Protein AF-0000000083954315 (afdb_homodimer)

pLDDT: mean 96.12, std 5.22, range [59.38, 99.0]

Secondary structure (DSSP, 8-state):
-------TTSS-EEEEEETTEEEEEESTTHHHHHHHGGGG--S--SEEEEEEEEEE--TT--HHHHHHHHHHHHHHHHHHS-SSS---EEEEEEPPTTSGGG-S-SGGGS-GGGT-TTHHHHHHHHHHHHHHHHHHHHHHHHHHHTGGGGS-HHHHHH-TT-EEEEEEEEEEETHHHHHHHHHHHH-GGG-SEEEEES--S-HHHHHHHHHHT--S----GGGS-GGGG---HHHHHHS-HHHHHHHHHHHHHHHHH--TTTSEEEEEEETT-SSS-THHHHHHHHHHHHH-TT-EEEEETT--S---HHHHHHHHHHHHHH-/-------TTSS-EEEEEETTEEEEEESTTHHHHHHHGGGG--S--SEEEEEEEEEE--TT--HHHHHHHHHHHHHHHHHHS-SSS---EEEEEEPPTTSGGG-S-SGGGS-GGGT-TTHHHHHHHHHHHHHHHHHHHHHHHHHHHTGGGGS-HHHHHH-TT-EEEEEEEEEEETHHHHHHHHHHHH-GGG-SEEEEES--S-HHHHHHHHHHT--S----GGGS-GGGG---HHHHHHS-HHHHHHHHHHHHHHHHH--TTTSEEEEEEETT-SSS-THHHHHHHHHHHHH-TT-EEEEETT--S---HHHHHHHHHHHHHH-

InterPro domains:
  IPR029058 Alpha/Beta hydrolase fold [G3DSA:3.40.50.1820] (40-323)
  IPR029058 Alpha/Beta hydrolase fold [SSF53474] (49-323)
  IPR050261 FrsA esterase [PTHR22946] (46-321)

Sequence (646 aa):
MKLFEFDPESYSKVTYNIGGITTNVYNSDKLVSYVEKFNEVVHPVDSIPINVLYLIHQREGNYKFTEAIAYNYLQQYHEKKSEDVDVPLICVTFDNPNHGQRLVSKQNNLGWAEGNDTHAADMMSIIEATMQNIKLIMDFLPSYLNLDMYLTSDFKSINPGFDIKFNNVLCGYSLGGHVVIRYATTYPELVRAIHPVVGCADLTTLYITRLKGIKENDRKYFYFNYDELDLSQEEKVKYPEALHKRISKQDQAIFESFPMSKIKMFACFGKDDTLVPAKLSSLWCDLYLNTNDATDVYVAEGVGHDVTKEMLDKFTTWLAKNLMKLFEFDPESYSKVTYNIGGITTNVYNSDKLVSYVEKFNEVVHPVDSIPINVLYLIHQREGNYKFTEAIAYNYLQQYHEKKSEDVDVPLICVTFDNPNHGQRLVSKQNNLGWAEGNDTHAADMMSIIEATMQNIKLIMDFLPSYLNLDMYLTSDFKSINPGFDIKFNNVLCGYSLGGHVVIRYATTYPELVRAIHPVVGCADLTTLYITRLKGIKENDRKYFYFNYDELDLSQEEKVKYPEALHKRISKQDQAIFESFPMSKIKMFACFGKDDTLVPAKLSSLWCDLYLNTNDATDVYVAEGVGHDVTKEMLDKFTTWLAKNL

Solvent-accessible surface area (backbone atoms only — not comparable to full-atom values): 34351 Å² total; per-residue (Å²): 115,72,73,55,82,65,67,81,80,77,48,51,76,49,77,45,67,58,26,49,36,64,34,38,34,30,41,57,82,54,49,61,68,57,54,41,55,55,56,71,54,91,63,82,52,64,59,49,66,35,37,36,38,40,37,35,38,37,75,92,38,29,35,68,46,34,47,22,47,43,53,45,45,54,52,50,26,62,70,66,36,80,84,64,92,73,67,52,65,28,34,37,33,36,50,48,52,35,19,53,94,46,53,73,45,74,61,60,72,35,47,58,93,73,69,17,57,52,22,59,58,24,50,50,34,23,35,54,43,36,39,50,48,52,53,49,47,65,70,45,46,56,37,75,66,39,62,70,76,59,50,47,69,67,43,43,70,71,26,77,76,44,43,79,40,73,46,28,29,32,33,10,31,36,52,13,6,36,26,39,57,53,37,40,56,77,42,48,90,63,35,48,28,37,31,31,29,41,42,52,66,36,56,42,35,52,50,52,28,62,74,70,68,55,85,85,74,91,69,66,50,39,78,50,55,72,77,74,65,68,68,51,76,70,48,42,68,36,54,22,62,60,43,49,59,53,45,16,53,52,30,44,43,47,74,74,61,44,61,45,74,71,35,39,35,47,38,38,32,15,66,58,12,80,86,56,44,48,73,70,29,42,66,62,50,52,54,37,51,75,61,19,87,76,33,46,77,46,68,39,79,92,28,34,81,60,72,52,72,65,57,54,52,52,47,30,56,50,45,39,72,74,100,113,73,72,56,80,65,65,81,80,78,50,49,77,48,76,45,68,59,26,47,37,65,35,38,35,30,40,59,80,54,50,61,67,58,53,40,56,56,55,72,56,90,63,83,53,65,60,50,65,35,37,35,38,39,38,36,41,37,75,94,40,29,34,67,48,34,49,23,47,43,53,46,45,56,52,48,25,62,72,66,34,79,85,63,93,74,66,52,64,30,33,36,32,37,49,49,53,34,17,52,96,45,54,72,45,75,60,59,70,35,46,60,93,74,71,16,59,50,22,58,58,24,49,51,34,23,36,54,43,36,39,50,50,51,53,50,47,65,69,45,47,56,37,76,66,39,64,70,77,58,48,46,72,68,44,44,66,71,26,78,75,44,41,79,40,72,46,27,30,33,33,10,31,36,51,14,7,34,26,40,56,52,38,39,57,75,42,48,91,65,34,49,29,38,30,32,29,42,40,50,64,36,56,41,35,52,50,51,29,61,75,70,68,53,84,85,75,89,69,64,50,40,78,50,55,72,77,71,65,69,67,51,74,71,47,41,68,35,54,22,64,60,43,48,59,53,44,15,52,52,30,44,42,47,74,74,61,45,60,43,75,70,33,38,36,46,36,38,32,15,67,60,12,80,85,55,44,48,70,67,30,44,66,61,48,52,55,37,52,75,58,18,85,75,34,48,78,47,69,39,78,91,28,35,81,61,70,53,71,64,57,54,53,53,46,29,54,50,44,38,72,74,99

Structure (mmCIF, N/CA/C/O backbone):
data_AF-0000000083954315-model_v1
#
loop_
_entity.id
_entity.type
_entity.pdbx_description
1 polymer 'Uncharacterized protein'
#
loop_
_atom_site.group_PDB
_atom_site.id
_atom_site.type_symbol
_atom_site.label_atom_id
_atom_site.label_alt_id
_atom_site.label_comp_id
_atom_site.label_asym_id
_atom_site.label_entity_id
_atom_site.label_seq_id
_atom_site.pdbx_PDB_ins_code
_atom_site.Cartn_x
_atom_site.Cartn_y
_atom_site.Cartn_z
_atom_site.occupancy
_atom_site.B_iso_or_equiv
_atom_site.auth_seq_id
_atom_site.auth_comp_id
_atom_site.auth_asym_id
_atom_site.auth_atom_id
_atom_site.pdbx_PDB_model_num
ATOM 1 N N . MET A 1 1 ? -20.047 15.734 -5.867 1 87.19 1 MET A N 1
ATOM 2 C CA . MET A 1 1 ? -19.578 16.734 -4.922 1 87.19 1 MET A CA 1
ATOM 3 C C . MET A 1 1 ? -19.234 18.047 -5.637 1 87.19 1 MET A C 1
ATOM 5 O O . MET A 1 1 ? -18.656 18.031 -6.723 1 87.19 1 MET A O 1
ATOM 9 N N . LYS A 1 2 ? -19.594 19.078 -4.93 1 89.5 2 LYS A N 1
ATOM 10 C CA . LYS A 1 2 ? -19.344 20.406 -5.484 1 89.5 2 LYS A CA 1
ATOM 11 C C . LYS A 1 2 ? -17.875 20.797 -5.324 1 89.5 2 LYS A C 1
ATOM 13 O O . LYS A 1 2 ? -17.25 20.484 -4.309 1 89.5 2 LYS A O 1
ATOM 18 N N . LEU A 1 3 ? -17.375 21.422 -6.32 1 95.38 3 LEU A N 1
ATOM 19 C CA . LEU A 1 3 ? -16.062 22.031 -6.246 1 95.38 3 LEU A CA 1
ATOM 20 C C . LEU A 1 3 ? -16.141 23.406 -5.582 1 95.38 3 LEU A C 1
ATOM 22 O O . LEU A 1 3 ? -16.719 24.328 -6.145 1 95.38 3 LEU A O 1
ATOM 26 N N . PHE A 1 4 ? -15.555 23.609 -4.469 1 97.81 4 PHE A N 1
ATOM 27 C CA . PHE A 1 4 ? -15.648 24.859 -3.709 1 97.81 4 PHE A CA 1
ATOM 28 C C . PHE A 1 4 ? -14.688 25.906 -4.262 1 97.81 4 PHE A C 1
ATOM 30 O O . PHE A 1 4 ? -13.633 25.562 -4.805 1 97.81 4 PHE A O 1
ATOM 37 N N . GLU A 1 5 ? -15.062 27.141 -4.086 1 97.38 5 GLU A N 1
ATOM 38 C CA . GLU A 1 5 ? -14.18 28.234 -4.477 1 97.38 5 GLU A CA 1
ATOM 39 C C . GLU A 1 5 ? -13.086 28.453 -3.439 1 97.38 5 GLU A C 1
ATOM 41 O O . GLU A 1 5 ? -13.305 28.25 -2.244 1 97.38 5 GLU A O 1
ATOM 46 N N . PHE A 1 6 ? -11.945 28.797 -3.977 1 97.5 6 PHE A N 1
ATOM 47 C CA . PHE A 1 6 ? -10.836 29.109 -3.09 1 97.5 6 PHE A CA 1
ATOM 48 C C . PHE A 1 6 ? -9.828 30.016 -3.793 1 97.5 6 PHE A C 1
ATOM 50 O O . PHE A 1 6 ? -9.852 30.141 -5.02 1 97.5 6 PHE A O 1
ATOM 57 N N . ASP A 1 7 ? -9.008 30.719 -3.07 1 97.56 7 ASP A N 1
ATOM 58 C CA . ASP A 1 7 ? -7.883 31.5 -3.584 1 97.56 7 ASP A CA 1
ATOM 59 C C . ASP A 1 7 ? -6.59 30.688 -3.547 1 97.56 7 ASP A C 1
ATOM 61 O O . ASP A 1 7 ? -6.031 30.438 -2.475 1 97.56 7 ASP A O 1
ATOM 65 N N . PRO A 1 8 ? -6.078 30.281 -4.715 1 96.69 8 PRO A N 1
ATOM 66 C CA . PRO A 1 8 ? -4.887 29.438 -4.742 1 96.69 8 PRO A CA 1
ATOM 67 C C . PRO A 1 8 ? -3.646 30.141 -4.191 1 96.69 8 PRO A C 1
ATOM 69 O O . PRO A 1 8 ? -2.631 29.484 -3.924 1 96.69 8 PRO A O 1
ATOM 72 N N . GLU A 1 9 ? -3.684 31.422 -3.994 1 97.56 9 GLU A N 1
ATOM 73 C CA . GLU A 1 9 ? -2.533 32.188 -3.521 1 97.56 9 GLU A CA 1
ATOM 74 C C . GLU A 1 9 ? -2.576 32.375 -2.008 1 97.56 9 GLU A C 1
ATOM 76 O O . GLU A 1 9 ? -1.624 32.875 -1.411 1 97.56 9 GLU A O 1
ATOM 81 N N . SER A 1 10 ? -3.654 31.906 -1.427 1 97.81 10 SER A N 1
ATOM 82 C CA . SER A 1 10 ? -3.84 32.156 0.001 1 97.81 10 SER A CA 1
ATOM 83 C C . SER A 1 10 ? -2.865 31.312 0.83 1 97.81 10 SER A C 1
ATOM 85 O O . SER A 1 10 ? -2.471 31.719 1.925 1 97.81 10 SER A O 1
ATOM 87 N N . TYR A 1 11 ? -2.496 30.141 0.394 1 98.19 11 TYR A N 1
ATOM 88 C CA . TYR A 1 11 ? -1.545 29.25 1.05 1 98.19 11 TYR A CA 1
ATOM 89 C C . TYR A 1 11 ? -0.636 28.578 0.029 1 98.19 11 TYR A C 1
ATOM 91 O O . TYR A 1 11 ? -1.033 28.359 -1.119 1 98.19 11 TYR A O 1
ATOM 99 N N . SER A 1 12 ? 0.543 28.25 0.485 1 98.5 12 SER A N 1
ATOM 100 C CA . SER A 1 12 ? 1.512 27.625 -0.409 1 98.5 12 SER A CA 1
ATOM 101 C C . SER A 1 12 ? 1.071 26.219 -0.801 1 98.5 12 SER A C 1
ATOM 103 O O . SER A 1 12 ? 0.338 25.562 -0.059 1 98.5 12 SER A O 1
ATOM 105 N N . LYS A 1 13 ? 1.453 25.766 -1.94 1 98.75 13 LYS A N 1
ATOM 106 C CA . LYS A 1 13 ? 1.291 24.406 -2.439 1 98.75 13 LYS A CA 1
ATOM 107 C C . LYS A 1 13 ? 2.611 23.859 -2.969 1 98.75 13 LYS A C 1
ATOM 109 O O . LYS A 1 13 ? 3.232 24.453 -3.85 1 98.75 13 LYS A O 1
ATOM 114 N N . VAL A 1 14 ? 3.092 22.797 -2.383 1 98.56 14 VAL A N 1
ATOM 115 C CA . VAL A 1 14 ? 4.281 22.109 -2.846 1 98.56 14 VAL A CA 1
ATOM 116 C C . VAL A 1 14 ? 3.92 20.672 -3.234 1 98.56 14 VAL A C 1
ATOM 118 O O . VAL A 1 14 ? 3.166 20 -2.525 1 98.56 14 VAL A O 1
ATOM 121 N N . THR A 1 15 ? 4.422 20.188 -4.348 1 98.56 15 THR A N 1
ATOM 122 C CA . THR A 1 15 ? 4.105 18.859 -4.836 1 98.56 15 THR A CA 1
ATOM 123 C C . THR A 1 15 ? 5.328 17.938 -4.758 1 98.56 15 THR A C 1
ATOM 125 O O . THR A 1 15 ? 6.422 18.328 -5.18 1 98.56 15 THR A O 1
ATOM 128 N N . TYR A 1 16 ? 5.164 16.812 -4.148 1 98.25 16 TYR A N 1
ATOM 129 C CA . TYR A 1 16 ? 6.168 15.758 -4.09 1 98.25 16 TYR A CA 1
ATOM 130 C C . TYR A 1 16 ? 5.707 14.523 -4.859 1 98.25 16 TYR A C 1
ATOM 132 O O . TYR A 1 16 ? 4.504 14.297 -5.02 1 98.25 16 TYR A O 1
ATOM 140 N N . ASN A 1 17 ? 6.629 13.758 -5.418 1 98.25 17 ASN A N 1
ATOM 141 C CA . ASN A 1 17 ? 6.355 12.414 -5.91 1 98.25 17 ASN A CA 1
ATOM 142 C C . ASN A 1 17 ? 6.785 11.352 -4.902 1 98.25 17 ASN A C 1
ATOM 144 O O . ASN A 1 17 ? 7.961 10.992 -4.828 1 98.25 17 ASN A O 1
ATOM 148 N N . ILE A 1 18 ? 5.859 10.836 -4.168 1 98.69 18 ILE A N 1
ATOM 149 C CA . ILE A 1 18 ? 6.148 9.859 -3.129 1 98.69 18 ILE A CA 1
ATOM 150 C C . ILE A 1 18 ? 5.707 8.469 -3.59 1 98.69 18 ILE A C 1
ATOM 152 O O . ILE A 1 18 ? 4.512 8.164 -3.59 1 98.69 18 ILE A O 1
ATOM 156 N N . GLY A 1 19 ? 6.66 7.609 -3.943 1 98 19 GLY A N 1
ATOM 157 C CA . GLY A 1 19 ? 6.344 6.258 -4.387 1 98 19 GLY A CA 1
ATOM 158 C C . GLY A 1 19 ? 5.445 6.223 -5.605 1 98 19 GLY A C 1
ATOM 159 O O . GLY A 1 19 ? 4.527 5.402 -5.684 1 98 19 GLY A O 1
ATOM 160 N N . GLY A 1 20 ? 5.547 7.164 -6.453 1 97.75 20 GLY A N 1
ATOM 161 C CA . GLY A 1 20 ? 4.727 7.211 -7.656 1 97.75 20 GLY A CA 1
ATOM 162 C C . GLY A 1 20 ? 3.396 7.906 -7.445 1 97.75 20 GLY A C 1
ATOM 163 O O . GLY A 1 20 ? 2.52 7.855 -8.312 1 97.75 20 GLY A O 1
ATOM 164 N N . ILE A 1 21 ? 3.189 8.523 -6.332 1 98.75 21 ILE A N 1
ATOM 165 C CA . ILE A 1 21 ? 1.963 9.25 -6.031 1 98.75 21 ILE A CA 1
ATOM 166 C C . ILE A 1 21 ? 2.242 10.75 -6.031 1 98.75 21 ILE A C 1
ATOM 168 O O . ILE A 1 21 ? 3.018 11.242 -5.211 1 98.75 21 ILE A O 1
ATOM 172 N N . THR A 1 22 ? 1.617 11.453 -6.984 1 98.81 22 THR A N 1
ATOM 173 C CA . THR A 1 22 ? 1.665 12.906 -6.926 1 98.81 22 THR A CA 1
ATOM 174 C C . THR A 1 22 ? 0.976 13.414 -5.66 1 98.81 22 THR A C 1
ATOM 176 O O . THR A 1 22 ? -0.25 13.344 -5.547 1 98.81 22 THR A O 1
ATOM 179 N N . THR A 1 23 ? 1.799 13.93 -4.742 1 98.88 23 THR A N 1
ATOM 180 C CA . THR A 1 23 ? 1.317 14.328 -3.422 1 98.88 23 THR A CA 1
ATOM 181 C C . THR A 1 23 ? 1.432 15.844 -3.236 1 98.88 23 THR A C 1
ATOM 183 O O . THR A 1 23 ? 2.529 16.391 -3.301 1 98.88 23 THR A O 1
ATOM 186 N N . ASN A 1 24 ? 0.313 16.484 -3 1 98.94 24 ASN A N 1
ATOM 187 C CA . ASN A 1 24 ? 0.294 17.922 -2.795 1 98.94 24 ASN A CA 1
ATOM 188 C C . ASN A 1 24 ? 0.219 18.281 -1.312 1 98.94 24 ASN A C 1
ATOM 190 O O . ASN A 1 24 ? -0.648 17.781 -0.594 1 98.94 24 ASN A O 1
ATOM 194 N N . VAL A 1 25 ? 1.144 19.094 -0.9 1 98.94 25 VAL A N 1
ATOM 195 C CA . VAL A 1 25 ? 1.197 19.562 0.485 1 98.94 25 VAL A CA 1
ATOM 196 C C . VAL A 1 25 ? 0.944 21.062 0.545 1 98.94 25 VAL A C 1
ATOM 198 O O . VAL A 1 25 ? 1.598 21.828 -0.158 1 98.94 25 VAL A O 1
ATOM 201 N N . TYR A 1 26 ? -0.012 21.469 1.364 1 98.88 26 TYR A N 1
ATOM 202 C CA . TYR A 1 26 ? -0.426 22.875 1.46 1 98.88 26 TYR A CA 1
ATOM 203 C C . TYR A 1 26 ? 0.034 23.484 2.775 1 98.88 26 TYR A C 1
ATOM 205 O O . TYR A 1 26 ? -0.04 22.844 3.828 1 98.88 26 TYR A O 1
ATOM 213 N N . ASN A 1 27 ? 0.552 24.75 2.729 1 98.44 27 ASN A N 1
ATOM 214 C CA . ASN A 1 27 ? 0.958 25.562 3.877 1 98.44 27 ASN A CA 1
ATOM 215 C C . ASN A 1 27 ? 2.238 25.016 4.512 1 98.44 27 ASN A C 1
ATOM 217 O O . ASN A 1 27 ? 2.48 25.234 5.699 1 98.44 27 ASN A O 1
ATOM 221 N N . SER A 1 28 ? 3.072 24.266 3.703 1 98.12 28 SER A N 1
ATOM 222 C CA . SER A 1 28 ? 4.285 23.688 4.258 1 98.12 28 SER A CA 1
ATOM 223 C C . SER A 1 28 ? 5.391 24.719 4.406 1 98.12 28 SER A C 1
ATOM 225 O O . SER A 1 28 ? 6.402 24.469 5.066 1 98.12 28 SER A O 1
ATOM 227 N N . ASP A 1 29 ? 5.246 25.906 3.799 1 97 29 ASP A N 1
ATOM 228 C CA . ASP A 1 29 ? 6.242 26.969 3.869 1 97 29 ASP A CA 1
ATOM 229 C C . ASP A 1 29 ? 6.398 27.484 5.301 1 97 29 ASP A C 1
ATOM 231 O O . ASP A 1 29 ? 7.395 28.125 5.629 1 97 29 ASP A O 1
ATOM 235 N N . LYS A 1 30 ? 5.523 27.172 6.164 1 95.56 30 LYS A N 1
ATOM 236 C CA . LYS A 1 30 ? 5.547 27.625 7.547 1 95.56 30 LYS A CA 1
ATOM 237 C C . LYS A 1 30 ? 6.383 26.703 8.422 1 95.56 30 LYS A C 1
ATOM 239 O O . LYS A 1 30 ? 6.75 27.062 9.547 1 95.56 30 LYS A O 1
ATOM 244 N N . LEU A 1 31 ? 6.75 25.562 7.945 1 98 31 LEU A N 1
ATOM 245 C CA . LEU A 1 31 ? 7.297 24.516 8.789 1 98 31 LEU A CA 1
ATOM 246 C C . LEU A 1 31 ? 8.742 24.812 9.18 1 98 31 LEU A C 1
ATOM 248 O O . LEU A 1 31 ? 9.133 24.609 10.328 1 98 31 LEU A O 1
ATOM 252 N N . VAL A 1 32 ? 9.508 25.344 8.273 1 97.25 32 VAL A N 1
ATOM 253 C CA . VAL A 1 32 ? 10.922 25.562 8.531 1 97.25 32 VAL A CA 1
ATOM 254 C C . VAL A 1 32 ? 11.102 26.594 9.633 1 97.25 32 VAL A C 1
ATOM 256 O O . VAL A 1 32 ? 11.797 26.359 10.617 1 97.25 32 VAL A O 1
ATOM 259 N N . SER A 1 33 ? 10.43 27.797 9.43 1 96 33 SER A N 1
ATOM 260 C CA . SER A 1 33 ? 10.539 28.844 10.438 1 96 33 SER A CA 1
ATOM 261 C C . SER A 1 33 ? 10.016 28.375 11.789 1 96 33 SER A C 1
ATOM 263 O O . SER A 1 33 ? 10.562 28.734 12.836 1 96 33 SER A O 1
ATOM 265 N N . TYR A 1 34 ? 9.008 27.562 11.836 1 96.31 34 TYR A N 1
ATOM 266 C CA . TYR A 1 34 ? 8.445 27 13.062 1 96.31 34 TYR A CA 1
ATOM 267 C C . TYR A 1 34 ? 9.461 26.109 13.773 1 96.31 34 TYR A C 1
ATOM 269 O O . TYR A 1 34 ? 9.711 26.281 14.969 1 96.31 34 TYR A O 1
ATOM 277 N N . VAL A 1 35 ? 10.117 25.188 13.039 1 96.44 35 VAL A N 1
ATOM 278 C CA . VAL A 1 35 ? 11.055 24.219 13.609 1 96.44 35 VAL A CA 1
ATOM 279 C C . VAL A 1 35 ? 12.305 24.938 14.094 1 96.44 35 VAL A C 1
ATOM 281 O O . VAL A 1 35 ? 12.844 24.609 15.156 1 96.44 35 VAL A O 1
ATOM 284 N N . GLU A 1 36 ? 12.758 25.969 13.391 1 95.75 36 GLU A N 1
ATOM 285 C CA . GLU A 1 36 ? 13.977 26.703 13.734 1 95.75 36 GLU A CA 1
ATOM 286 C C . GLU A 1 36 ? 13.836 27.406 15.07 1 95.75 36 GLU A C 1
ATOM 288 O O . GLU A 1 36 ? 14.828 27.641 15.766 1 95.75 36 GLU A O 1
ATOM 293 N N . LYS A 1 37 ? 12.641 27.734 15.445 1 94.12 37 LYS A N 1
ATOM 294 C CA . LYS A 1 37 ? 12.398 28.422 16.719 1 94.12 37 LYS A CA 1
ATOM 295 C C . LYS A 1 37 ? 12.82 27.562 17.891 1 94.12 37 LYS A C 1
ATOM 297 O O . LYS A 1 37 ? 13.18 28.078 18.953 1 94.12 37 LYS A O 1
ATOM 302 N N . PHE A 1 38 ? 12.82 26.328 17.719 1 94.5 38 PHE A N 1
ATOM 303 C CA . PHE A 1 38 ? 13.125 25.406 18.812 1 94.5 38 PHE A CA 1
ATOM 304 C C . PHE A 1 38 ? 14.617 25.406 19.109 1 94.5 38 PHE A C 1
ATOM 306 O O . PHE A 1 38 ? 15.047 24.938 20.156 1 94.5 38 PHE A O 1
ATOM 313 N N . ASN A 1 39 ? 15.43 25.891 18.172 1 94.06 39 ASN A N 1
ATOM 314 C CA . ASN A 1 39 ? 16.859 25.984 18.422 1 94.06 39 ASN A CA 1
ATOM 315 C C . ASN A 1 39 ? 17.188 26.953 19.547 1 94.06 39 ASN A C 1
ATOM 317 O O . ASN A 1 39 ? 18.281 26.922 20.109 1 94.06 39 ASN A O 1
ATOM 321 N N . GLU A 1 40 ? 16.234 27.766 19.875 1 91.25 40 GLU A N 1
ATOM 322 C CA . GLU A 1 40 ? 16.453 28.781 20.891 1 91.25 40 GLU A CA 1
ATOM 323 C C . GLU A 1 40 ? 15.891 28.359 22.25 1 91.25 40 GLU A C 1
ATOM 325 O O . GLU A 1 40 ? 16.047 29.062 23.25 1 91.25 40 GLU A O 1
ATOM 330 N N . VAL A 1 41 ? 15.297 27.266 22.234 1 83.19 41 VAL A N 1
ATOM 331 C CA . VAL A 1 41 ? 14.656 26.844 23.469 1 83.19 41 VAL A CA 1
ATOM 332 C C . VAL A 1 41 ? 15.719 26.406 24.484 1 83.19 41 VAL A C 1
ATOM 334 O O . VAL A 1 41 ? 16.734 25.797 24.109 1 83.19 41 VAL A O 1
ATOM 337 N N . VAL A 1 42 ? 15.484 26.688 25.766 1 77.81 42 VAL A N 1
ATOM 338 C CA . VAL A 1 42 ? 16.469 26.453 26.812 1 77.81 42 VAL A CA 1
ATOM 339 C C . VAL A 1 42 ? 16 25.297 27.703 1 77.81 42 VAL A C 1
ATOM 341 O O . VAL A 1 42 ? 16.672 24.938 28.672 1 77.81 42 VAL A O 1
ATOM 344 N N . HIS A 1 43 ? 14.812 24.781 27.422 1 79.44 43 HIS A N 1
ATOM 345 C CA . HIS A 1 43 ? 14.297 23.641 28.172 1 79.44 43 HIS A CA 1
ATOM 346 C C . HIS A 1 43 ? 14.086 22.438 27.266 1 79.44 43 HIS A C 1
ATOM 348 O O . HIS A 1 43 ? 13.93 22.578 26.047 1 79.44 43 HIS A O 1
ATOM 354 N N . PRO A 1 44 ? 14.047 21.328 27.891 1 82.06 44 PRO A N 1
ATOM 355 C CA . PRO A 1 44 ? 13.883 20.109 27.094 1 82.06 44 PRO A CA 1
ATOM 356 C C . PRO A 1 44 ? 12.547 20.047 26.375 1 82.06 44 PRO A C 1
ATOM 358 O O . PRO A 1 44 ? 11.523 20.484 26.906 1 82.06 44 PRO A O 1
ATOM 361 N N . VAL A 1 45 ? 12.594 19.688 25.156 1 88.81 45 VAL A N 1
ATOM 362 C CA . VAL A 1 45 ? 11.438 19.516 24.281 1 88.81 45 VAL A CA 1
ATOM 363 C C . VAL A 1 45 ? 11.273 18.047 23.922 1 88.81 45 VAL A C 1
ATOM 365 O O . VAL A 1 45 ? 12.203 17.406 23.422 1 88.81 45 VAL A O 1
ATOM 368 N N . ASP A 1 46 ? 10.195 17.469 24.219 1 88.56 46 ASP A N 1
ATOM 369 C CA . ASP A 1 46 ? 9.961 16.047 23.938 1 88.56 46 ASP A CA 1
ATOM 370 C C . ASP A 1 46 ? 9.641 15.836 22.453 1 88.56 46 ASP A C 1
ATOM 372 O O . ASP A 1 46 ? 10.117 14.875 21.844 1 88.56 46 ASP A O 1
ATOM 376 N N . SER A 1 47 ? 8.742 16.719 22.016 1 93.69 47 SER A N 1
ATOM 377 C CA . SER A 1 47 ? 8.367 16.594 20.609 1 93.69 47 SER A CA 1
ATOM 378 C C . SER A 1 47 ? 8.039 17.953 20 1 93.69 47 SER A C 1
ATOM 380 O O . SER A 1 47 ? 7.742 18.906 20.719 1 93.69 47 SER A O 1
ATOM 382 N N . ILE A 1 48 ? 8.219 18.031 18.781 1 95.5 48 ILE A N 1
ATOM 383 C CA . ILE A 1 48 ? 7.805 19.172 17.969 1 95.5 48 ILE A CA 1
ATOM 384 C C . ILE A 1 48 ? 6.574 18.797 17.141 1 95.5 48 ILE A C 1
ATOM 386 O O . ILE A 1 48 ? 6.684 18.094 16.141 1 95.5 48 ILE A O 1
ATOM 390 N N . PRO A 1 49 ? 5.418 19.266 17.547 1 96.12 49 PRO A N 1
ATOM 391 C CA . PRO A 1 49 ? 4.184 18.812 16.891 1 96.12 49 PRO A CA 1
ATOM 392 C C . PRO A 1 49 ? 3.889 19.578 15.602 1 96.12 49 PRO A C 1
ATOM 394 O O . PRO A 1 49 ? 4.168 20.781 15.508 1 96.12 49 PRO A O 1
ATOM 397 N N . ILE A 1 50 ? 3.381 18.953 14.656 1 97.3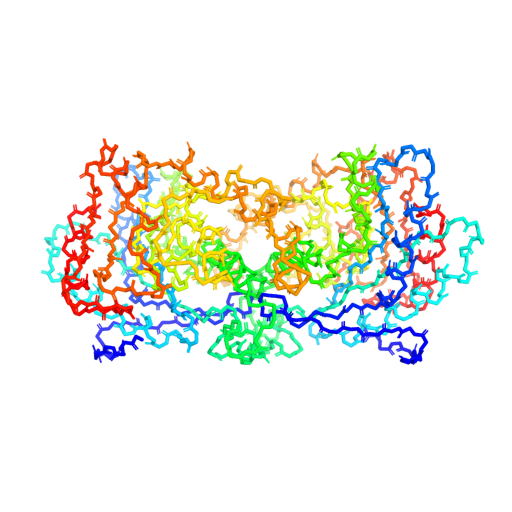8 50 ILE A N 1
ATOM 398 C CA . ILE A 1 50 ? 2.838 19.484 13.406 1 97.38 50 ILE A CA 1
ATOM 399 C C . ILE A 1 50 ? 1.471 18.859 13.133 1 97.38 50 ILE A C 1
ATOM 401 O O . ILE A 1 50 ? 1.308 17.641 13.219 1 97.38 50 ILE A O 1
ATOM 405 N N . ASN A 1 51 ? 0.436 19.656 12.898 1 97.38 51 ASN A N 1
ATOM 406 C CA . ASN A 1 51 ? -0.879 19.141 12.539 1 97.38 51 ASN A CA 1
ATOM 407 C C . ASN A 1 51 ? -1.001 18.906 11.039 1 97.38 51 ASN A C 1
ATOM 409 O O . ASN A 1 51 ? -0.589 19.75 10.234 1 97.38 51 ASN A O 1
ATOM 413 N N . VAL A 1 52 ? -1.506 17.781 10.695 1 98.81 52 VAL A N 1
ATOM 414 C CA . VAL A 1 52 ? -1.626 17.438 9.281 1 98.81 52 VAL A CA 1
ATOM 415 C C . VAL A 1 52 ? -3.035 16.922 8.992 1 98.81 52 VAL A C 1
ATOM 417 O O . VAL A 1 52 ? -3.521 16.016 9.664 1 98.81 52 VAL A O 1
ATOM 420 N N . LEU A 1 53 ? -3.717 17.5 8 1 98.88 53 LEU A N 1
ATOM 421 C CA . LEU A 1 53 ? -4.969 16.969 7.469 1 98.88 53 LEU A CA 1
ATOM 422 C C . LEU A 1 53 ? -4.727 16.203 6.172 1 98.88 53 LEU A C 1
ATOM 424 O O . LEU A 1 53 ? -4.223 16.766 5.195 1 98.88 53 LEU A O 1
ATOM 428 N N . TYR A 1 54 ? -4.973 14.977 6.168 1 98.94 54 TYR A N 1
ATOM 429 C CA . TYR A 1 54 ? -5.039 14.219 4.926 1 98.94 54 TYR A CA 1
ATOM 430 C C . TYR A 1 54 ? -6.457 14.203 4.367 1 98.94 54 TYR A C 1
ATOM 432 O O . TYR A 1 54 ? -7.398 13.82 5.066 1 98.94 54 TYR A O 1
ATOM 440 N N . LEU A 1 55 ? -6.633 14.641 3.125 1 98.94 55 LEU A N 1
ATOM 441 C CA . LEU A 1 55 ? -7.969 14.742 2.545 1 98.94 55 LEU A CA 1
ATOM 442 C C . LEU A 1 55 ? -8.133 13.773 1.381 1 98.94 55 LEU A C 1
ATOM 444 O O . LEU A 1 55 ? -7.406 13.859 0.389 1 98.94 55 LEU A O 1
ATOM 448 N N . ILE A 1 56 ? -9.094 12.859 1.489 1 98.94 56 ILE A N 1
ATOM 449 C CA . ILE A 1 56 ? -9.312 11.797 0.511 1 98.94 56 ILE A CA 1
ATOM 450 C C . ILE A 1 56 ? -10.617 12.062 -0.241 1 98.94 56 ILE A C 1
ATOM 452 O O . ILE A 1 56 ? -11.68 12.18 0.371 1 98.94 56 ILE A O 1
ATOM 456 N N . HIS A 1 57 ? -10.57 12.102 -1.551 1 98.88 57 HIS A N 1
ATOM 457 C CA . HIS A 1 57 ? -11.703 12.562 -2.346 1 98.88 57 HIS A CA 1
ATOM 458 C C . HIS A 1 57 ? -12.664 11.414 -2.641 1 98.88 57 HIS A C 1
ATOM 460 O O . HIS A 1 57 ? -12.398 10.266 -2.281 1 98.88 57 HIS A O 1
ATOM 466 N N . GLN A 1 58 ? -13.758 11.734 -3.273 1 98.62 58 GLN A N 1
ATOM 467 C CA . GLN A 1 58 ? -14.875 10.836 -3.533 1 98.62 58 GLN A CA 1
ATOM 468 C C . GLN A 1 58 ? -14.633 10 -4.785 1 98.62 58 GLN A C 1
ATOM 470 O O . GLN A 1 58 ? -13.719 10.289 -5.562 1 98.62 58 GLN A O 1
ATOM 475 N N . ARG A 1 59 ? -15.43 8.93 -4.914 1 97.88 59 ARG A N 1
ATOM 476 C CA . ARG A 1 59 ? -15.43 8.133 -6.141 1 97.88 59 ARG A CA 1
ATOM 477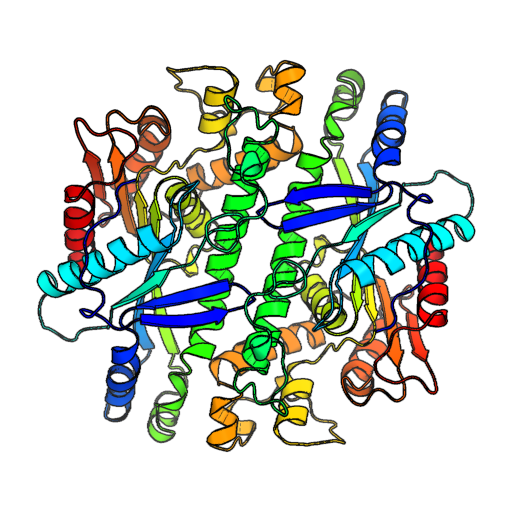 C C . ARG A 1 59 ? -15.719 9.008 -7.359 1 97.88 59 ARG A C 1
ATOM 479 O O . ARG A 1 59 ? -16.578 9.891 -7.301 1 97.88 59 ARG A O 1
ATOM 486 N N . GLU A 1 60 ? -15 8.797 -8.461 1 96.44 60 GLU A N 1
ATOM 487 C CA . GLU A 1 60 ? -15.102 9.469 -9.758 1 96.44 60 GLU A CA 1
ATOM 488 C C . GLU A 1 60 ? -14.656 10.93 -9.656 1 96.44 60 GLU A C 1
ATOM 490 O O . GLU A 1 60 ? -14.852 11.703 -10.594 1 96.44 60 GLU A O 1
ATOM 495 N N . GLY A 1 61 ? -14.125 11.352 -8.555 1 97.69 61 GLY A N 1
ATOM 496 C CA . GLY A 1 61 ? -13.531 12.672 -8.406 1 97.69 61 GLY A CA 1
ATOM 497 C C . GLY A 1 61 ? -12.031 12.68 -8.656 1 97.69 61 GLY A C 1
ATOM 498 O O . GLY A 1 61 ? -11.508 11.812 -9.352 1 97.69 61 GLY A O 1
ATOM 499 N N . ASN A 1 62 ? -11.406 13.641 -8.164 1 98.5 62 ASN A N 1
ATOM 500 C CA . ASN A 1 62 ? -9.961 13.812 -8.188 1 98.5 62 ASN A CA 1
ATOM 501 C C . ASN A 1 62 ? -9.492 14.781 -7.109 1 98.5 62 ASN A C 1
ATOM 503 O O . ASN A 1 62 ? -10.305 15.305 -6.348 1 98.5 62 ASN A O 1
ATOM 507 N N . TYR A 1 63 ? -8.188 15.039 -7.051 1 98.5 63 TYR A N 1
ATOM 508 C CA . TYR A 1 63 ? -7.621 15.766 -5.922 1 98.5 63 TYR A CA 1
ATOM 509 C C . TYR A 1 63 ? -8.047 17.234 -5.949 1 98.5 63 TYR A C 1
ATOM 511 O O . TYR A 1 63 ? -7.91 17.938 -4.949 1 98.5 63 TYR A O 1
ATOM 519 N N . LYS A 1 64 ? -8.531 17.781 -7.062 1 98.56 64 LYS A N 1
ATOM 520 C CA . LYS A 1 64 ? -8.945 19.172 -7.148 1 98.56 64 LYS A CA 1
ATOM 521 C C . LYS A 1 64 ? -10.102 19.469 -6.195 1 98.56 64 LYS A C 1
ATOM 523 O O . LYS A 1 64 ? -10.203 20.578 -5.66 1 98.56 64 LYS A O 1
ATOM 528 N N . PHE A 1 65 ? -10.953 18.484 -6.008 1 98.62 65 PHE A N 1
ATOM 529 C CA . PHE A 1 65 ? -12.047 18.641 -5.051 1 98.62 65 PHE A CA 1
ATOM 530 C C . PHE A 1 65 ? -11.5 18.844 -3.639 1 98.62 65 PHE A C 1
ATOM 532 O O . PHE A 1 65 ? -11.945 19.734 -2.912 1 98.62 65 PHE A O 1
ATOM 539 N N . THR A 1 66 ? -10.523 18.031 -3.275 1 98.75 66 THR A N 1
ATOM 540 C CA . THR A 1 66 ? -9.977 18.109 -1.924 1 98.75 66 THR A CA 1
ATOM 541 C C . THR A 1 66 ? -8.977 19.25 -1.803 1 98.75 66 THR A C 1
ATOM 543 O O . THR A 1 66 ? -8.773 19.797 -0.714 1 98.75 66 THR A O 1
ATOM 546 N N . GLU A 1 67 ? -8.359 19.641 -2.9 1 98.75 67 GLU A N 1
ATOM 547 C CA . GLU A 1 67 ? -7.574 20.875 -2.889 1 98.75 67 GLU A CA 1
ATOM 548 C C . GLU A 1 67 ? -8.422 22.062 -2.461 1 98.75 67 GLU A C 1
ATOM 550 O O . GLU A 1 67 ? -8.016 22.844 -1.595 1 98.75 67 GLU A O 1
ATOM 555 N N . ALA A 1 68 ? -9.578 22.219 -3.088 1 98.81 68 ALA A N 1
ATOM 556 C CA . ALA A 1 68 ? -10.484 23.312 -2.738 1 98.81 68 ALA A CA 1
ATOM 557 C C . ALA A 1 68 ? -10.859 23.266 -1.259 1 98.81 68 ALA A C 1
ATOM 559 O O . ALA A 1 68 ? -10.867 24.297 -0.582 1 98.81 68 ALA A O 1
ATOM 560 N N . ILE A 1 69 ? -11.109 22.109 -0.766 1 98.81 69 ILE A N 1
ATOM 561 C CA . ILE A 1 69 ? -11.484 21.938 0.634 1 98.81 69 ILE A CA 1
ATOM 562 C C . ILE A 1 69 ? -10.297 22.281 1.53 1 98.81 69 ILE A C 1
ATOM 564 O O . ILE A 1 69 ? -10.461 22.922 2.572 1 98.81 69 ILE A O 1
ATOM 568 N N . ALA A 1 70 ? -9.094 21.875 1.14 1 98.88 70 ALA A N 1
ATOM 569 C CA . ALA A 1 70 ? -7.891 22.156 1.912 1 98.88 70 ALA A CA 1
ATOM 570 C C . ALA A 1 70 ? -7.727 23.656 2.135 1 98.88 70 ALA A C 1
ATOM 572 O O . ALA A 1 70 ? -7.488 24.109 3.262 1 98.88 70 ALA A O 1
ATOM 573 N N . TYR A 1 71 ? -7.871 24.438 1.076 1 98.75 71 TYR A N 1
ATOM 574 C CA . TYR A 1 71 ? -7.742 25.891 1.188 1 98.75 71 TYR A CA 1
ATOM 575 C C . TYR A 1 71 ? -8.812 26.469 2.104 1 98.75 71 TYR A C 1
ATOM 577 O O . TYR A 1 71 ? -8.539 27.359 2.912 1 98.75 71 TYR A O 1
ATOM 585 N N . ASN A 1 72 ? -10.039 25.938 1.945 1 98.69 72 ASN A N 1
ATOM 586 C CA . ASN A 1 72 ? -11.125 26.406 2.807 1 98.69 72 ASN A CA 1
ATOM 587 C C . ASN A 1 72 ? -10.875 26.031 4.266 1 98.69 72 ASN A C 1
ATOM 589 O O . ASN A 1 72 ? -11.102 26.844 5.164 1 98.69 72 ASN A O 1
ATOM 593 N N . TYR A 1 73 ? -10.422 24.797 4.531 1 98.69 73 TYR A N 1
ATOM 594 C CA . TYR A 1 73 ? -10.133 24.359 5.891 1 98.69 73 TYR A CA 1
ATOM 595 C C . TYR A 1 73 ? -9.031 25.219 6.52 1 98.69 73 TYR A C 1
ATOM 597 O O . TYR A 1 73 ? -9.148 25.641 7.672 1 98.69 73 TYR A O 1
ATOM 605 N N . LEU A 1 74 ? -7.957 25.453 5.77 1 98 74 LEU A N 1
ATOM 606 C CA . LEU A 1 74 ? -6.859 26.266 6.289 1 98 74 LEU A CA 1
ATOM 607 C C . LEU A 1 74 ? -7.344 27.656 6.648 1 98 74 LEU A C 1
ATOM 609 O O . LEU A 1 74 ? -7.035 28.172 7.727 1 98 74 LEU A O 1
ATOM 613 N N . GLN A 1 75 ? -8.133 28.25 5.781 1 97.06 75 GLN A N 1
ATOM 614 C CA . GLN A 1 75 ? -8.641 29.594 6.016 1 97.06 75 GLN A CA 1
ATOM 615 C C . GLN A 1 75 ? -9.547 29.641 7.246 1 97.06 75 GLN A C 1
ATOM 617 O O . GLN A 1 75 ? -9.328 30.438 8.156 1 97.06 75 GLN A O 1
ATOM 622 N N . GLN A 1 76 ? -10.523 28.781 7.285 1 97.38 76 GLN A N 1
ATOM 623 C CA . GLN A 1 76 ? -11.508 28.781 8.367 1 97.38 76 GLN A CA 1
ATOM 624 C C . GLN A 1 76 ? -10.852 28.422 9.703 1 97.38 76 GLN A C 1
ATOM 626 O O . GLN A 1 76 ? -11.148 29.047 10.727 1 97.38 76 GLN A O 1
ATOM 631 N N . TYR A 1 77 ? -9.945 27.484 9.68 1 96.38 77 TYR A N 1
ATOM 632 C CA . TYR A 1 77 ? -9.242 27.062 10.891 1 96.38 77 TYR A CA 1
ATOM 633 C C . TYR A 1 77 ? -8.477 28.234 11.508 1 96.38 77 TYR A C 1
ATOM 635 O O . TYR A 1 77 ? -8.547 28.453 12.719 1 96.38 77 TYR A O 1
ATOM 643 N N . HIS A 1 78 ? -7.77 28.969 10.711 1 93.5 78 HIS A N 1
ATOM 644 C CA . HIS A 1 78 ? -6.941 30.062 11.211 1 93.5 78 HIS A CA 1
ATOM 645 C C . HIS A 1 78 ? -7.801 31.25 11.641 1 93.5 78 HIS A C 1
ATOM 647 O O . HIS A 1 78 ? -7.418 32 12.531 1 93.5 78 HIS A O 1
ATOM 653 N N . GLU A 1 79 ? -8.945 31.344 11.031 1 94.31 79 GLU A N 1
ATOM 654 C CA . GLU A 1 79 ? -9.883 32.375 11.445 1 94.31 79 GLU A CA 1
ATOM 655 C C . GLU A 1 79 ? -10.508 32.062 12.797 1 94.31 79 GLU A C 1
ATOM 657 O O . GLU A 1 79 ? -10.789 32.969 13.594 1 94.31 79 GLU A O 1
ATOM 662 N N . LYS A 1 80 ? -10.68 30.828 13.047 1 94.56 80 LYS A N 1
ATOM 663 C CA . LYS A 1 80 ? -11.43 30.391 14.227 1 94.56 80 LYS A CA 1
ATOM 664 C C . LYS A 1 80 ? -10.484 30.078 15.383 1 94.56 80 LYS A C 1
ATOM 666 O O . LYS A 1 80 ? -10.906 30.078 16.547 1 94.56 80 LYS A O 1
ATOM 671 N N . LYS A 1 81 ? -9.312 29.703 15.031 1 87.62 81 LYS A N 1
ATOM 672 C CA . LYS A 1 81 ? -8.352 29.328 16.062 1 87.62 81 LYS A CA 1
ATOM 673 C C . LYS A 1 81 ? -7.852 30.562 16.828 1 87.62 81 LYS A C 1
ATOM 675 O O . LYS A 1 81 ? -7.613 31.609 16.219 1 87.62 81 LYS A O 1
ATOM 680 N N . SER A 1 82 ? -7.84 30.469 18.188 1 74.81 82 SER A N 1
ATOM 681 C CA . SER A 1 82 ? -7.336 31.547 19.016 1 74.81 82 SER A CA 1
ATOM 682 C C . SER A 1 82 ? -5.816 31.641 18.953 1 74.81 82 SER A C 1
ATOM 684 O O . SER A 1 82 ? -5.145 30.641 18.656 1 74.81 82 SER A O 1
ATOM 686 N N . GLU A 1 83 ? -5.02 32.812 18.969 1 64.12 83 GLU A N 1
ATOM 687 C CA . GLU A 1 83 ? -3.682 33.312 18.641 1 64.12 83 GLU A CA 1
ATOM 688 C C . GLU A 1 83 ? -2.625 32.656 19.531 1 64.12 83 GLU A C 1
ATOM 690 O O . GLU A 1 83 ? -1.426 32.875 19.328 1 64.12 83 GLU A O 1
ATOM 695 N N . ASP A 1 84 ? -2.834 31.797 20.5 1 59.84 84 ASP A N 1
ATOM 696 C CA . ASP A 1 84 ? -1.616 31.469 21.234 1 59.84 84 ASP A CA 1
ATOM 697 C C . ASP A 1 84 ? -0.612 30.75 20.344 1 59.84 84 ASP A C 1
ATOM 699 O O . ASP A 1 84 ? -0.779 30.703 19.125 1 59.84 84 ASP A O 1
ATOM 703 N N . VAL A 1 85 ? 0.432 29.844 20.953 1 61.59 85 VAL A N 1
ATOM 704 C CA . VAL A 1 85 ? 1.464 29.141 20.203 1 61.59 85 VAL A CA 1
ATOM 705 C C . VAL A 1 85 ? 0.816 28.266 19.125 1 61.59 85 VAL A C 1
ATOM 707 O O . VAL A 1 85 ? 0.015 27.375 19.453 1 61.59 85 VAL A O 1
ATOM 710 N N . ASP A 1 86 ? 1.195 28.688 17.844 1 80.75 86 ASP A N 1
ATOM 711 C CA . ASP A 1 86 ? 0.294 28.047 16.906 1 80.75 86 ASP A CA 1
ATOM 712 C C . ASP A 1 86 ? 1.023 26.969 16.094 1 80.75 86 ASP A C 1
ATOM 714 O O . ASP A 1 86 ? 1.963 27.266 15.359 1 80.75 86 ASP A O 1
ATOM 718 N N . VAL A 1 87 ? 0.928 25.703 16.625 1 93.19 87 VAL A N 1
ATOM 719 C CA . VAL A 1 87 ? 1.306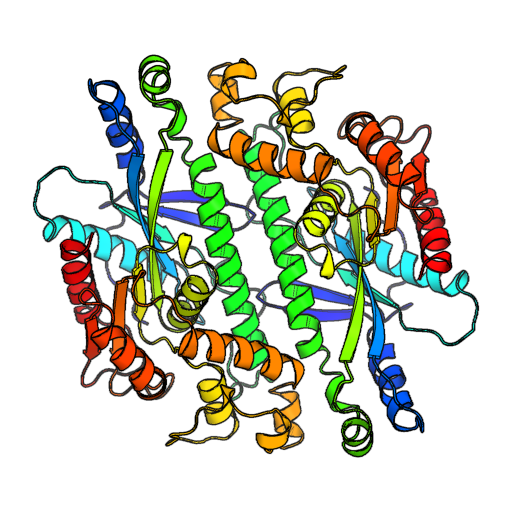 24.531 15.852 1 93.19 87 VAL A CA 1
ATOM 720 C C . VAL A 1 87 ? 0.75 24.656 14.438 1 93.19 87 VAL A C 1
ATOM 722 O O . VAL A 1 87 ? -0.446 24.875 14.25 1 93.19 87 VAL A O 1
ATOM 725 N N . PRO A 1 88 ? 1.668 24.578 13.516 1 95.56 88 PRO A N 1
ATOM 726 C CA . PRO A 1 88 ? 1.187 24.719 12.133 1 95.56 88 PRO A CA 1
ATOM 727 C C . PRO A 1 88 ? 0.237 23.594 11.727 1 95.56 88 PRO A C 1
ATOM 729 O O . PRO A 1 88 ? 0.297 22.5 12.281 1 95.56 88 PRO A O 1
ATOM 732 N N . LEU A 1 89 ? -0.643 23.953 10.797 1 97.12 89 LEU A N 1
ATOM 733 C CA . LEU A 1 89 ? -1.534 23 10.141 1 97.12 89 LEU A CA 1
ATOM 734 C C . LEU A 1 89 ? -1.238 22.922 8.641 1 97.12 89 LEU A C 1
ATOM 736 O O . LEU A 1 89 ? -1.245 23.953 7.949 1 97.12 89 LEU A O 1
ATOM 740 N N . ILE A 1 90 ? -0.897 21.75 8.211 1 98.69 90 ILE A N 1
ATOM 741 C CA . ILE A 1 90 ? -0.738 21.547 6.777 1 98.69 90 ILE A CA 1
ATOM 742 C C . ILE A 1 90 ? -1.788 20.562 6.277 1 98.69 90 ILE A C 1
ATOM 744 O O . ILE A 1 90 ? -2.4 19.844 7.07 1 98.69 90 ILE A O 1
ATOM 748 N N . CYS A 1 91 ? -2.082 20.578 4.988 1 98.94 91 CYS A N 1
ATOM 749 C CA . CYS A 1 91 ? -2.996 19.641 4.344 1 98.94 91 CYS A CA 1
ATOM 750 C C . CYS A 1 91 ? -2.275 18.828 3.279 1 98.94 91 CYS A C 1
ATOM 752 O O . CYS A 1 91 ? -1.295 19.281 2.693 1 98.94 91 CYS A O 1
ATOM 754 N N . VAL A 1 92 ? -2.678 17.641 3.084 1 99 92 VAL A N 1
ATOM 755 C CA . VAL A 1 92 ? -2.119 16.734 2.08 1 99 92 VAL A CA 1
ATOM 756 C C . VAL A 1 92 ? -3.24 16.172 1.211 1 99 92 VAL A C 1
ATOM 758 O O . VAL A 1 92 ? -4.254 15.695 1.728 1 99 92 VAL A O 1
ATOM 761 N N . THR A 1 93 ? -3.127 16.281 -0.113 1 98.94 93 THR A N 1
ATOM 762 C CA . THR A 1 93 ? -4.078 15.695 -1.05 1 98.94 93 THR A CA 1
ATOM 763 C C . THR A 1 93 ? -3.352 14.891 -2.121 1 98.94 93 THR A C 1
ATOM 765 O O . THR A 1 93 ? -2.162 15.102 -2.365 1 98.94 93 THR A O 1
ATOM 768 N N . PHE A 1 94 ? -4.004 13.977 -2.711 1 98.94 94 PHE A N 1
ATOM 769 C CA . PHE A 1 94 ? -3.553 13.164 -3.832 1 98.94 94 PHE A CA 1
ATOM 770 C C . PHE A 1 94 ? -4.734 12.492 -4.527 1 98.94 94 PHE A C 1
ATOM 772 O O . PHE A 1 94 ? -5.852 12.508 -4.012 1 98.94 94 PHE A O 1
ATOM 779 N N . ASP A 1 95 ? -4.516 12 -5.727 1 98.88 95 ASP A N 1
ATOM 780 C CA . ASP A 1 95 ? -5.559 11.242 -6.418 1 98.88 95 ASP A CA 1
ATOM 781 C C . ASP A 1 95 ? -5.625 9.805 -5.906 1 98.88 95 ASP A C 1
ATOM 783 O O . ASP A 1 95 ? -4.602 9.125 -5.82 1 98.88 95 ASP A O 1
ATOM 787 N N . ASN A 1 96 ? -6.863 9.406 -5.57 1 98.81 96 ASN A N 1
ATOM 788 C CA . ASN A 1 96 ? -7.055 7.996 -5.238 1 98.81 96 ASN A CA 1
ATOM 789 C C . ASN A 1 96 ? -6.676 7.09 -6.406 1 98.81 96 ASN A C 1
ATOM 791 O O . ASN A 1 96 ? -6.684 7.523 -7.562 1 98.81 96 ASN A O 1
ATOM 795 N N . PRO A 1 97 ? -6.355 5.812 -6.043 1 98.62 97 PRO A N 1
ATOM 796 C CA . PRO A 1 97 ? -6.117 4.852 -7.125 1 98.62 97 PRO A CA 1
ATOM 797 C C . PRO A 1 97 ? -7.281 4.777 -8.109 1 98.62 97 PRO A C 1
ATOM 799 O O . PRO A 1 97 ? -8.445 4.809 -7.707 1 98.62 97 PRO A O 1
ATOM 802 N N . ASN A 1 98 ? -6.895 4.727 -9.477 1 98.62 98 ASN A N 1
ATOM 803 C CA . ASN A 1 98 ? -7.844 4.633 -10.578 1 98.62 98 ASN A CA 1
ATOM 804 C C . ASN A 1 98 ? -8.711 5.883 -10.688 1 98.62 98 ASN A C 1
ATOM 806 O O . ASN A 1 98 ? -9.844 5.82 -11.164 1 98.62 98 ASN A O 1
ATOM 810 N N . HIS A 1 99 ? -8.266 7.043 -10.211 1 98.75 99 HIS A N 1
ATOM 811 C CA . HIS A 1 99 ? -8.953 8.32 -10.312 1 98.75 99 HIS A CA 1
ATOM 812 C C . HIS A 1 99 ? -8.008 9.43 -10.766 1 98.75 99 HIS A C 1
ATOM 814 O O . HIS A 1 99 ? -6.789 9.305 -10.609 1 98.75 99 HIS A O 1
ATOM 820 N N . GLY A 1 100 ? -8.594 10.531 -11.281 1 98 100 GLY A N 1
ATOM 821 C CA . GLY A 1 100 ? -7.801 11.688 -11.656 1 98 100 GLY A CA 1
ATOM 822 C C . GLY A 1 100 ? -6.676 11.352 -12.617 1 98 100 GLY A C 1
ATOM 823 O O . GLY A 1 100 ? -6.898 10.703 -13.641 1 98 100 GLY A O 1
ATOM 824 N N . GLN A 1 101 ? -5.473 11.734 -12.266 1 97.06 101 GLN A N 1
ATOM 825 C CA . GLN A 1 101 ? -4.297 11.516 -13.109 1 97.06 101 GLN A CA 1
ATOM 826 C C . GLN A 1 101 ? -3.859 10.055 -13.062 1 97.06 101 GLN A C 1
ATOM 828 O O . GLN A 1 101 ? -3.035 9.625 -13.875 1 97.06 101 GLN A O 1
ATOM 833 N N . ARG A 1 102 ? -4.492 9.289 -12.234 1 98 102 ARG A N 1
ATOM 834 C CA . ARG A 1 102 ? -4.129 7.887 -12.047 1 98 102 ARG A CA 1
ATOM 835 C C . ARG A 1 102 ? -5.18 6.965 -12.656 1 98 102 ARG A C 1
ATOM 837 O O . ARG A 1 102 ? -5.184 5.762 -12.391 1 98 102 ARG A O 1
ATOM 844 N N . LEU A 1 103 ? -6.078 7.48 -13.414 1 98.12 103 LEU A N 1
ATOM 845 C CA . LEU A 1 103 ? -7.18 6.703 -13.969 1 98.12 103 LEU A CA 1
ATOM 846 C C . LEU A 1 103 ? -6.66 5.633 -14.922 1 98.12 103 LEU A C 1
ATOM 848 O O . LEU A 1 103 ? -5.879 5.926 -15.828 1 98.12 103 LEU A O 1
ATOM 852 N N . VAL A 1 104 ? -7.047 4.387 -14.695 1 97.94 104 VAL A N 1
ATOM 853 C CA . VAL A 1 104 ? -6.703 3.244 -15.531 1 97.94 104 VAL A CA 1
ATOM 854 C C . VAL A 1 104 ? -7.93 2.797 -16.328 1 97.94 104 VAL A C 1
ATOM 856 O O . VAL A 1 104 ? -7.836 2.523 -17.531 1 97.94 104 VAL A O 1
ATOM 859 N N . SER A 1 105 ? -9.039 2.713 -15.672 1 97.88 105 SER A N 1
ATOM 860 C CA . SER A 1 105 ? -10.289 2.256 -16.266 1 97.88 105 SER A CA 1
ATOM 861 C C . SER A 1 105 ? -11.492 2.965 -15.656 1 97.88 105 SER A C 1
ATOM 863 O O . SER A 1 105 ? -11.781 2.787 -14.469 1 97.88 105 SER A O 1
ATOM 865 N N . LYS A 1 106 ? -12.188 3.699 -16.422 1 97.69 106 LYS A N 1
ATOM 866 C CA . LYS A 1 106 ? -13.406 4.355 -15.945 1 97.69 106 LYS A CA 1
ATOM 867 C C . LYS A 1 106 ? -14.461 3.332 -15.539 1 97.69 106 LYS A C 1
ATOM 869 O O . LYS A 1 106 ? -15.18 3.531 -14.555 1 97.69 106 LYS A O 1
ATOM 874 N N . GLN A 1 107 ? -14.531 2.254 -16.281 1 97.69 107 GLN A N 1
ATOM 875 C CA . GLN A 1 107 ? -15.508 1.195 -16.047 1 97.69 107 GLN A CA 1
ATOM 876 C C . GLN A 1 107 ? -15.383 0.633 -14.633 1 97.69 107 GLN A C 1
ATOM 878 O O . GLN A 1 107 ? -16.391 0.33 -13.984 1 97.69 107 GLN A O 1
ATOM 883 N N . ASN A 1 108 ? -14.172 0.519 -14.109 1 98.25 108 ASN A N 1
ATOM 884 C CA . ASN A 1 108 ? -13.93 -0.096 -12.805 1 98.25 108 ASN A CA 1
ATOM 885 C C . ASN A 1 108 ? -14.281 0.853 -11.664 1 98.25 108 ASN A C 1
ATOM 887 O O . ASN A 1 108 ? -14.203 0.476 -10.492 1 98.25 108 ASN A O 1
ATOM 891 N N . ASN A 1 109 ? -14.656 2.074 -12.008 1 98.06 109 ASN A N 1
ATOM 892 C CA . ASN A 1 109 ? -15.148 3.006 -11 1 98.06 109 ASN A CA 1
ATOM 893 C C . ASN A 1 109 ? -16.672 3.01 -10.922 1 98.06 109 ASN A C 1
ATOM 895 O O . ASN A 1 109 ? -17.25 3.582 -10 1 98.06 109 ASN A O 1
ATOM 899 N N . LEU A 1 110 ? -17.297 2.332 -11.875 1 97.88 110 LEU A N 1
ATOM 900 C CA . LEU A 1 110 ? -18.75 2.4 -11.984 1 97.88 110 LEU A CA 1
ATOM 901 C C . LEU A 1 110 ? -19.406 1.374 -11.07 1 97.88 110 LEU A C 1
ATOM 903 O O . LEU A 1 110 ? -18.734 0.53 -10.484 1 97.88 110 LEU A O 1
ATOM 907 N N . GLY A 1 111 ? -20.75 1.568 -10.898 1 96.94 111 GLY A N 1
ATOM 908 C CA . GLY A 1 111 ? -21.531 0.653 -10.078 1 96.94 111 GLY A CA 1
ATOM 909 C C . GLY A 1 111 ? -22.062 -0.532 -10.852 1 96.94 111 GLY A C 1
ATOM 910 O O . GLY A 1 111 ? -21.875 -0.627 -12.07 1 96.94 111 GLY A O 1
ATOM 911 N N . TRP A 1 112 ? -22.703 -1.464 -10.117 1 97.44 112 TRP A N 1
ATOM 912 C CA . TRP A 1 112 ? -23.312 -2.621 -10.758 1 97.44 112 TRP A CA 1
ATOM 913 C C . TRP A 1 112 ? -24.344 -2.188 -11.797 1 97.44 112 TRP A C 1
ATOM 915 O O . TRP A 1 112 ? -24.391 -2.74 -12.898 1 97.44 112 TRP A O 1
ATOM 925 N N . ALA A 1 113 ? -25.141 -1.164 -11.492 1 94.69 113 ALA A N 1
ATOM 926 C CA . ALA A 1 113 ? -26.219 -0.691 -12.359 1 94.69 113 ALA A CA 1
ATOM 927 C C . ALA A 1 113 ? -25.656 -0.121 -13.664 1 94.69 113 ALA A C 1
ATOM 929 O O . ALA A 1 113 ? -26.359 -0.077 -14.68 1 94.69 113 ALA A O 1
ATOM 930 N N . GLU A 1 114 ? -24.453 0.251 -13.633 1 96.19 114 GLU A N 1
ATOM 931 C CA . GLU A 1 114 ? -23.828 0.842 -14.812 1 96.19 114 GLU A CA 1
ATOM 932 C C . GLU A 1 114 ? -23 -0.192 -15.57 1 96.19 114 GLU A C 1
ATOM 934 O O . GLU A 1 114 ? -22.219 0.16 -16.453 1 96.19 114 GLU A O 1
ATOM 939 N N . GLY A 1 115 ? -23.078 -1.424 -15.18 1 95.62 115 GLY A N 1
ATOM 940 C CA . GLY A 1 115 ? -22.5 -2.5 -15.969 1 95.62 115 GLY A CA 1
ATOM 941 C C . GLY A 1 115 ? -21.188 -2.998 -15.43 1 95.62 115 GLY A C 1
ATOM 942 O O . GLY A 1 115 ? -20.453 -3.721 -16.125 1 95.62 115 GLY A O 1
ATOM 943 N N . ASN A 1 116 ? -20.781 -2.594 -14.242 1 97.69 116 ASN A N 1
ATOM 944 C CA . ASN A 1 116 ? -19.562 -3.09 -13.617 1 97.69 116 ASN A CA 1
ATOM 945 C C . ASN A 1 116 ? -19.828 -4.301 -12.727 1 97.69 116 ASN A C 1
ATOM 947 O O . ASN A 1 116 ? -20.062 -4.152 -11.523 1 97.69 116 ASN A O 1
ATOM 951 N N . ASP A 1 117 ? -19.578 -5.438 -13.25 1 97.19 117 ASP A N 1
ATOM 952 C CA . ASP A 1 117 ? -19.859 -6.66 -12.508 1 97.19 117 ASP A CA 1
ATOM 953 C C . ASP A 1 117 ? -18.953 -6.785 -11.289 1 97.19 117 ASP A C 1
ATOM 955 O O . ASP A 1 117 ? -19.344 -7.371 -10.273 1 97.19 117 ASP A O 1
ATOM 959 N N . THR A 1 118 ? -17.766 -6.211 -11.367 1 98.12 118 THR A N 1
ATOM 960 C CA . THR A 1 118 ? -16.812 -6.348 -10.273 1 98.12 118 THR A CA 1
ATOM 961 C C . THR A 1 118 ? -16.844 -5.113 -9.375 1 98.12 118 THR A C 1
ATOM 963 O O . THR A 1 118 ? -15.852 -4.805 -8.711 1 98.12 118 THR A O 1
ATOM 966 N N . HIS A 1 119 ? -17.938 -4.383 -9.297 1 98.44 119 HIS A N 1
ATOM 967 C CA . HIS A 1 119 ? -18.078 -3.127 -8.57 1 98.44 119 HIS A CA 1
ATOM 968 C C . HIS A 1 119 ? -17.578 -3.266 -7.133 1 98.44 119 HIS A C 1
ATOM 970 O O . HIS A 1 119 ? -16.766 -2.463 -6.676 1 98.44 119 HIS A O 1
ATOM 976 N N . ALA A 1 120 ? -18.031 -4.293 -6.441 1 98.69 120 ALA A N 1
ATOM 977 C CA . ALA A 1 120 ? -17.688 -4.438 -5.027 1 98.69 120 ALA A CA 1
ATOM 978 C C . ALA A 1 120 ? -16.188 -4.699 -4.852 1 98.69 120 ALA A C 1
ATOM 980 O O . ALA A 1 120 ? -15.539 -4.066 -4.016 1 98.69 120 ALA A O 1
ATOM 981 N N . ALA A 1 121 ? -15.672 -5.633 -5.672 1 98.75 121 ALA A N 1
ATOM 982 C CA . ALA A 1 121 ? -14.242 -5.934 -5.609 1 98.75 121 ALA A CA 1
ATOM 983 C C . ALA A 1 121 ? -13.414 -4.715 -6.004 1 98.75 121 ALA A C 1
ATOM 985 O O . ALA A 1 121 ? -12.406 -4.41 -5.363 1 98.75 121 ALA A O 1
ATOM 986 N N . ASP A 1 122 ? -13.836 -4.016 -7.016 1 98.75 122 ASP A N 1
ATOM 987 C CA . ASP A 1 122 ? -13.133 -2.824 -7.48 1 98.75 122 ASP A CA 1
ATOM 988 C C . ASP A 1 122 ? -13.117 -1.74 -6.406 1 98.75 122 ASP A C 1
ATOM 990 O O . ASP A 1 122 ? -12.055 -1.205 -6.07 1 98.75 122 ASP A O 1
ATOM 994 N N . MET A 1 123 ? -14.242 -1.441 -5.871 1 98.69 123 MET A N 1
ATOM 995 C CA . MET A 1 123 ? -14.328 -0.372 -4.883 1 98.69 123 MET A CA 1
ATOM 996 C C . MET A 1 123 ? -13.547 -0.731 -3.625 1 98.69 123 MET A C 1
ATOM 998 O O . MET A 1 123 ? -12.828 0.105 -3.078 1 98.69 123 MET A O 1
ATOM 1002 N N . MET A 1 124 ? -13.688 -1.958 -3.203 1 98.81 124 MET A N 1
ATOM 1003 C CA . MET A 1 124 ? -12.969 -2.363 -1.995 1 98.81 124 MET A CA 1
ATOM 1004 C C . MET A 1 124 ? -11.461 -2.342 -2.223 1 98.81 124 MET A C 1
ATOM 1006 O O . MET A 1 124 ? -10.703 -1.951 -1.337 1 98.81 124 MET A O 1
ATOM 1010 N N . SER A 1 125 ? -11.008 -2.844 -3.367 1 98.88 125 SER A N 1
ATOM 1011 C CA . SER A 1 125 ? -9.578 -2.811 -3.65 1 98.88 125 SER A CA 1
ATOM 1012 C C . SER A 1 125 ? -9.062 -1.378 -3.742 1 98.88 125 SER A C 1
ATOM 1014 O O . SER A 1 125 ? -7.934 -1.09 -3.344 1 98.88 125 SER A O 1
ATOM 1016 N N . ILE A 1 126 ? -9.852 -0.447 -4.242 1 98.88 126 ILE A N 1
ATOM 1017 C CA . ILE A 1 126 ? -9.477 0.961 -4.301 1 98.88 126 ILE A CA 1
ATOM 1018 C C . ILE A 1 126 ? -9.406 1.538 -2.891 1 98.88 126 ILE A C 1
ATOM 1020 O O . ILE A 1 126 ? -8.484 2.297 -2.568 1 98.88 126 ILE A O 1
ATOM 1024 N N . ILE A 1 127 ? -10.344 1.181 -2.055 1 98.88 127 ILE A N 1
ATOM 1025 C CA . ILE A 1 127 ? -10.352 1.628 -0.666 1 98.88 127 ILE A CA 1
ATOM 1026 C C . ILE A 1 127 ? -9.062 1.18 0.026 1 98.88 127 ILE A C 1
ATOM 1028 O O . ILE A 1 127 ? -8.352 1.995 0.619 1 98.88 127 ILE A O 1
ATOM 1032 N N . GLU A 1 128 ? -8.75 -0.059 -0.082 1 98.81 128 GLU A N 1
ATOM 1033 C CA . GLU A 1 128 ? -7.574 -0.58 0.606 1 98.81 128 GLU A CA 1
ATOM 1034 C C . GLU A 1 128 ? -6.289 -0.039 -0.013 1 98.81 128 GLU A C 1
ATOM 1036 O O . GLU A 1 128 ? -5.316 0.23 0.697 1 98.81 128 GLU A O 1
ATOM 1041 N N . ALA A 1 129 ? -6.277 0.102 -1.321 1 98.88 129 ALA A N 1
ATOM 1042 C CA . ALA A 1 129 ? -5.133 0.735 -1.967 1 98.88 129 ALA A CA 1
ATOM 1043 C C . ALA A 1 129 ? -4.941 2.164 -1.465 1 98.88 129 ALA A C 1
ATOM 1045 O O . ALA A 1 129 ? -3.809 2.615 -1.276 1 98.88 129 ALA A O 1
ATOM 1046 N N . THR A 1 130 ? -6 2.877 -1.312 1 98.94 130 THR A N 1
ATOM 1047 C CA . THR A 1 130 ? -5.926 4.246 -0.812 1 98.94 130 THR A CA 1
ATOM 1048 C C . THR A 1 130 ? -5.375 4.27 0.611 1 98.94 130 THR A C 1
ATOM 1050 O O . THR A 1 130 ? -4.582 5.148 0.958 1 98.94 130 THR A O 1
ATOM 1053 N N . MET A 1 131 ? -5.82 3.33 1.44 1 98.88 131 MET A N 1
ATOM 1054 C CA . MET A 1 131 ? -5.254 3.207 2.779 1 98.88 131 MET A CA 1
ATOM 1055 C C . MET A 1 131 ? -3.738 3.041 2.713 1 98.88 131 MET A C 1
ATOM 1057 O O . MET A 1 131 ? -3.006 3.684 3.467 1 98.88 131 MET A O 1
ATOM 1061 N N . GLN A 1 132 ? -3.316 2.215 1.837 1 98.81 132 GLN A N 1
ATOM 1062 C CA . GLN A 1 132 ? -1.889 1.97 1.668 1 98.81 132 GLN A CA 1
ATOM 1063 C C . GLN A 1 132 ? -1.163 3.232 1.212 1 98.81 132 GLN A C 1
ATOM 1065 O O . GLN A 1 132 ? -0.034 3.492 1.633 1 98.81 132 GLN A O 1
ATOM 1070 N N . ASN A 1 133 ? -1.811 3.979 0.325 1 98.88 133 ASN A N 1
ATOM 1071 C CA . ASN A 1 133 ? -1.229 5.238 -0.121 1 98.88 133 ASN A CA 1
ATOM 1072 C C . ASN A 1 133 ? -1.06 6.219 1.037 1 98.88 133 ASN A C 1
ATOM 1074 O O . ASN A 1 133 ? -0.017 6.863 1.162 1 98.88 133 ASN A O 1
ATOM 1078 N N . ILE A 1 134 ? -2.064 6.336 1.855 1 98.94 134 ILE A N 1
ATOM 1079 C CA . ILE A 1 134 ? -1.992 7.223 3.012 1 98.94 134 ILE A CA 1
ATOM 1080 C C . ILE A 1 134 ? -0.825 6.812 3.906 1 98.94 134 ILE A C 1
ATOM 1082 O O . ILE A 1 134 ? -0.016 7.652 4.309 1 98.94 134 ILE A O 1
ATOM 1086 N N . LYS A 1 135 ? -0.729 5.527 4.184 1 98.88 135 LYS A N 1
ATOM 1087 C CA . LYS A 1 135 ? 0.344 5.008 5.027 1 98.88 135 LYS A CA 1
ATOM 1088 C C . LYS A 1 135 ? 1.713 5.328 4.434 1 98.88 135 LYS A C 1
ATOM 1090 O O . LYS A 1 135 ? 2.631 5.719 5.156 1 98.88 135 LYS A O 1
ATOM 1095 N N . LEU A 1 136 ? 1.844 5.137 3.16 1 98.88 136 LEU A N 1
ATOM 1096 C CA . LEU A 1 136 ? 3.096 5.426 2.471 1 98.88 136 LEU A CA 1
ATOM 1097 C C . LEU A 1 136 ? 3.465 6.898 2.604 1 98.88 136 LEU A C 1
ATOM 1099 O O . LEU A 1 136 ? 4.609 7.23 2.928 1 98.88 136 LEU A O 1
ATOM 1103 N N . ILE A 1 137 ? 2.52 7.738 2.32 1 98.94 137 ILE A N 1
ATOM 1104 C CA . ILE A 1 137 ? 2.76 9.18 2.361 1 98.94 137 ILE A CA 1
ATOM 1105 C C . ILE A 1 137 ? 3.129 9.602 3.783 1 98.94 137 ILE A C 1
ATOM 1107 O O . ILE A 1 137 ? 4.074 10.367 3.984 1 98.94 137 ILE A O 1
ATOM 1111 N N . MET A 1 138 ? 2.424 9.094 4.777 1 98.88 138 MET A N 1
ATOM 1112 C CA . MET A 1 138 ? 2.734 9.391 6.176 1 98.88 138 MET A CA 1
ATOM 1113 C C . MET A 1 138 ? 4.164 8.977 6.512 1 98.88 138 MET A C 1
ATOM 1115 O O . MET A 1 138 ? 4.871 9.703 7.215 1 98.88 138 MET A O 1
ATOM 1119 N N . ASP A 1 139 ? 4.555 7.859 5.984 1 98.56 139 ASP A N 1
ATOM 1120 C CA . ASP A 1 139 ? 5.852 7.285 6.324 1 98.56 139 ASP A CA 1
ATOM 1121 C C . ASP A 1 139 ? 6.988 8.078 5.684 1 98.56 139 ASP A C 1
ATOM 1123 O O . ASP A 1 139 ? 8.078 8.18 6.25 1 98.56 139 ASP A O 1
ATOM 1127 N N . PHE A 1 140 ? 6.75 8.648 4.523 1 98.81 140 PHE A N 1
ATOM 1128 C CA . PHE A 1 140 ? 7.879 9.18 3.768 1 98.81 140 PHE A CA 1
ATOM 1129 C C . PHE A 1 140 ? 7.852 10.703 3.75 1 98.81 140 PHE A C 1
ATOM 1131 O O . PHE A 1 140 ? 8.852 11.344 3.432 1 98.81 140 PHE A O 1
ATOM 1138 N N . LEU A 1 141 ? 6.711 11.312 4.074 1 98.75 141 LEU A N 1
ATOM 1139 C CA . LEU A 1 141 ? 6.598 12.766 4.051 1 98.75 141 LEU A CA 1
ATOM 1140 C C . LEU A 1 141 ? 7.695 13.414 4.887 1 98.75 141 LEU A C 1
ATOM 1142 O O . LEU A 1 141 ? 8.297 14.406 4.465 1 98.75 141 LEU A O 1
ATOM 1146 N N . PRO A 1 142 ? 8.07 12.875 6.086 1 98.5 142 PRO A N 1
ATOM 1147 C CA . PRO A 1 142 ? 9.148 13.477 6.875 1 98.5 142 PRO A CA 1
ATOM 1148 C C . PRO A 1 142 ? 10.469 13.547 6.117 1 98.5 142 PRO A C 1
ATOM 1150 O O . PRO A 1 142 ? 11.227 14.508 6.277 1 98.5 142 PRO A O 1
ATOM 1153 N N . SER A 1 143 ? 10.727 12.523 5.277 1 98.31 143 SER A N 1
ATOM 1154 C CA . SER A 1 143 ? 11.977 12.508 4.52 1 98.31 143 SER A CA 1
ATOM 1155 C C . SER A 1 143 ? 11.992 13.602 3.461 1 98.31 143 SER A C 1
ATOM 1157 O O . SER A 1 143 ? 13.047 14.18 3.184 1 98.31 143 SER A O 1
ATOM 1159 N N . TYR A 1 144 ? 10.883 13.891 2.871 1 98.44 144 TYR A N 1
ATOM 1160 C CA . TYR A 1 144 ? 10.797 14.906 1.83 1 98.44 144 TYR A CA 1
ATOM 1161 C C . TYR A 1 144 ? 10.812 16.312 2.434 1 98.44 144 TYR A C 1
ATOM 1163 O O . TYR A 1 144 ? 11.391 17.234 1.854 1 98.44 144 TYR A O 1
ATOM 1171 N N . LEU A 1 145 ? 10.148 16.438 3.611 1 98.5 145 LEU A N 1
ATOM 1172 C CA . LEU A 1 145 ? 10.172 17.719 4.297 1 98.5 145 LEU A CA 1
ATOM 1173 C C . LEU A 1 145 ? 11.555 18 4.875 1 98.5 145 LEU A C 1
ATOM 1175 O O . LEU A 1 145 ? 11.992 19.156 4.906 1 98.5 145 LEU A O 1
ATOM 1179 N N . ASN A 1 146 ? 12.289 16.891 5.367 1 98.06 146 ASN A N 1
ATOM 1180 C CA . ASN A 1 146 ? 13.648 16.938 5.895 1 98.06 146 ASN A CA 1
ATOM 1181 C C . ASN A 1 146 ? 13.805 18.031 6.949 1 98.06 146 ASN A C 1
ATOM 1183 O O . ASN A 1 146 ? 14.766 18.812 6.91 1 98.06 146 ASN A O 1
ATOM 1187 N N . LEU A 1 147 ? 12.859 18.141 7.898 1 97.94 147 LEU A N 1
ATOM 1188 C CA . LEU A 1 147 ? 12.812 19.219 8.867 1 97.94 147 LEU A CA 1
ATOM 1189 C C . LEU A 1 147 ? 13.922 19.078 9.906 1 97.94 147 LEU A C 1
ATOM 1191 O O . LEU A 1 147 ? 14.328 20.062 10.523 1 97.94 147 LEU A O 1
ATOM 1195 N N . ASP A 1 148 ? 14.438 17.859 10.102 1 95.81 148 ASP A N 1
ATOM 1196 C CA . ASP A 1 148 ? 15.508 17.609 11.062 1 95.81 148 ASP A CA 1
ATOM 1197 C C . ASP A 1 148 ? 16.75 18.438 10.734 1 95.81 148 ASP A C 1
ATOM 1199 O O . ASP A 1 148 ? 17.5 18.812 11.625 1 95.81 148 ASP A O 1
ATOM 1203 N N . MET A 1 149 ? 16.906 18.75 9.5 1 95.44 149 MET A N 1
ATOM 1204 C CA . MET A 1 149 ? 18.109 19.438 9.031 1 95.44 149 MET A CA 1
ATOM 1205 C C . MET A 1 149 ? 18.156 20.859 9.57 1 95.44 149 MET A C 1
ATOM 1207 O O . MET A 1 149 ? 19.234 21.484 9.578 1 95.44 149 MET A O 1
ATOM 1211 N N . TYR A 1 150 ? 17.062 21.375 10.031 1 96.19 150 TYR A N 1
ATOM 1212 C CA . TYR A 1 150 ? 16.984 22.766 10.461 1 96.19 150 TYR A CA 1
ATOM 1213 C C . TYR A 1 150 ? 17.141 22.891 11.969 1 96.19 150 TYR A C 1
ATOM 1215 O O . TYR A 1 150 ? 17.078 23.984 12.523 1 96.19 150 TYR A O 1
ATOM 1223 N N . LEU A 1 151 ? 17.312 21.828 12.656 1 95.31 151 LEU A N 1
ATOM 1224 C CA . LEU A 1 151 ? 17.641 21.797 14.078 1 95.31 151 LEU A CA 1
ATOM 1225 C C . LEU A 1 151 ? 19.141 21.672 14.289 1 95.31 151 LEU A C 1
ATOM 1227 O O . LEU A 1 151 ? 19.797 20.828 13.664 1 95.31 151 LEU A O 1
ATOM 1231 N N . THR A 1 152 ? 19.719 22.453 15.164 1 93.19 152 THR A N 1
ATOM 1232 C CA . THR A 1 152 ? 21.156 22.516 15.367 1 93.19 152 THR A CA 1
ATOM 1233 C C . THR A 1 152 ? 21.656 21.312 16.172 1 93.19 152 THR A C 1
ATOM 1235 O O . THR A 1 152 ? 20.859 20.625 16.828 1 93.19 152 THR A O 1
ATOM 1238 N N . SER A 1 153 ? 22.938 21.078 16.062 1 89.5 153 SER A N 1
ATOM 1239 C CA . SER A 1 153 ? 23.562 20.016 16.844 1 89.5 153 SER A CA 1
ATOM 1240 C C . SER A 1 153 ? 23.391 20.281 18.344 1 89.5 153 SER A C 1
ATOM 1242 O O . SER A 1 153 ? 23.281 19.344 19.125 1 89.5 153 SER A O 1
ATOM 1244 N N . ASP A 1 154 ? 23.438 21.516 18.734 1 90.88 154 ASP A N 1
ATOM 1245 C CA . ASP A 1 154 ? 23.25 21.891 20.125 1 90.88 154 ASP A CA 1
ATOM 1246 C C . ASP A 1 154 ? 21.875 21.469 20.641 1 90.88 154 ASP A C 1
ATOM 1248 O O . ASP A 1 154 ? 21.75 20.875 21.703 1 90.88 154 ASP A O 1
ATOM 1252 N N . PHE A 1 155 ? 20.906 21.781 19.844 1 93.69 155 PHE A N 1
ATOM 1253 C CA . PHE A 1 155 ? 19.547 21.375 20.203 1 93.69 155 PHE A CA 1
ATOM 1254 C C . PHE A 1 155 ? 19.469 19.875 20.375 1 93.69 155 PHE A C 1
ATOM 1256 O O . PHE A 1 155 ? 18.922 19.391 21.375 1 93.69 155 PHE A O 1
ATOM 1263 N N . LYS A 1 156 ? 20.016 19.141 19.438 1 90.44 156 LYS A N 1
ATOM 1264 C CA . LYS A 1 156 ? 19.891 17.688 19.422 1 90.44 156 LYS A CA 1
ATOM 1265 C C . LYS A 1 156 ? 20.656 17.078 20.609 1 90.44 156 LYS A C 1
ATOM 1267 O O . LYS A 1 156 ? 20.234 16.047 21.156 1 90.44 156 LYS A O 1
ATOM 1272 N N . SER A 1 157 ? 21.688 17.719 20.969 1 87.56 157 SER A N 1
ATOM 1273 C CA . SER A 1 157 ? 22.484 17.219 22.094 1 87.56 157 SER A CA 1
ATOM 1274 C C . SER A 1 157 ? 21.719 17.359 23.406 1 87.56 157 SER A C 1
ATOM 1276 O O . SER A 1 157 ? 21.859 16.516 24.297 1 87.56 157 SER A O 1
ATOM 1278 N N . ILE A 1 158 ? 20.938 18.391 23.516 1 88.62 158 ILE A N 1
ATOM 1279 C CA . ILE A 1 158 ? 20.203 18.656 24.734 1 88.62 158 ILE A CA 1
ATOM 1280 C C . ILE A 1 158 ? 18.906 17.844 24.75 1 88.62 158 ILE A C 1
ATOM 1282 O O . ILE A 1 158 ? 18.375 17.531 25.812 1 88.62 158 ILE A O 1
ATOM 1286 N N . ASN A 1 159 ? 18.547 17.438 23.516 1 90.62 159 ASN A N 1
ATOM 1287 C CA . ASN A 1 159 ? 17.281 16.719 23.375 1 90.62 159 ASN A CA 1
ATOM 1288 C C . ASN A 1 159 ? 17.453 15.422 22.594 1 90.62 159 ASN A C 1
ATOM 1290 O O . ASN A 1 159 ? 16.812 15.227 21.562 1 90.62 159 ASN A O 1
ATOM 1294 N N . PRO A 1 160 ? 18.156 14.5 22.984 1 82.69 160 PRO A N 1
ATOM 1295 C CA . PRO A 1 160 ? 18.484 13.297 22.203 1 82.69 160 PRO A CA 1
ATOM 1296 C C . PRO A 1 160 ? 17.234 12.461 21.891 1 82.69 160 PRO A C 1
ATOM 1298 O O . PRO A 1 160 ? 17.234 11.727 20.891 1 82.69 160 PRO A O 1
ATOM 1301 N N . GLY A 1 161 ? 16.203 12.609 22.484 1 85.75 161 GLY A N 1
ATOM 1302 C CA . GLY A 1 161 ? 15.039 11.766 22.25 1 85.75 161 GLY A CA 1
ATOM 1303 C C . GLY A 1 161 ? 13.852 12.516 21.672 1 85.75 161 GLY A C 1
ATOM 1304 O O . GLY A 1 161 ? 12.742 11.984 21.625 1 85.75 161 GLY A O 1
ATOM 1305 N N . PHE A 1 162 ? 14.148 13.617 21.156 1 90.88 162 PHE A N 1
ATOM 1306 C CA . PHE A 1 162 ? 13.031 14.391 20.609 1 90.88 162 PHE A CA 1
ATOM 1307 C C . PHE A 1 162 ? 12.555 13.805 19.297 1 90.88 162 PHE A C 1
ATOM 1309 O O . PHE A 1 162 ? 13.281 13.047 18.641 1 90.88 162 PHE A O 1
ATOM 1316 N N . ASP A 1 163 ? 11.336 14.078 18.922 1 93.56 163 ASP A N 1
ATOM 1317 C CA . ASP A 1 163 ? 10.836 13.703 17.609 1 93.56 163 ASP A CA 1
ATOM 1318 C C . ASP A 1 163 ? 9.922 14.781 17.031 1 93.56 163 ASP A C 1
ATOM 1320 O O . ASP A 1 163 ? 9.312 15.547 17.781 1 93.56 163 ASP A O 1
ATOM 1324 N N . ILE A 1 164 ? 9.977 14.922 15.781 1 96.25 164 ILE A N 1
ATOM 1325 C CA . ILE A 1 164 ? 8.953 15.703 15.094 1 96.25 164 ILE A CA 1
ATOM 1326 C C . ILE A 1 164 ? 7.691 14.859 14.93 1 96.25 164 ILE A C 1
ATOM 1328 O O . ILE A 1 164 ? 7.68 13.891 14.172 1 96.25 164 ILE A O 1
ATOM 1332 N N . LYS A 1 165 ? 6.684 15.258 15.609 1 96.69 165 LYS A N 1
ATOM 1333 C CA . LYS A 1 165 ? 5.477 14.438 15.711 1 96.69 165 LYS A CA 1
ATOM 1334 C C . LYS A 1 165 ? 4.359 15 14.828 1 96.69 165 LYS A C 1
ATOM 1336 O O . LYS A 1 165 ? 3.91 16.125 15.039 1 96.69 165 LYS A O 1
ATOM 1341 N N . PHE A 1 166 ? 3.91 14.195 13.914 1 97.81 166 PHE A N 1
ATOM 1342 C CA . PHE A 1 166 ? 2.799 14.578 13.055 1 97.81 166 PHE A CA 1
ATOM 1343 C C . PHE A 1 166 ? 1.471 14.117 13.648 1 97.81 166 PHE A C 1
ATOM 1345 O O . PHE A 1 166 ? 1.233 12.922 13.805 1 97.81 166 PHE A O 1
ATOM 1352 N N . ASN A 1 167 ? 0.652 15.078 14.047 1 97.5 167 ASN A N 1
ATOM 1353 C CA . ASN A 1 167 ? -0.721 14.797 14.453 1 97.5 167 ASN A CA 1
ATOM 1354 C C . ASN A 1 167 ? -1.65 14.68 13.25 1 97.5 167 ASN A C 1
ATOM 1356 O O . ASN A 1 167 ? -2.125 15.695 12.727 1 97.5 167 ASN A O 1
ATOM 1360 N N . ASN A 1 168 ? -1.966 13.438 12.93 1 98.81 168 ASN A N 1
ATOM 1361 C CA . ASN A 1 168 ? -2.646 13.18 11.664 1 98.81 168 ASN A CA 1
ATOM 1362 C C . ASN A 1 168 ? -4.16 13.148 11.844 1 98.81 168 ASN A C 1
ATOM 1364 O O . ASN A 1 168 ? -4.684 12.367 12.641 1 98.81 168 ASN A O 1
ATOM 1368 N N . VAL A 1 169 ? -4.844 13.977 11.117 1 98.88 169 VAL A N 1
ATOM 1369 C CA . VAL A 1 169 ? -6.293 13.961 10.984 1 98.88 169 VAL A CA 1
ATOM 1370 C C . VAL A 1 169 ? -6.676 13.508 9.57 1 98.88 169 VAL A C 1
ATOM 1372 O O . VAL A 1 169 ? -6.203 14.078 8.586 1 98.88 169 VAL A O 1
ATOM 1375 N N . LEU A 1 170 ? -7.504 12.508 9.531 1 98.94 170 LEU A N 1
ATOM 1376 C CA . LEU A 1 170 ? -7.914 11.969 8.234 1 98.94 170 LEU A CA 1
ATOM 1377 C C . LEU A 1 170 ? -9.32 12.445 7.875 1 98.94 170 LEU A C 1
ATOM 1379 O O . LEU A 1 170 ? -10.273 12.188 8.609 1 98.94 170 LEU A O 1
ATOM 1383 N N . CYS A 1 171 ? -9.383 13.148 6.77 1 98.94 171 CYS A N 1
ATOM 1384 C CA . CYS A 1 171 ? -10.648 13.641 6.23 1 98.94 171 CYS A CA 1
ATOM 1385 C C . CYS A 1 171 ? -11 12.922 4.93 1 98.94 171 CYS A C 1
ATOM 1387 O O . CYS A 1 171 ? -10.172 12.836 4.02 1 98.94 171 CYS A O 1
ATOM 1389 N N . GLY A 1 172 ? -12.172 12.375 4.879 1 98.88 172 GLY A N 1
ATOM 1390 C CA . GLY A 1 172 ? -12.57 11.633 3.693 1 98.88 172 GLY A CA 1
ATOM 1391 C C . GLY A 1 172 ? -14 11.906 3.273 1 98.88 172 GLY A C 1
ATOM 1392 O O . GLY A 1 172 ? -14.883 12.07 4.121 1 98.88 172 GLY A O 1
ATOM 1393 N N . TYR A 1 173 ? -14.289 11.875 1.938 1 98.75 173 TYR A N 1
ATOM 1394 C CA . TYR A 1 173 ? -15.586 12.203 1.356 1 98.75 173 TYR A CA 1
ATOM 1395 C C . TYR A 1 173 ? -16.094 11.055 0.495 1 98.75 173 TYR A C 1
ATOM 1397 O O . TYR A 1 173 ? -15.469 10.68 -0.497 1 98.75 173 TYR A O 1
ATOM 1405 N N . SER A 1 174 ? -17.297 10.516 0.83 1 98.38 174 SER A N 1
ATOM 1406 C CA . SER A 1 174 ? -17.859 9.367 0.114 1 98.38 174 SER A CA 1
ATOM 1407 C C . SER A 1 174 ? -16.891 8.188 0.126 1 98.38 174 SER A C 1
ATOM 1409 O O . SER A 1 174 ? -16.547 7.668 1.19 1 98.38 174 SER A O 1
ATOM 1411 N N . LEU A 1 175 ? -16.328 7.887 -1.016 1 98.69 175 LEU A N 1
ATOM 1412 C CA . LEU A 1 175 ? -15.297 6.859 -1.058 1 98.69 175 LEU A CA 1
ATOM 1413 C C . LEU A 1 175 ? -14.203 7.137 -0.027 1 98.69 175 LEU A C 1
ATOM 1415 O O . LEU A 1 175 ? -13.781 6.23 0.691 1 98.69 175 LEU A O 1
ATOM 1419 N N . GLY A 1 176 ? -13.805 8.367 0.081 1 98.81 176 GLY A N 1
ATOM 1420 C CA . GLY A 1 176 ? -12.82 8.773 1.07 1 98.81 176 GLY A CA 1
ATOM 1421 C C . GLY A 1 176 ? -13.289 8.57 2.498 1 98.81 176 GLY A C 1
ATOM 1422 O O . GLY A 1 176 ? -12.477 8.312 3.393 1 98.81 176 GLY A O 1
ATOM 1423 N N . GLY A 1 177 ? -14.586 8.758 2.715 1 98.81 177 GLY A N 1
ATOM 1424 C CA . GLY A 1 177 ? -15.141 8.508 4.035 1 98.81 177 GLY A CA 1
ATOM 1425 C C . GLY A 1 177 ? -15.023 7.062 4.469 1 98.81 177 GLY A C 1
ATOM 1426 O O . GLY A 1 177 ? -14.719 6.781 5.629 1 98.81 177 GLY A O 1
ATOM 1427 N N . HIS A 1 178 ? -15.273 6.094 3.477 1 98.88 178 HIS A N 1
ATOM 1428 C CA . HIS A 1 178 ? -15.047 4.68 3.758 1 98.88 178 HIS A CA 1
ATOM 1429 C C . HIS A 1 178 ? -13.594 4.422 4.152 1 98.88 178 HIS A C 1
ATOM 1431 O O . HIS A 1 178 ? -13.328 3.682 5.102 1 98.88 178 HIS A O 1
ATOM 1437 N N . VAL A 1 179 ? -12.703 5.113 3.504 1 98.94 179 VAL A N 1
ATOM 1438 C CA . VAL A 1 179 ? -11.266 4.895 3.619 1 98.94 179 VAL A CA 1
ATOM 1439 C C . VAL A 1 179 ? -10.789 5.297 5.012 1 98.94 179 VAL A C 1
ATOM 1441 O O . VAL A 1 179 ? -10.086 4.531 5.684 1 98.94 179 VAL A O 1
ATOM 1444 N N . VAL A 1 180 ? -11.164 6.453 5.496 1 98.88 180 VAL A N 1
ATOM 1445 C CA . VAL A 1 180 ? -10.562 6.992 6.715 1 98.88 180 VAL A CA 1
ATOM 1446 C C . VAL A 1 180 ? -11.055 6.207 7.926 1 98.88 180 VAL A C 1
ATOM 1448 O O . VAL A 1 180 ? -10.32 6.027 8.898 1 98.88 180 VAL A O 1
ATOM 1451 N N . ILE A 1 181 ? -12.281 5.66 7.836 1 98.81 181 ILE A N 1
ATOM 1452 C CA . ILE A 1 181 ? -12.789 4.797 8.898 1 98.81 181 ILE A CA 1
ATOM 1453 C C . ILE A 1 181 ? -11.945 3.521 8.969 1 98.81 181 ILE A C 1
ATOM 1455 O O . ILE A 1 181 ? -11.477 3.137 10.039 1 98.81 181 ILE A O 1
ATOM 1459 N N . ARG A 1 182 ? -11.742 2.967 7.867 1 98.75 182 ARG A N 1
ATOM 1460 C CA . ARG A 1 182 ? -11.016 1.704 7.809 1 98.75 182 ARG A CA 1
ATOM 1461 C C . ARG A 1 182 ? -9.531 1.911 8.117 1 98.75 182 ARG A C 1
ATOM 1463 O O . ARG A 1 182 ? -8.898 1.059 8.75 1 98.75 182 ARG A O 1
ATOM 1470 N N . TYR A 1 183 ? -8.992 3.029 7.691 1 98.81 183 TYR A N 1
ATOM 1471 C CA . TYR A 1 183 ? -7.598 3.324 8 1 98.81 183 TYR A CA 1
ATOM 1472 C C . TYR A 1 183 ? -7.383 3.422 9.508 1 98.81 183 TYR A C 1
ATOM 1474 O O . TYR A 1 183 ? -6.426 2.859 10.039 1 98.81 183 TYR A O 1
ATOM 1482 N N . ALA A 1 184 ? -8.258 4.09 10.156 1 98.62 184 ALA A N 1
ATOM 1483 C CA . ALA A 1 184 ? -8.125 4.32 11.594 1 98.62 184 ALA A CA 1
ATOM 1484 C C . ALA A 1 184 ? -8.25 3.012 12.375 1 98.62 184 ALA A C 1
ATOM 1486 O O . ALA A 1 184 ? -7.617 2.846 13.422 1 98.62 184 ALA A O 1
ATOM 1487 N N . THR A 1 185 ? -9.039 2.137 11.852 1 97.88 185 THR A N 1
ATOM 1488 C CA . THR A 1 185 ? -9.156 0.823 12.477 1 97.88 185 THR A CA 1
ATOM 1489 C C . THR A 1 185 ? -7.859 0.031 12.312 1 97.88 185 THR A C 1
ATOM 1491 O O . THR A 1 185 ? -7.441 -0.682 13.227 1 97.88 185 THR A O 1
ATOM 1494 N N . THR A 1 186 ? -7.199 0.153 11.242 1 97.69 186 THR A N 1
ATOM 1495 C CA . THR A 1 186 ? -6.023 -0.635 10.891 1 97.69 186 THR A CA 1
ATOM 1496 C C . THR A 1 186 ? -4.77 -0.059 11.539 1 97.69 186 THR A C 1
ATOM 1498 O O . THR A 1 186 ? -3.893 -0.806 11.984 1 97.69 186 THR A O 1
ATOM 1501 N N . TYR A 1 187 ? -4.684 1.283 11.555 1 97.88 187 TYR A N 1
ATOM 1502 C CA . TYR A 1 187 ? -3.523 1.973 12.102 1 97.88 187 TYR A CA 1
ATOM 1503 C C . TYR A 1 187 ? -3.943 3.006 13.141 1 97.88 187 TYR A C 1
ATOM 1505 O O . TYR A 1 187 ? -3.666 4.199 12.984 1 97.88 187 TYR A O 1
ATOM 1513 N N . PRO A 1 188 ? -4.48 2.557 14.203 1 98.12 188 PRO A N 1
ATOM 1514 C CA . PRO A 1 188 ? -5.027 3.506 15.18 1 98.12 188 PRO A CA 1
ATOM 1515 C C . PRO A 1 188 ? -3.951 4.391 15.805 1 98.12 188 PRO A C 1
ATOM 1517 O O . PRO A 1 188 ? -4.219 5.547 16.141 1 98.12 188 PRO A O 1
ATOM 1520 N N . GLU A 1 189 ? -2.738 3.916 15.883 1 97.75 189 GLU A N 1
ATOM 1521 C CA . GLU A 1 189 ? -1.663 4.648 16.547 1 97.75 189 GLU A CA 1
ATOM 1522 C C . GLU A 1 189 ? -1.202 5.836 15.703 1 97.75 189 GLU A C 1
ATOM 1524 O O . GLU A 1 189 ? -0.541 6.742 16.219 1 97.75 189 GLU A O 1
ATOM 1529 N N . LEU A 1 190 ? -1.615 5.883 14.477 1 98.38 190 LEU A N 1
ATOM 1530 C CA . LEU A 1 190 ? -1.152 6.93 13.57 1 98.38 190 LEU A CA 1
ATOM 1531 C C . LEU A 1 190 ? -2.223 8 13.383 1 98.38 190 LEU A C 1
ATOM 1533 O O . LEU A 1 190 ? -2.029 8.953 12.633 1 98.38 190 LEU A O 1
ATOM 1537 N N . VAL A 1 191 ? -3.348 7.891 14.016 1 98.62 191 VAL A N 1
ATOM 1538 C CA . VAL A 1 191 ? -4.492 8.75 13.719 1 98.62 191 VAL A CA 1
ATOM 1539 C C . VAL A 1 191 ? -4.934 9.477 14.992 1 98.62 191 VAL A C 1
ATOM 1541 O O . VAL A 1 191 ? -5.25 8.844 16 1 98.62 191 VAL A O 1
ATOM 1544 N N . ARG A 1 192 ? -4.906 10.773 14.906 1 98.06 192 ARG A N 1
ATOM 1545 C CA . ARG A 1 192 ? -5.379 11.602 16.016 1 98.06 192 ARG A CA 1
ATOM 1546 C C . ARG A 1 192 ? -6.895 11.766 15.977 1 98.06 192 ARG A C 1
ATOM 1548 O O . ARG A 1 192 ? -7.555 11.758 17.016 1 98.06 192 ARG A O 1
ATOM 1555 N N . ALA A 1 193 ? -7.441 11.922 14.758 1 98.75 193 ALA A N 1
ATOM 1556 C CA . ALA A 1 193 ? -8.875 12.141 14.562 1 98.75 193 ALA A CA 1
ATOM 1557 C C . ALA A 1 193 ? -9.289 11.781 13.141 1 98.75 193 ALA A C 1
ATOM 1559 O O . ALA A 1 193 ? -8.461 11.727 12.234 1 98.75 193 ALA A O 1
ATOM 1560 N N . ILE A 1 194 ? -10.578 11.508 12.977 1 98.88 194 ILE A N 1
ATOM 1561 C CA . ILE A 1 194 ? -11.117 11.25 11.641 1 98.88 194 ILE A CA 1
ATOM 1562 C C . ILE A 1 194 ? -12.328 12.148 11.391 1 98.88 194 ILE A C 1
ATOM 1564 O O . ILE A 1 194 ? -13.039 12.516 12.336 1 98.88 194 ILE A O 1
ATOM 1568 N N . HIS A 1 195 ? -12.508 12.5 10.141 1 98.88 195 HIS A N 1
ATOM 1569 C CA . HIS A 1 195 ? -13.617 13.297 9.633 1 98.88 195 HIS A CA 1
ATOM 1570 C C . HIS A 1 195 ? -14.258 12.648 8.414 1 98.88 195 HIS A C 1
ATOM 1572 O O . HIS A 1 195 ? -14.117 13.141 7.297 1 98.88 195 HIS A O 1
ATOM 1578 N N . PRO A 1 196 ? -15 11.531 8.633 1 98.88 196 PRO A N 1
ATOM 1579 C CA . PRO A 1 196 ? -15.727 10.922 7.512 1 98.88 196 PRO A CA 1
ATOM 1580 C C . PRO A 1 196 ? -16.969 11.711 7.109 1 98.88 196 PRO A C 1
ATOM 1582 O O . PRO A 1 196 ? -17.812 12.008 7.953 1 98.88 196 PRO A O 1
ATOM 1585 N N . VAL A 1 197 ? -17.031 12.078 5.879 1 98.75 197 VAL A N 1
ATOM 1586 C CA . VAL A 1 197 ? -18.172 12.781 5.309 1 98.75 197 VAL A CA 1
ATOM 1587 C C . VAL A 1 197 ? -18.891 11.875 4.309 1 98.75 197 VAL A C 1
ATOM 1589 O O . VAL A 1 197 ? -18.297 11.445 3.318 1 98.75 197 VAL A O 1
ATOM 1592 N N . VAL A 1 198 ? -20.141 11.516 4.594 1 98.31 198 VAL A N 1
ATOM 1593 C CA . VAL A 1 198 ? -21.016 10.664 3.795 1 98.31 198 VAL A CA 1
ATOM 1594 C C . VAL A 1 198 ? -20.328 9.336 3.508 1 98.31 198 VAL A C 1
ATOM 1596 O O . VAL A 1 198 ? -20.391 8.82 2.389 1 98.31 198 VAL A O 1
ATOM 1599 N N . GLY A 1 199 ? -19.547 8.797 4.457 1 97.62 199 GLY A N 1
ATOM 1600 C CA . GLY A 1 199 ? -18.938 7.469 4.457 1 97.62 199 GLY A CA 1
ATOM 1601 C C . GLY A 1 199 ? -19.719 6.461 5.273 1 97.62 199 GLY A C 1
ATOM 1602 O O . GLY A 1 199 ? -20.672 6.816 5.969 1 97.62 199 GLY A O 1
ATOM 1603 N N . CYS A 1 200 ? -19.281 5.223 5.199 1 97.38 200 CYS A N 1
ATOM 1604 C CA . CYS A 1 200 ? -20.031 4.145 5.82 1 97.38 200 CYS A CA 1
ATOM 1605 C C . CYS A 1 200 ? -19.125 3.242 6.645 1 97.38 200 CYS A C 1
ATOM 1607 O O . CYS A 1 200 ? -18.078 2.814 6.172 1 97.38 200 CYS A O 1
ATOM 1609 N N . ALA A 1 201 ? -19.578 2.918 7.887 1 97.12 201 ALA A N 1
ATOM 1610 C CA . ALA A 1 201 ? -18.828 2.033 8.766 1 97.12 201 ALA A CA 1
ATOM 1611 C C . ALA A 1 201 ? -19.156 0.57 8.492 1 97.12 201 ALA A C 1
ATOM 1613 O O . ALA A 1 201 ? -18.5 -0.332 9.023 1 97.12 201 ALA A O 1
ATOM 1614 N N . ASP A 1 202 ? -20.094 0.295 7.668 1 97.56 202 ASP A N 1
ATOM 1615 C CA . ASP A 1 202 ? -20.578 -1.044 7.359 1 97.56 202 ASP A CA 1
ATOM 1616 C C . ASP A 1 202 ? -20.719 -1.247 5.852 1 97.56 202 ASP A C 1
ATOM 1618 O O . ASP A 1 202 ? -21.812 -1.197 5.309 1 97.56 202 ASP A O 1
ATOM 1622 N N . LEU A 1 203 ? -19.625 -1.633 5.254 1 98.19 203 LEU A N 1
ATOM 1623 C CA . LEU A 1 203 ? -19.625 -1.744 3.799 1 98.19 203 LEU A CA 1
ATOM 1624 C C . LEU A 1 203 ? -20.25 -3.062 3.352 1 98.19 203 LEU A C 1
ATOM 1626 O O . LEU A 1 203 ? -20.812 -3.146 2.26 1 98.19 203 LEU A O 1
ATOM 1630 N N . THR A 1 204 ? -20.125 -4.137 4.172 1 98.38 204 THR A N 1
ATOM 1631 C CA . THR A 1 204 ? -20.781 -5.395 3.838 1 98.38 204 THR A CA 1
ATOM 1632 C C . THR A 1 204 ? -22.281 -5.18 3.613 1 98.38 204 THR A C 1
ATOM 1634 O O . THR A 1 204 ? -22.812 -5.559 2.57 1 98.38 204 THR A O 1
ATOM 1637 N N . THR A 1 205 ? -22.906 -4.547 4.598 1 97.69 205 THR A N 1
ATOM 1638 C CA . THR A 1 205 ? -24.344 -4.312 4.508 1 97.69 205 THR A CA 1
ATOM 1639 C C . THR A 1 205 ? -24.672 -3.375 3.348 1 97.69 205 THR A C 1
ATOM 1641 O O . THR A 1 205 ? -25.656 -3.57 2.643 1 97.69 205 THR A O 1
ATOM 1644 N N . LEU A 1 206 ? -23.844 -2.35 3.143 1 97.38 206 LEU A N 1
ATOM 1645 C CA . LEU A 1 206 ? -24.031 -1.445 2.016 1 97.38 206 LEU A CA 1
ATOM 1646 C C . LEU A 1 206 ? -24.031 -2.211 0.696 1 97.38 206 LEU A C 1
ATOM 1648 O O . LEU A 1 206 ? -24.938 -2.023 -0.131 1 97.38 206 LEU A O 1
ATOM 1652 N N . TYR A 1 207 ? -23.047 -3.117 0.468 1 97.69 207 TYR A N 1
ATOM 1653 C CA . TYR A 1 207 ? -22.938 -3.869 -0.777 1 97.69 207 TYR A CA 1
ATOM 1654 C C . TYR A 1 207 ? -24.125 -4.82 -0.942 1 97.69 207 TYR A C 1
ATOM 1656 O O . TYR A 1 207 ? -24.719 -4.898 -2.018 1 97.69 207 TYR A O 1
ATOM 1664 N N . ILE A 1 208 ? -24.438 -5.543 0.113 1 97.75 208 ILE A N 1
ATOM 1665 C CA . ILE A 1 208 ? -25.469 -6.574 0.018 1 97.75 208 ILE A CA 1
ATOM 1666 C C . ILE A 1 208 ? -26.828 -5.926 -0.254 1 97.75 208 ILE A C 1
ATOM 1668 O O . ILE A 1 208 ? -27.594 -6.398 -1.101 1 97.75 208 ILE A O 1
ATOM 1672 N N . THR A 1 209 ? -27.141 -4.82 0.449 1 96.19 209 THR A N 1
ATOM 1673 C CA . THR A 1 209 ? -28.422 -4.156 0.239 1 96.19 209 THR A CA 1
ATOM 1674 C C . THR A 1 209 ? -28.5 -3.557 -1.162 1 96.19 209 THR A C 1
ATOM 1676 O O . THR A 1 209 ? -29.547 -3.58 -1.799 1 96.19 209 THR A O 1
ATOM 1679 N N . ARG A 1 210 ? -27.422 -3.025 -1.629 1 95.19 210 ARG A N 1
ATOM 1680 C CA . ARG A 1 210 ? -27.344 -2.512 -2.994 1 95.19 210 ARG A CA 1
ATOM 1681 C C . ARG A 1 210 ? -27.516 -3.633 -4.012 1 95.19 210 ARG A C 1
ATOM 1683 O O . ARG A 1 210 ? -28.266 -3.479 -4.988 1 95.19 210 ARG A O 1
ATOM 1690 N N . LEU A 1 211 ? -26.844 -4.715 -3.828 1 96.62 211 LEU A N 1
ATOM 1691 C CA . LEU A 1 211 ? -26.844 -5.863 -4.727 1 96.62 211 LEU A CA 1
ATOM 1692 C C . LEU A 1 211 ? -28.25 -6.449 -4.84 1 96.62 211 LEU A C 1
ATOM 1694 O O . LEU A 1 211 ? -28.703 -6.777 -5.938 1 96.62 211 LEU A O 1
ATOM 1698 N N . LYS A 1 212 ? -28.969 -6.52 -3.717 1 95.19 212 LYS A N 1
ATOM 1699 C CA . LYS A 1 212 ? -30.266 -7.199 -3.654 1 95.19 212 LYS A CA 1
ATOM 1700 C C . LYS A 1 212 ? -31.406 -6.207 -3.801 1 95.19 212 LYS A C 1
ATOM 1702 O O . LYS A 1 212 ? -32.562 -6.605 -3.848 1 95.19 212 LYS A O 1
ATOM 1707 N N . GLY A 1 213 ? -31.141 -4.922 -3.787 1 92.94 213 GLY A N 1
ATOM 1708 C CA . GLY A 1 213 ? -32.188 -3.912 -3.902 1 92.94 213 GLY A CA 1
ATOM 1709 C C . GLY A 1 213 ? -33.031 -3.789 -2.654 1 92.94 213 GLY A C 1
ATOM 1710 O O . GLY A 1 213 ? -34.25 -3.598 -2.74 1 92.94 213 GLY A O 1
ATOM 1711 N N . ILE A 1 214 ? -32.312 -3.938 -1.548 1 90.56 214 ILE A N 1
ATOM 1712 C CA . ILE A 1 214 ? -33.031 -3.842 -0.27 1 90.56 214 ILE A CA 1
ATOM 1713 C C . ILE A 1 214 ? -32.969 -2.4 0.233 1 90.56 214 ILE A C 1
ATOM 1715 O O . ILE A 1 214 ? -31.906 -1.796 0.323 1 90.56 214 ILE A O 1
ATOM 1719 N N . LYS A 1 215 ? -34.031 -1.707 0.607 1 80.75 215 LYS A N 1
ATOM 1720 C CA . LYS A 1 215 ? -34.062 -0.309 1.024 1 80.75 215 LYS A CA 1
ATOM 1721 C C . LYS A 1 215 ? -34.031 -0.187 2.545 1 80.75 215 LYS A C 1
ATOM 1723 O O . LYS A 1 215 ? -33.375 0.699 3.088 1 80.75 215 LYS A O 1
ATOM 1728 N N . GLU A 1 216 ? -34.875 -0.948 3.217 1 74.12 216 GLU A N 1
ATOM 1729 C CA . GLU A 1 216 ? -34.938 -0.86 4.672 1 74.12 216 GLU A CA 1
ATOM 1730 C C . GLU A 1 216 ? -34.438 -2.146 5.328 1 74.12 216 GLU A C 1
ATOM 1732 O O . GLU A 1 216 ? -34.906 -3.238 4.996 1 74.12 216 GLU A O 1
ATOM 1737 N N . ASN A 1 217 ? -33.156 -1.96 5.887 1 75.62 217 ASN A N 1
ATOM 1738 C CA . ASN A 1 217 ? -32.562 -3.143 6.496 1 75.62 217 ASN A CA 1
ATOM 1739 C C . ASN A 1 217 ? -32 -2.836 7.887 1 75.62 217 ASN A C 1
ATOM 1741 O O . ASN A 1 217 ? -31.484 -1.745 8.125 1 75.62 217 ASN A O 1
ATOM 1745 N N . ASP A 1 218 ? -32.406 -3.658 8.781 1 78.5 218 ASP A N 1
ATOM 1746 C CA . ASP A 1 218 ? -31.812 -3.521 10.109 1 78.5 218 ASP A CA 1
ATOM 1747 C C . ASP A 1 218 ? -30.797 -4.629 10.383 1 78.5 218 ASP A C 1
ATOM 1749 O O . ASP A 1 218 ? -30.297 -4.762 11.5 1 78.5 218 ASP A O 1
ATOM 1753 N N . ARG A 1 219 ? -30.438 -5.371 9.344 1 89.81 219 ARG A N 1
ATOM 1754 C CA . ARG A 1 219 ? -29.516 -6.492 9.523 1 89.81 219 ARG A CA 1
ATOM 1755 C C . ARG A 1 219 ? -28.078 -6.062 9.289 1 89.81 219 ARG A C 1
ATOM 1757 O O . ARG A 1 219 ? -27.797 -5.266 8.391 1 89.81 219 ARG A O 1
ATOM 1764 N N . LYS A 1 220 ? -27.234 -6.629 10.117 1 95.06 220 LYS A N 1
ATOM 1765 C CA . LYS A 1 220 ? -25.797 -6.48 9.914 1 95.06 220 LYS A CA 1
ATOM 1766 C C . LYS A 1 220 ? -25.203 -7.672 9.156 1 95.06 220 LYS A C 1
ATOM 1768 O O . LYS A 1 220 ? -24.781 -8.648 9.766 1 95.06 220 LYS A O 1
ATOM 1773 N N . TYR A 1 221 ? -25.078 -7.484 7.906 1 96.75 221 TYR A N 1
ATOM 1774 C CA . TYR A 1 221 ? -24.75 -8.594 7.02 1 96.75 221 TYR A CA 1
ATOM 1775 C C . TYR A 1 221 ? -23.297 -9.055 7.223 1 96.75 221 TYR A C 1
ATOM 1777 O O . TYR A 1 221 ? -22.922 -10.133 6.766 1 96.75 221 TYR A O 1
ATOM 1785 N N . PHE A 1 222 ? -22.484 -8.25 7.938 1 97.06 222 PHE A N 1
ATOM 1786 C CA . PHE A 1 222 ? -21.109 -8.672 8.18 1 97.06 222 PHE A CA 1
ATOM 1787 C C . PHE A 1 222 ? -21.062 -9.797 9.211 1 97.06 222 PHE A C 1
ATOM 1789 O O . PHE A 1 222 ? -20.031 -10.422 9.406 1 97.06 222 PHE A O 1
ATOM 1796 N N . TYR A 1 223 ? -22.172 -10.172 9.852 1 97.19 223 TYR A N 1
ATOM 1797 C CA . TYR A 1 223 ? -22.219 -11.305 10.773 1 97.19 223 TYR A CA 1
ATOM 1798 C C . TYR A 1 223 ? -22.688 -12.57 10.062 1 97.19 223 TYR A C 1
ATOM 1800 O O . TYR A 1 223 ? -22.703 -13.648 10.656 1 97.19 223 TYR A O 1
ATOM 1808 N N . PHE A 1 224 ? -23.016 -12.453 8.812 1 97.06 224 PHE A N 1
ATOM 1809 C CA . PHE A 1 224 ? -23.531 -13.594 8.055 1 97.06 224 PHE A CA 1
ATOM 1810 C C . PHE A 1 224 ? -22.391 -14.312 7.336 1 97.06 224 PHE A C 1
ATOM 1812 O O . PHE A 1 224 ? -21.484 -13.672 6.801 1 97.06 224 PHE A O 1
ATOM 1819 N N . ASN A 1 225 ? -22.5 -15.641 7.383 1 94.94 225 ASN A N 1
ATOM 1820 C CA . ASN A 1 225 ? -21.641 -16.375 6.457 1 94.94 225 ASN A CA 1
ATOM 1821 C C . ASN A 1 225 ? -22.141 -16.25 5.02 1 94.94 225 ASN A C 1
ATOM 1823 O O . ASN A 1 225 ? -23.281 -15.867 4.781 1 94.94 225 ASN A O 1
ATOM 1827 N N . TYR A 1 226 ? -21.297 -16.625 4.094 1 95.56 226 TYR A N 1
ATOM 1828 C CA . TYR A 1 226 ? -21.594 -16.406 2.68 1 95.56 226 TYR A CA 1
ATOM 1829 C C . TYR A 1 226 ? -22.875 -17.125 2.264 1 95.56 226 TYR A C 1
ATOM 1831 O O . TYR A 1 226 ? -23.703 -16.547 1.547 1 95.56 226 TYR A O 1
ATOM 1839 N N . ASP A 1 227 ? -23.094 -18.359 2.713 1 93.75 227 ASP A N 1
ATOM 1840 C CA . ASP A 1 227 ? -24.266 -19.141 2.342 1 93.75 227 ASP A CA 1
ATOM 1841 C C . ASP A 1 227 ? -25.547 -18.516 2.893 1 93.75 227 ASP A C 1
ATOM 1843 O O . ASP A 1 227 ? -26.609 -18.625 2.283 1 93.75 227 ASP A O 1
ATOM 1847 N N . GLU A 1 228 ? -25.391 -17.844 3.99 1 95.81 228 GLU A N 1
ATOM 1848 C CA . GLU A 1 228 ? -26.547 -17.234 4.652 1 95.81 228 GLU A CA 1
ATOM 1849 C C . GLU A 1 228 ? -27.047 -16.016 3.877 1 95.81 228 GLU A C 1
ATOM 1851 O O . GLU A 1 228 ? -28.156 -15.555 4.102 1 95.81 228 GLU A O 1
ATOM 1856 N N . LEU A 1 229 ? -26.266 -15.492 2.994 1 96.56 229 LEU A N 1
ATOM 1857 C CA . LEU A 1 229 ? -26.656 -14.32 2.209 1 96.56 229 LEU A CA 1
ATOM 1858 C C . LEU A 1 229 ? -27.688 -14.695 1.16 1 96.56 229 LEU A C 1
ATOM 1860 O O . LEU A 1 229 ? -28.375 -13.82 0.624 1 96.56 229 LEU A O 1
ATOM 1864 N N . ASP A 1 230 ? -27.812 -15.984 0.804 1 95.5 230 ASP A N 1
ATOM 1865 C CA . ASP A 1 230 ? -28.797 -16.5 -0.141 1 95.5 230 ASP A CA 1
ATOM 1866 C C . ASP A 1 230 ? -28.703 -15.773 -1.481 1 95.5 230 ASP A C 1
ATOM 1868 O O . ASP A 1 230 ? -29.703 -15.242 -1.973 1 95.5 230 ASP A O 1
ATOM 1872 N N . LEU A 1 231 ? -27.5 -15.742 -2.074 1 96.75 231 LEU A N 1
ATOM 1873 C CA . LEU A 1 231 ? -27.266 -15.039 -3.332 1 96.75 231 LEU A CA 1
ATOM 1874 C C . LEU A 1 231 ? -27.594 -15.938 -4.523 1 96.75 231 LEU A C 1
ATOM 1876 O O . LEU A 1 231 ? -27.328 -17.141 -4.492 1 96.75 231 LEU A O 1
ATOM 1880 N N . SER A 1 232 ? -28.156 -15.383 -5.574 1 96.44 232 SER A N 1
ATOM 1881 C CA . SER A 1 232 ? -28.312 -16.078 -6.848 1 96.44 232 SER A CA 1
ATOM 1882 C C . SER A 1 232 ? -26.969 -16.297 -7.531 1 96.44 232 SER A C 1
ATOM 1884 O O . SER A 1 232 ? -25.953 -15.75 -7.113 1 96.44 232 SER A O 1
ATOM 1886 N N . GLN A 1 233 ? -26.969 -17.125 -8.531 1 94.81 233 GLN A N 1
ATOM 1887 C CA . GLN A 1 233 ? -25.75 -17.391 -9.273 1 94.81 233 GLN A CA 1
ATOM 1888 C C . GLN A 1 233 ? -25.188 -16.109 -9.883 1 94.81 233 GLN A C 1
ATOM 1890 O O . GLN A 1 233 ? -23.969 -15.883 -9.859 1 94.81 233 GLN A O 1
ATOM 1895 N N . GLU A 1 234 ? -26.062 -15.289 -10.383 1 95.94 234 GLU A N 1
ATOM 1896 C CA . GLU A 1 234 ? -25.641 -14.008 -10.953 1 95.94 234 GLU A CA 1
ATOM 1897 C C . GLU A 1 234 ? -25.047 -13.102 -9.891 1 95.94 234 GLU A C 1
ATOM 1899 O O . GLU A 1 234 ? -24.047 -12.422 -10.141 1 95.94 234 GLU A O 1
ATOM 1904 N N . GLU A 1 235 ? -25.641 -13.086 -8.742 1 97.38 235 GLU A N 1
ATOM 1905 C CA . GLU A 1 235 ? -25.156 -12.258 -7.637 1 97.38 235 GLU A CA 1
ATOM 1906 C C . GLU A 1 235 ? -23.812 -12.766 -7.121 1 97.38 235 GLU A C 1
ATOM 1908 O O . GLU A 1 235 ? -22.969 -11.977 -6.695 1 97.38 235 GLU A O 1
ATOM 1913 N N . LYS A 1 236 ? -23.609 -14.07 -7.152 1 97.19 236 LYS A N 1
ATOM 1914 C CA . LYS A 1 236 ? -22.359 -14.664 -6.703 1 97.19 236 LYS A CA 1
ATOM 1915 C C . LYS A 1 236 ? -21.203 -14.242 -7.602 1 97.19 236 LYS A C 1
ATOM 1917 O O . LYS A 1 236 ? -20.062 -14.125 -7.141 1 97.19 236 LYS A O 1
ATOM 1922 N N . VAL A 1 237 ? -21.469 -13.984 -8.828 1 97 237 VAL A N 1
ATOM 1923 C CA . VAL A 1 237 ? -20.453 -13.484 -9.75 1 97 237 VAL A CA 1
ATOM 1924 C C . VAL A 1 237 ? -20.047 -12.062 -9.352 1 97 237 VAL A C 1
ATOM 1926 O O . VAL A 1 237 ? -18.875 -11.711 -9.398 1 97 237 VAL A O 1
ATOM 1929 N N . LYS A 1 238 ? -21 -11.289 -8.898 1 98.31 238 LYS A N 1
ATOM 1930 C CA . LYS A 1 238 ? -20.812 -9.875 -8.594 1 98.31 238 LYS A CA 1
ATOM 1931 C C . LYS A 1 238 ? -20.234 -9.695 -7.191 1 98.31 238 LYS A C 1
ATOM 1933 O O . LYS A 1 238 ? -19.594 -8.672 -6.906 1 98.31 238 LYS A O 1
ATOM 1938 N N . TYR A 1 239 ? -20.469 -10.68 -6.336 1 98.56 239 TYR A N 1
ATOM 1939 C CA . TYR A 1 239 ? -20.047 -10.609 -4.941 1 98.56 239 TYR A CA 1
ATOM 1940 C C . TYR A 1 239 ? -19.453 -11.938 -4.488 1 98.56 239 TYR A C 1
ATOM 1942 O O . TYR A 1 239 ? -20.078 -12.695 -3.758 1 98.56 239 TYR A O 1
ATOM 1950 N N . PRO A 1 240 ? -18.156 -12.141 -4.82 1 98.44 240 PRO A N 1
ATOM 1951 C CA . PRO A 1 240 ? -17.469 -13.406 -4.566 1 98.44 240 PRO A CA 1
ATOM 1952 C C . PRO A 1 240 ? -17.344 -13.719 -3.076 1 98.44 240 PRO A C 1
ATOM 1954 O O . PRO A 1 240 ? -17.25 -12.797 -2.256 1 98.44 240 PRO A O 1
ATOM 1957 N N . GLU A 1 241 ? -17.312 -15.008 -2.789 1 97.69 241 GLU A N 1
ATOM 1958 C CA . GLU A 1 241 ? -17.188 -15.469 -1.408 1 97.69 241 GLU A CA 1
ATOM 1959 C C . GLU A 1 241 ? -15.914 -14.945 -0.755 1 97.69 241 GLU A C 1
ATOM 1961 O O . GLU A 1 241 ? -15.938 -14.508 0.396 1 97.69 241 GLU A O 1
ATOM 1966 N N . ALA A 1 242 ? -14.805 -15 -1.495 1 97.81 242 ALA A N 1
ATOM 1967 C CA . ALA A 1 242 ? -13.539 -14.5 -0.967 1 97.81 242 ALA A CA 1
ATOM 1968 C C . ALA A 1 242 ? -13.648 -13.039 -0.561 1 97.81 242 ALA A C 1
ATOM 1970 O O . ALA A 1 242 ? -13.07 -12.617 0.448 1 97.81 242 ALA A O 1
ATOM 1971 N N . LEU A 1 243 ? -14.352 -12.258 -1.311 1 98.56 243 LEU A N 1
ATOM 1972 C CA . LEU A 1 243 ? -14.555 -10.844 -1.015 1 98.56 243 LEU A CA 1
ATOM 1973 C C . LEU A 1 243 ? -15.359 -10.664 0.27 1 98.56 243 LEU A C 1
ATOM 1975 O O . LEU A 1 243 ? -14.992 -9.859 1.127 1 98.56 243 LEU A O 1
ATOM 1979 N N . HIS A 1 244 ? -16.422 -11.422 0.384 1 98.62 244 HIS A N 1
ATOM 1980 C CA . HIS A 1 244 ? -17.281 -11.336 1.57 1 98.62 244 HIS A CA 1
ATOM 1981 C C . HIS A 1 244 ? -16.469 -11.633 2.836 1 98.62 244 HIS A C 1
ATOM 1983 O O . HIS A 1 244 ? -16.594 -10.914 3.832 1 98.62 244 HIS A O 1
ATOM 1989 N N . LYS A 1 245 ? -15.734 -12.695 2.746 1 97.56 245 LYS A N 1
ATOM 1990 C CA . LYS A 1 245 ? -14.938 -13.094 3.904 1 97.56 245 LYS A CA 1
ATOM 1991 C C . LYS A 1 245 ? -14 -11.969 4.34 1 97.56 245 LYS A C 1
ATOM 1993 O O . LYS A 1 245 ? -13.852 -11.703 5.531 1 97.56 245 LYS A O 1
ATOM 1998 N N . ARG A 1 246 ? -13.445 -11.273 3.389 1 97.75 246 ARG A N 1
ATOM 1999 C CA . ARG A 1 246 ? -12.5 -10.203 3.678 1 97.75 246 ARG A CA 1
ATOM 2000 C C . ARG A 1 246 ? -13.219 -8.977 4.238 1 97.75 246 ARG A C 1
ATOM 2002 O O . ARG A 1 246 ? -12.852 -8.469 5.297 1 97.75 246 ARG A O 1
ATOM 2009 N N . ILE A 1 247 ? -14.266 -8.523 3.639 1 98.31 247 ILE A N 1
ATOM 2010 C CA . ILE A 1 247 ? -14.938 -7.277 4 1 98.31 247 ILE A CA 1
ATOM 2011 C C . ILE A 1 247 ? -15.664 -7.449 5.332 1 98.31 247 ILE A C 1
ATOM 2013 O O . ILE A 1 247 ? -15.664 -6.543 6.168 1 98.31 247 ILE A O 1
ATOM 2017 N N . SER A 1 248 ? -16.297 -8.617 5.5 1 98.44 248 SER A N 1
ATOM 2018 C CA . SER A 1 248 ? -17.062 -8.852 6.715 1 98.44 248 SER A CA 1
ATOM 2019 C C . SER A 1 248 ? -16.172 -8.852 7.949 1 98.44 248 SER A C 1
ATOM 2021 O O . SER A 1 248 ? -16.547 -8.305 8.992 1 98.44 248 SER A O 1
ATOM 2023 N N . LYS A 1 249 ? -15.016 -9.414 7.777 1 97.81 249 LYS A N 1
ATOM 2024 C CA . LYS A 1 249 ? -14.07 -9.414 8.891 1 97.81 249 LYS A CA 1
ATOM 2025 C C . LYS A 1 249 ? -13.664 -7.988 9.266 1 97.81 249 LYS A C 1
ATOM 2027 O O . LYS A 1 249 ? -13.57 -7.652 10.445 1 97.81 249 LYS A O 1
ATOM 2032 N N . GLN A 1 250 ? -13.422 -7.211 8.305 1 98 250 GLN A N 1
ATOM 2033 C CA . GLN A 1 250 ? -13.039 -5.82 8.539 1 98 250 GLN A CA 1
ATOM 2034 C C . GLN A 1 250 ? -14.172 -5.035 9.188 1 98 250 GLN A C 1
ATOM 2036 O O . GLN A 1 250 ? -13.945 -4.258 10.117 1 98 250 GLN A O 1
ATOM 2041 N N . ASP A 1 251 ? -15.367 -5.25 8.664 1 98.31 251 ASP A N 1
ATOM 2042 C CA . ASP A 1 251 ? -16.516 -4.539 9.203 1 98.31 251 ASP A CA 1
ATOM 2043 C C . ASP A 1 251 ? -16.812 -4.973 10.641 1 98.31 251 ASP A C 1
ATOM 2045 O O . ASP A 1 251 ? -17.172 -4.148 11.484 1 98.31 251 ASP A O 1
ATOM 2049 N N . GLN A 1 252 ? -16.641 -6.23 10.914 1 97.69 252 GLN A N 1
ATOM 2050 C CA . GLN A 1 252 ? -16.797 -6.715 12.281 1 97.69 252 GLN A CA 1
ATOM 2051 C C . GLN A 1 252 ? -15.797 -6.051 13.219 1 97.69 252 GLN A C 1
ATOM 2053 O O . GLN A 1 252 ? -16.141 -5.66 14.336 1 97.69 252 GLN A O 1
ATOM 2058 N N . ALA A 1 253 ? -14.586 -5.934 12.758 1 97.69 253 ALA A N 1
ATOM 2059 C CA . ALA A 1 253 ? -13.555 -5.285 13.562 1 97.69 253 ALA A CA 1
ATOM 2060 C C . ALA A 1 253 ? -13.906 -3.824 13.828 1 97.69 253 ALA A C 1
ATOM 2062 O O . ALA A 1 253 ? -13.672 -3.314 14.93 1 97.69 253 ALA A O 1
ATOM 2063 N N . ILE A 1 254 ? -14.406 -3.121 12.875 1 97.69 254 ILE A N 1
ATOM 2064 C CA . ILE A 1 254 ? -14.805 -1.726 13.031 1 97.69 254 ILE A CA 1
ATOM 2065 C C . ILE A 1 254 ? -15.898 -1.615 14.094 1 97.69 254 ILE A C 1
ATOM 2067 O O . ILE A 1 254 ? -15.836 -0.746 14.961 1 97.69 254 ILE A O 1
ATOM 2071 N N . PHE A 1 255 ? -16.797 -2.506 14.023 1 96.19 255 PHE A N 1
ATOM 2072 C CA . PHE A 1 255 ? -17.953 -2.449 14.914 1 96.19 255 PHE A CA 1
ATOM 2073 C C . PHE A 1 255 ? -17.562 -2.859 16.328 1 96.19 255 PHE A C 1
ATOM 2075 O O . PHE A 1 255 ? -18.047 -2.277 17.312 1 96.19 255 PHE A O 1
ATOM 2082 N N . GLU A 1 256 ? -16.656 -3.797 16.484 1 95.94 256 GLU A N 1
ATOM 2083 C CA . GLU A 1 256 ? -16.438 -4.43 17.781 1 95.94 256 GLU A CA 1
ATOM 2084 C C . GLU A 1 256 ? -15.18 -3.883 18.453 1 95.94 256 GLU A C 1
ATOM 2086 O O . GLU A 1 256 ? -15.07 -3.902 19.672 1 95.94 256 GLU A O 1
ATOM 2091 N N . SER A 1 257 ? -14.266 -3.402 17.641 1 95.75 257 SER A N 1
ATOM 2092 C CA . SER A 1 257 ? -12.953 -3.182 18.234 1 95.75 257 SER A CA 1
ATOM 2093 C C . SER A 1 257 ? -12.391 -1.819 17.844 1 95.75 257 SER A C 1
ATOM 2095 O O . SER A 1 257 ? -11.195 -1.569 18 1 95.75 257 SER A O 1
ATOM 2097 N N . PHE A 1 258 ? -13.148 -0.969 17.234 1 96.56 258 PHE A N 1
ATOM 2098 C CA . PHE A 1 258 ? -12.648 0.35 16.859 1 96.56 258 PHE A CA 1
ATOM 2099 C C . PHE A 1 258 ? -12.156 1.109 18.094 1 96.56 258 PHE A C 1
ATOM 2101 O O . PHE A 1 258 ? -12.805 1.095 19.141 1 96.56 258 PHE A O 1
ATOM 2108 N N . PRO A 1 259 ? -11.031 1.771 18.047 1 96.5 259 PRO A N 1
ATOM 2109 C CA . PRO A 1 259 ? -10.5 2.492 19.219 1 96.5 259 PRO A CA 1
ATOM 2110 C C . PRO A 1 259 ? -11.172 3.85 19.422 1 96.5 259 PRO A C 1
ATOM 2112 O O . PRO A 1 259 ? -10.5 4.883 19.391 1 96.5 259 PRO A O 1
ATOM 2115 N N . MET A 1 260 ? -12.336 3.863 19.812 1 96.88 260 MET A N 1
ATOM 2116 C CA . MET A 1 260 ? -13.18 5.051 19.891 1 96.88 260 MET A CA 1
ATOM 2117 C C . MET A 1 260 ? -12.68 6.004 20.969 1 96.88 260 MET A C 1
ATOM 2119 O O . MET A 1 260 ? -12.797 7.223 20.828 1 96.88 260 MET A O 1
ATOM 2123 N N . SER A 1 261 ? -12.086 5.48 22 1 96.56 261 SER A N 1
ATOM 2124 C CA . SER A 1 261 ? -11.656 6.32 23.109 1 96.56 261 SER A CA 1
ATOM 2125 C C . SER A 1 261 ? -10.391 7.086 22.766 1 96.56 261 SER A C 1
ATOM 2127 O O . SER A 1 261 ? -10.117 8.141 23.359 1 96.56 261 SER A O 1
ATOM 2129 N N . LYS A 1 262 ? -9.688 6.609 21.812 1 96.62 262 LYS A N 1
ATOM 2130 C CA . LYS A 1 262 ? -8.375 7.176 21.531 1 96.62 262 LYS A CA 1
ATOM 2131 C C . LYS A 1 262 ? -8.414 8.109 20.328 1 96.62 262 LYS A C 1
ATOM 2133 O O . LYS A 1 262 ? -7.574 9 20.188 1 96.62 262 LYS A O 1
ATOM 2138 N N . ILE A 1 263 ? -9.344 7.887 19.438 1 98.31 263 ILE A N 1
ATOM 2139 C CA . ILE A 1 263 ? -9.414 8.641 18.188 1 98.31 263 ILE A CA 1
ATOM 2140 C C . ILE A 1 263 ? -10.664 9.523 18.188 1 98.31 263 ILE A C 1
ATOM 2142 O O . ILE A 1 263 ? -11.781 9.031 18.312 1 98.31 263 ILE A O 1
ATOM 2146 N N . LYS A 1 264 ? -10.461 10.812 18.016 1 98.31 264 LYS A N 1
ATOM 2147 C CA . LYS A 1 264 ? -11.586 11.742 17.938 1 98.31 264 LYS A CA 1
ATOM 2148 C C . LYS A 1 264 ? -12.281 11.664 16.578 1 98.31 264 LYS A C 1
ATOM 2150 O O . LYS A 1 264 ? -11.672 11.258 15.594 1 98.31 264 LYS A O 1
ATOM 2155 N N . MET A 1 265 ? -13.578 12.047 16.609 1 98.69 265 MET A N 1
ATOM 2156 C CA . MET A 1 265 ? -14.297 11.953 15.344 1 98.69 265 MET A CA 1
ATOM 2157 C C . MET A 1 265 ? -15.25 13.125 15.164 1 98.69 265 MET A C 1
ATOM 2159 O O . MET A 1 265 ? -15.914 13.547 16.125 1 98.69 265 MET A O 1
ATOM 2163 N N . PHE A 1 266 ? -15.273 13.703 14.016 1 98.81 266 PHE A N 1
ATOM 2164 C CA . PHE A 1 266 ? -16.375 14.531 13.516 1 98.81 266 PHE A CA 1
ATOM 2165 C C . PHE A 1 266 ? -16.953 13.945 12.242 1 98.81 266 PHE A C 1
ATOM 2167 O O . PHE A 1 266 ? -16.359 14.062 11.164 1 98.81 266 PHE A O 1
ATOM 2174 N N . ALA A 1 267 ? -18.125 13.391 12.289 1 98.81 267 ALA A N 1
ATOM 2175 C CA . ALA A 1 267 ? -18.75 12.75 11.125 1 98.81 267 ALA A CA 1
ATOM 2176 C C . ALA A 1 267 ? -19.875 13.602 10.57 1 98.81 267 ALA A C 1
ATOM 2178 O O . ALA A 1 267 ? -20.594 14.266 11.32 1 98.81 267 ALA A O 1
ATOM 2179 N N . CYS A 1 268 ? -20 13.602 9.266 1 98.75 268 CYS A N 1
ATOM 2180 C CA . CYS A 1 268 ? -21.094 14.289 8.586 1 98.75 268 CYS A CA 1
ATOM 2181 C C . CYS A 1 268 ? -21.891 13.336 7.699 1 98.75 268 CYS A C 1
ATOM 2183 O O . CYS A 1 268 ? -21.297 12.453 7.059 1 98.75 268 CYS A O 1
ATOM 2185 N N . PHE A 1 269 ? -23.203 13.523 7.668 1 98.5 269 PHE A N 1
ATOM 2186 C CA . PHE A 1 269 ? -24.094 12.75 6.809 1 98.5 269 PHE A CA 1
ATOM 2187 C C . PHE A 1 269 ? -25.156 13.648 6.188 1 98.5 269 PHE A C 1
ATOM 2189 O O . PHE A 1 269 ? -25.484 14.711 6.727 1 98.5 269 PHE A O 1
ATOM 2196 N N . GLY A 1 270 ? -25.594 13.305 4.988 1 98 270 GLY A N 1
ATOM 2197 C CA . GLY A 1 270 ? -26.844 13.836 4.477 1 98 270 GLY A CA 1
ATOM 2198 C C . GLY A 1 270 ? -28.047 13.016 4.895 1 98 270 GLY A C 1
ATOM 2199 O O . GLY A 1 270 ? -28.094 11.805 4.684 1 98 270 GLY A O 1
ATOM 2200 N N . LYS A 1 271 ? -29.031 13.656 5.41 1 97.31 271 LYS A N 1
ATOM 2201 C CA . LYS A 1 271 ? -30.203 12.945 5.906 1 97.31 271 LYS A CA 1
ATOM 2202 C C . LYS A 1 271 ? -30.906 12.203 4.777 1 97.31 271 LYS A C 1
ATOM 2204 O O . LYS A 1 271 ? -31.469 11.125 4.984 1 97.31 271 LYS A O 1
ATOM 2209 N N . ASP A 1 272 ? -30.875 12.742 3.605 1 97.44 272 ASP A N 1
ATOM 2210 C CA . ASP A 1 272 ? -31.625 12.195 2.479 1 97.44 272 ASP A CA 1
ATOM 2211 C C . ASP A 1 272 ? -30.703 11.422 1.532 1 97.44 272 ASP A C 1
ATOM 2213 O O . ASP A 1 272 ? -31.031 11.242 0.356 1 97.44 272 ASP A O 1
ATOM 2217 N N . ASP A 1 273 ? -29.547 11.016 2.016 1 96.75 273 ASP A N 1
ATOM 2218 C CA . ASP A 1 273 ? -28.594 10.258 1.213 1 96.75 273 ASP A CA 1
ATOM 2219 C C . ASP A 1 273 ? -29.094 8.828 0.971 1 96.75 273 ASP A C 1
ATOM 2221 O O . ASP A 1 273 ? -29.109 8.008 1.89 1 96.75 273 ASP A O 1
ATOM 2225 N N . THR A 1 274 ? -29.375 8.484 -0.293 1 94.06 274 THR A N 1
ATOM 2226 C CA . THR A 1 274 ? -29.859 7.148 -0.624 1 94.06 274 THR A CA 1
ATOM 2227 C C . THR A 1 274 ? -28.719 6.273 -1.138 1 94.06 274 THR A C 1
ATOM 2229 O O . THR A 1 274 ? -28.859 5.051 -1.205 1 94.06 274 THR A O 1
ATOM 2232 N N . LEU A 1 275 ? -27.641 6.914 -1.471 1 94.94 275 LEU A N 1
ATOM 2233 C CA . LEU A 1 275 ? -26.5 6.172 -1.979 1 94.94 275 LEU A CA 1
ATOM 2234 C C . LEU A 1 275 ? -25.703 5.539 -0.837 1 94.94 275 LEU A C 1
ATOM 2236 O O . LEU A 1 275 ? -25.25 4.395 -0.945 1 94.94 275 LEU A O 1
ATOM 2240 N N . VAL A 1 276 ? -25.453 6.277 0.165 1 96.19 276 VAL A N 1
ATOM 2241 C CA . VAL A 1 276 ? -24.844 5.832 1.415 1 96.19 276 VAL A CA 1
ATOM 2242 C C . VAL A 1 276 ? -25.719 6.27 2.594 1 96.19 276 VAL A C 1
ATOM 2244 O O . VAL A 1 276 ? -25.438 7.289 3.23 1 96.19 276 VAL A O 1
ATOM 2247 N N . PRO A 1 277 ? -26.656 5.516 2.887 1 95.19 277 PRO A N 1
ATOM 2248 C CA . PRO A 1 277 ? -27.609 5.922 3.922 1 95.19 277 PRO A CA 1
ATOM 2249 C C . PRO A 1 277 ? -26.969 6.09 5.293 1 95.19 277 PRO A C 1
ATOM 2251 O O . PRO A 1 277 ? -26.25 5.191 5.754 1 95.19 277 PRO A O 1
ATOM 2254 N N . ALA A 1 278 ? -27.297 7.219 5.953 1 95.31 278 ALA A N 1
ATOM 2255 C CA . ALA A 1 278 ? -26.75 7.516 7.277 1 95.31 278 ALA A CA 1
ATOM 2256 C C . ALA A 1 278 ? -27.094 6.418 8.273 1 95.31 278 ALA A C 1
ATOM 2258 O O . ALA A 1 278 ? -26.328 6.141 9.195 1 95.31 278 ALA A O 1
ATOM 2259 N N . LYS A 1 279 ? -28.172 5.758 8.07 1 93.94 279 LYS A N 1
ATOM 2260 C CA . LYS A 1 279 ? -28.672 4.734 8.977 1 93.94 279 LYS A CA 1
ATOM 2261 C C . LYS A 1 279 ? -27.672 3.59 9.133 1 93.94 279 LYS A C 1
ATOM 2263 O O . LYS A 1 279 ? -27.578 2.988 10.203 1 93.94 279 LYS A O 1
ATOM 2268 N N . LEU A 1 280 ? -26.922 3.287 8.109 1 94.88 280 LEU A N 1
ATOM 2269 C CA . LEU A 1 280 ? -25.969 2.178 8.125 1 94.88 280 LEU A CA 1
ATOM 2270 C C . LEU A 1 280 ? -24.844 2.432 9.133 1 94.88 280 LEU A C 1
ATOM 2272 O O . LEU A 1 280 ? -24.188 1.492 9.586 1 94.88 280 LEU A O 1
ATOM 2276 N N . SER A 1 281 ? -24.641 3.74 9.484 1 95.44 281 SER A N 1
ATOM 2277 C CA . SER A 1 281 ? -23.562 4.082 10.422 1 95.44 281 SER A CA 1
ATOM 2278 C C . SER A 1 281 ? -24.141 4.59 11.742 1 95.44 281 SER A C 1
ATOM 2280 O O . SER A 1 281 ? -23.375 4.961 12.641 1 95.44 281 SER A O 1
ATOM 2282 N N . SER A 1 282 ? -25.484 4.609 11.938 1 95.19 282 SER A N 1
ATOM 2283 C CA . SER A 1 282 ? -26.109 5.273 13.07 1 95.19 282 SER A CA 1
ATOM 2284 C C . SER A 1 282 ? -25.703 4.629 14.391 1 95.19 282 SER A C 1
ATOM 2286 O O . SER A 1 282 ? -25.375 5.324 15.352 1 95.19 282 SER A O 1
ATOM 2288 N N . LEU A 1 283 ? -25.766 3.32 14.469 1 95.31 283 LEU A N 1
ATOM 2289 C CA . LEU A 1 283 ? -25.406 2.637 15.703 1 95.31 283 LEU A CA 1
ATOM 2290 C C . LEU A 1 283 ? -23.938 2.883 16.047 1 95.31 283 LEU A C 1
ATOM 2292 O O . LEU A 1 283 ? -23.609 3.113 17.219 1 95.31 283 LEU A O 1
ATOM 2296 N N . TRP A 1 284 ? -23.094 2.766 15.047 1 96.5 284 TRP A N 1
ATOM 2297 C CA . TRP A 1 284 ? -21.672 3.014 15.25 1 96.5 284 TRP A CA 1
ATOM 2298 C C . TRP A 1 284 ? -21.438 4.434 15.75 1 96.5 284 TRP A C 1
ATOM 2300 O O . TRP A 1 284 ? -20.641 4.648 16.672 1 96.5 284 TRP A O 1
ATOM 2310 N N . CYS A 1 285 ? -22.094 5.438 15.242 1 97.38 285 CYS A N 1
ATOM 2311 C CA . CYS A 1 285 ? -21.984 6.832 15.664 1 97.38 285 CYS A CA 1
ATOM 2312 C C . CYS A 1 285 ? -22.453 7.008 17.094 1 97.38 285 CYS A C 1
ATOM 2314 O O . CYS A 1 285 ? -21.844 7.738 17.875 1 97.38 285 CYS A O 1
ATOM 2316 N N . ASP A 1 286 ? -23.547 6.328 17.406 1 97.12 286 ASP A N 1
ATOM 2317 C CA . ASP A 1 286 ? -24.078 6.422 18.766 1 97.12 286 ASP A CA 1
ATOM 2318 C C . ASP A 1 286 ? -23.078 5.883 19.781 1 97.12 286 ASP A C 1
ATOM 2320 O O . ASP A 1 286 ? -22.859 6.492 20.828 1 97.12 286 ASP A O 1
ATOM 2324 N N . LEU A 1 287 ? -22.531 4.75 19.438 1 97 287 LEU A N 1
ATOM 2325 C CA . LEU A 1 287 ? -21.516 4.18 20.312 1 97 287 LEU A CA 1
ATOM 2326 C C . LEU A 1 287 ? -20.328 5.137 20.484 1 97 287 LEU A C 1
ATOM 2328 O O . LEU A 1 287 ? -19.812 5.301 21.578 1 97 287 LEU A O 1
ATOM 2332 N N . TYR A 1 288 ? -19.938 5.785 19.391 1 97.38 288 TYR A N 1
ATOM 2333 C CA . TYR A 1 288 ? -18.812 6.727 19.391 1 97.38 288 TYR A CA 1
ATOM 2334 C C . TYR A 1 288 ? -19.109 7.918 20.297 1 97.38 288 TYR A C 1
ATOM 2336 O O . TYR A 1 288 ? -18.266 8.32 21.109 1 97.38 288 TYR A O 1
ATOM 2344 N N . LEU A 1 289 ? -20.312 8.469 20.203 1 97.44 289 LEU A N 1
ATOM 2345 C CA . LEU A 1 289 ? -20.75 9.633 20.953 1 97.44 289 LEU A CA 1
ATOM 2346 C C . LEU A 1 289 ? -20.781 9.336 22.453 1 97.44 289 LEU A C 1
ATOM 2348 O O . LEU A 1 289 ? -20.5 10.219 23.266 1 97.44 289 LEU A O 1
ATOM 2352 N N . ASN A 1 290 ? -20.984 8.125 22.797 1 97.19 290 ASN A N 1
ATOM 2353 C CA . ASN A 1 290 ? -21.078 7.723 24.203 1 97.19 290 ASN A CA 1
ATOM 2354 C C . ASN A 1 290 ? -19.703 7.387 24.781 1 97.19 290 ASN A C 1
ATOM 2356 O O . ASN A 1 290 ? -19.562 7.223 25.984 1 97.19 290 ASN A O 1
ATOM 2360 N N . THR A 1 291 ? -18.734 7.25 23.953 1 97.12 291 THR A N 1
ATOM 2361 C CA . THR A 1 291 ? -17.438 6.781 24.406 1 97.12 291 THR A CA 1
ATOM 2362 C C . THR A 1 291 ? -16.422 7.926 24.406 1 97.12 291 THR A C 1
ATOM 2364 O O . THR A 1 291 ? -15.477 7.926 25.203 1 97.12 291 THR A O 1
ATOM 2367 N N . ASN A 1 292 ? -16.547 8.867 23.5 1 97.62 292 ASN A N 1
ATOM 2368 C CA . ASN A 1 292 ? -15.578 9.93 23.281 1 97.62 292 ASN A CA 1
ATOM 2369 C C . ASN A 1 292 ? -16.25 11.305 23.297 1 97.62 292 ASN A C 1
ATOM 2371 O O . ASN A 1 292 ? -16.938 11.664 22.344 1 97.62 292 ASN A O 1
ATOM 2375 N N . ASP A 1 293 ? -15.906 12.125 24.219 1 96.62 293 ASP A N 1
ATOM 2376 C CA . ASP A 1 293 ? -16.562 13.398 24.453 1 96.62 293 ASP A CA 1
ATOM 2377 C C . ASP A 1 293 ? -16.219 14.414 23.359 1 96.62 293 ASP A C 1
ATOM 2379 O O . ASP A 1 293 ? -16.938 15.398 23.172 1 96.62 293 ASP A O 1
ATOM 2383 N N . ALA A 1 294 ? -15.133 14.141 22.703 1 97.06 294 ALA A N 1
ATOM 2384 C CA . ALA A 1 294 ? -14.719 15.062 21.656 1 97.06 294 ALA A CA 1
ATOM 2385 C C . ALA A 1 294 ? -15.438 14.758 20.344 1 97.06 294 ALA A C 1
ATOM 2387 O O . ALA A 1 294 ? -15.367 15.547 19.391 1 97.06 294 ALA A O 1
ATOM 2388 N N . THR A 1 295 ? -16.156 13.688 20.297 1 96.31 295 THR A N 1
ATOM 2389 C CA . THR A 1 295 ? -16.828 13.25 19.078 1 96.31 295 THR A CA 1
ATOM 2390 C C . THR A 1 295 ? -18.078 14.086 18.828 1 96.31 295 THR A C 1
ATOM 2392 O O . THR A 1 295 ? -18.812 14.422 19.766 1 96.31 295 THR A O 1
ATOM 2395 N N . ASP A 1 296 ? -18.297 14.398 17.594 1 98.12 296 ASP A N 1
ATOM 2396 C CA . ASP A 1 296 ? -19.547 15.023 17.141 1 98.12 296 ASP A CA 1
ATOM 2397 C C . ASP A 1 296 ? -20.016 14.438 15.812 1 98.12 296 ASP A C 1
ATOM 2399 O O . ASP A 1 296 ? -19.203 13.945 15.031 1 98.12 296 ASP A O 1
ATOM 2403 N N . VAL A 1 297 ? -21.297 14.391 15.656 1 98.5 297 VAL A N 1
ATOM 2404 C CA . VAL A 1 297 ? -21.922 13.906 14.43 1 98.5 297 VAL A CA 1
ATOM 2405 C C . VAL A 1 297 ? -22.938 14.938 13.922 1 98.5 297 VAL A C 1
ATOM 2407 O O . VAL A 1 297 ? -23.797 15.383 14.672 1 98.5 297 VAL A O 1
ATOM 2410 N N . TYR A 1 298 ? -22.766 15.312 12.672 1 98.62 298 TYR A N 1
ATOM 2411 C CA . TYR A 1 298 ? -23.688 16.266 12.055 1 98.62 298 TYR A CA 1
ATOM 2412 C C . TYR A 1 298 ? -24.453 15.625 10.914 1 98.62 298 TYR A C 1
ATOM 2414 O O . TYR A 1 298 ? -23.859 15.148 9.945 1 98.62 298 TYR A O 1
ATOM 2422 N N . VAL A 1 299 ? -25.75 15.602 11.016 1 98.31 299 VAL A N 1
ATOM 2423 C CA . VAL A 1 299 ? -26.625 15.125 9.945 1 98.31 299 VAL A CA 1
ATOM 2424 C C . VAL A 1 299 ? -27.344 16.312 9.305 1 98.31 299 VAL A C 1
ATOM 2426 O O . VAL A 1 299 ? -28.203 16.938 9.938 1 98.31 299 VAL A O 1
ATOM 2429 N N . ALA A 1 300 ? -27.062 16.609 8.07 1 98.19 300 ALA A N 1
ATOM 2430 C CA . ALA A 1 300 ? -27.609 17.766 7.371 1 98.19 300 ALA A CA 1
ATOM 2431 C C . ALA A 1 300 ? -29.016 17.469 6.824 1 98.19 300 ALA A C 1
ATOM 2433 O O . ALA A 1 300 ? -29.172 16.625 5.949 1 98.19 300 ALA A O 1
ATOM 2434 N N . GLU A 1 301 ? -30 18.203 7.262 1 97.5 301 GLU A N 1
ATOM 2435 C CA . GLU A 1 301 ? -31.375 18.062 6.785 1 97.5 301 GLU A CA 1
ATOM 2436 C C . GLU A 1 301 ? -31.5 18.531 5.332 1 97.5 301 GLU A C 1
ATOM 2438 O O . GLU A 1 301 ? -30.906 19.531 4.941 1 97.5 301 GLU A O 1
ATOM 2443 N N . GLY A 1 302 ? -32.219 17.781 4.523 1 97.5 302 GLY A N 1
ATOM 2444 C CA . GLY A 1 302 ? -32.5 18.156 3.146 1 97.5 302 GLY A CA 1
ATOM 2445 C C . GLY A 1 302 ? -31.328 17.891 2.217 1 97.5 302 GLY A C 1
ATOM 2446 O O . GLY A 1 302 ? -31.344 18.297 1.054 1 97.5 302 GLY A O 1
ATOM 2447 N N . VAL A 1 303 ? -30.328 17.297 2.711 1 97.81 303 VAL A N 1
ATOM 2448 C CA . VAL A 1 303 ? -29.125 17.062 1.919 1 97.81 303 VAL A CA 1
ATOM 2449 C C . VAL A 1 303 ? -29.016 15.578 1.577 1 97.81 303 VAL A C 1
ATOM 2451 O O . VAL A 1 303 ? -29.297 14.719 2.416 1 97.81 303 VAL A O 1
ATOM 2454 N N . GLY A 1 304 ? -28.703 15.273 0.34 1 97.5 304 GLY A N 1
ATOM 2455 C CA . GLY A 1 304 ? -28.438 13.914 -0.11 1 97.5 304 GLY A CA 1
ATOM 2456 C C . GLY A 1 304 ? -26.969 13.539 -0.017 1 97.5 304 GLY A C 1
ATOM 2457 O O . GLY A 1 304 ? -26.328 13.797 0.998 1 97.5 304 GLY A O 1
ATOM 2458 N N . HIS A 1 305 ? -26.469 12.797 -1.021 1 97.25 305 HIS A N 1
ATOM 2459 C CA . HIS A 1 305 ? -25.078 12.383 -1.064 1 97.25 305 HIS A CA 1
ATOM 2460 C C . HIS A 1 305 ? -24.188 13.516 -1.546 1 97.25 305 HIS A C 1
ATOM 2462 O O . HIS A 1 305 ? -23.75 13.523 -2.701 1 97.25 305 HIS A O 1
ATOM 2468 N N . ASP A 1 306 ? -23.891 14.445 -0.551 1 96.88 306 ASP A N 1
ATOM 2469 C CA . ASP A 1 306 ? -23.141 15.641 -0.947 1 96.88 306 ASP A CA 1
ATOM 2470 C C . ASP A 1 306 ? -22.375 16.234 0.235 1 96.88 306 ASP A C 1
ATOM 2472 O O . ASP A 1 306 ? -22.531 15.781 1.372 1 96.88 306 ASP A O 1
ATOM 2476 N N . VAL A 1 307 ? -21.469 17.156 -0.089 1 97.75 307 VAL A N 1
ATOM 2477 C CA . VAL A 1 307 ? -20.703 17.938 0.887 1 97.75 307 VAL A CA 1
ATOM 2478 C C . VAL A 1 307 ? -21.141 19.406 0.815 1 97.75 307 VAL A C 1
ATOM 2480 O O . VAL A 1 307 ? -21.109 20.016 -0.259 1 97.75 307 VAL A O 1
ATOM 2483 N N . THR A 1 308 ? -21.516 20.016 1.938 1 98 308 THR A N 1
ATOM 2484 C CA . THR A 1 308 ? -22.047 21.375 1.933 1 98 308 THR A CA 1
ATOM 2485 C C . THR A 1 308 ? -21.078 22.328 2.615 1 98 308 THR A C 1
ATOM 2487 O O . THR A 1 308 ? -20.188 21.906 3.346 1 98 308 THR A O 1
ATOM 2490 N N . LYS A 1 309 ? -21.281 23.656 2.389 1 97.75 309 LYS A N 1
ATOM 2491 C CA . LYS A 1 309 ? -20.5 24.688 3.068 1 97.75 309 LYS A CA 1
ATOM 2492 C C . LYS A 1 309 ? -20.672 24.594 4.582 1 97.75 309 LYS A C 1
ATOM 2494 O O . LYS A 1 309 ? -19.75 24.859 5.34 1 97.75 309 LYS A O 1
ATOM 2499 N N . GLU A 1 310 ? -21.859 24.281 4.957 1 98.25 310 GLU A N 1
ATOM 2500 C CA . GLU A 1 310 ? -22.141 24.156 6.383 1 98.25 310 GLU A CA 1
ATOM 2501 C C . GLU A 1 310 ? -21.328 23.031 7.012 1 98.25 310 GLU A C 1
ATOM 2503 O O . GLU A 1 310 ? -20.859 23.141 8.148 1 98.25 310 GLU A O 1
ATOM 2508 N N . MET A 1 311 ? -21.188 21.938 6.324 1 98.5 311 MET A N 1
ATOM 2509 C CA . MET A 1 311 ? -20.375 20.828 6.812 1 98.5 311 MET A CA 1
ATOM 2510 C C . MET A 1 311 ? -18.922 21.266 7.023 1 98.5 311 MET A C 1
ATOM 2512 O O . MET A 1 311 ? -18.297 20.922 8.023 1 98.5 311 MET A O 1
ATOM 2516 N N . LEU A 1 312 ? -18.344 22.062 6.047 1 98.56 312 LEU A N 1
ATOM 2517 C CA . LEU A 1 312 ? -16.984 22.562 6.184 1 98.56 312 LEU A CA 1
ATOM 2518 C C . LEU A 1 312 ? -16.844 23.469 7.41 1 98.56 312 LEU A C 1
ATOM 2520 O O . LEU A 1 312 ? -15.906 23.328 8.195 1 98.56 312 LEU A O 1
ATOM 2524 N N . ASP A 1 313 ? -17.812 24.328 7.535 1 98.5 313 ASP A N 1
ATOM 2525 C CA . ASP A 1 313 ? -17.812 25.297 8.625 1 98.5 313 ASP A CA 1
ATOM 2526 C C . ASP A 1 313 ? -17.859 24.609 9.984 1 98.5 313 ASP A C 1
ATOM 2528 O O . ASP A 1 313 ? -17.125 24.969 10.898 1 98.5 313 ASP A O 1
ATOM 2532 N N . LYS A 1 314 ? -18.703 23.641 10.133 1 98.69 314 LYS A N 1
ATOM 2533 C CA . LYS A 1 314 ? -18.859 22.938 11.398 1 98.69 314 LYS A CA 1
ATOM 2534 C C . LYS A 1 314 ? -17.625 22.109 11.719 1 98.69 314 LYS A C 1
ATOM 2536 O O . LYS A 1 314 ? -17.234 22 12.883 1 98.69 314 LYS A O 1
ATOM 2541 N N . PHE A 1 315 ? -17.062 21.5 10.75 1 98.75 315 PHE A N 1
ATOM 2542 C CA . PHE A 1 315 ? -15.844 20.719 10.992 1 98.75 315 PHE A CA 1
ATOM 2543 C C . PHE A 1 315 ? -14.711 21.609 11.477 1 98.75 315 PHE A C 1
ATOM 2545 O O . PHE A 1 315 ? -14.008 21.281 12.43 1 98.75 315 PHE A O 1
ATOM 2552 N N . THR A 1 316 ? -14.508 22.75 10.789 1 98.44 316 THR A N 1
ATOM 2553 C CA . THR A 1 316 ? -13.383 23.609 11.164 1 98.44 316 THR A CA 1
ATOM 2554 C C . THR A 1 316 ? -13.602 24.203 12.555 1 98.44 316 THR A C 1
ATOM 2556 O O . THR A 1 316 ? -12.641 24.438 13.289 1 98.44 316 THR A O 1
ATOM 2559 N N . THR A 1 317 ? -14.867 24.453 12.945 1 97.69 317 THR A N 1
ATOM 2560 C CA . THR A 1 317 ? -15.156 24.859 14.32 1 97.69 317 THR A CA 1
ATOM 2561 C C . THR A 1 317 ? -14.75 23.766 15.305 1 97.69 317 THR A C 1
ATOM 2563 O O . THR A 1 317 ? -14.094 24.031 16.312 1 97.69 317 THR A O 1
ATOM 2566 N N . TRP A 1 318 ? -15.125 22.531 14.945 1 98.19 318 TRP A N 1
ATOM 2567 C CA . TRP A 1 318 ? -14.75 21.391 15.766 1 98.19 318 TRP A CA 1
ATOM 2568 C C . TRP A 1 318 ? -13.234 21.219 15.812 1 98.19 318 TRP A C 1
ATOM 2570 O O . TRP A 1 318 ? -12.664 20.969 16.875 1 98.19 318 TRP A O 1
ATOM 2580 N N . LEU A 1 319 ? -12.609 21.359 14.672 1 97.19 319 LEU A N 1
ATOM 2581 C CA . LEU A 1 319 ? -11.172 21.172 14.539 1 97.19 319 LEU A CA 1
ATOM 2582 C C . LEU A 1 319 ? -10.414 22.188 15.391 1 97.19 319 LEU A C 1
ATOM 2584 O O . LEU A 1 319 ? -9.453 21.844 16.078 1 97.19 319 LEU A O 1
ATOM 2588 N N . ALA A 1 320 ? -10.828 23.438 15.391 1 94.88 320 ALA A N 1
ATOM 2589 C CA . ALA A 1 320 ? -10.188 24.5 16.156 1 94.88 320 ALA A CA 1
ATOM 2590 C C . ALA A 1 320 ? -10.273 24.234 17.656 1 94.88 320 ALA A C 1
ATOM 2592 O O . ALA A 1 320 ? -9.359 24.594 18.406 1 94.88 320 ALA A O 1
ATOM 2593 N N . LYS A 1 321 ? -11.336 23.609 18.031 1 93.25 321 LYS A N 1
ATOM 2594 C CA . LYS A 1 321 ? -11.555 23.312 19.438 1 93.25 321 LYS A CA 1
ATOM 2595 C C . LYS A 1 321 ? -10.734 22.109 19.891 1 93.25 321 LYS A C 1
ATOM 2597 O O . LYS A 1 321 ? -10.281 22.031 21.031 1 93.25 321 LYS A O 1
ATOM 2602 N N . ASN A 1 322 ? -10.516 21.172 19 1 93.31 322 ASN A N 1
ATOM 2603 C CA . ASN A 1 322 ? -10.008 19.859 19.422 1 93.31 322 ASN A CA 1
ATOM 2604 C C . ASN A 1 322 ? -8.547 19.672 19.031 1 93.31 322 ASN A C 1
ATOM 2606 O O . ASN A 1 322 ? -7.906 18.703 19.438 1 93.31 322 ASN A O 1
ATOM 2610 N N . LEU A 1 323 ? -8.016 20.625 18.188 1 88.38 323 LEU A N 1
ATOM 2611 C CA . LEU A 1 323 ? -6.59 20.578 17.859 1 88.38 323 LEU A CA 1
ATOM 2612 C C . LEU A 1 323 ? -5.828 21.656 18.641 1 88.38 323 LEU A C 1
ATOM 2614 O O . LEU A 1 323 ? -6.328 22.75 18.844 1 88.38 323 LEU A O 1
ATOM 2618 N N . MET B 1 1 ? 18.391 -4.461 -18.359 1 86.88 1 MET B N 1
ATOM 2619 C CA . MET B 1 1 ? 17.953 -5.852 -18.484 1 86.88 1 MET B CA 1
ATOM 2620 C C . MET B 1 1 ? 17.438 -6.145 -19.875 1 86.88 1 MET B C 1
ATOM 2622 O O . MET B 1 1 ? 16.734 -5.32 -20.469 1 86.88 1 MET B O 1
ATOM 2626 N N . LYS B 1 2 ? 17.797 -7.305 -20.297 1 89.5 2 LYS B N 1
ATOM 2627 C CA . LYS B 1 2 ? 17.406 -7.727 -21.641 1 89.5 2 LYS B CA 1
ATOM 2628 C C . LYS B 1 2 ? 15.953 -8.203 -21.656 1 89.5 2 LYS B C 1
ATOM 2630 O O . LYS B 1 2 ? 15.484 -8.828 -20.703 1 89.5 2 LYS B O 1
ATOM 2635 N N . LEU B 1 3 ? 15.273 -7.859 -22.688 1 95.38 3 LEU B N 1
ATOM 2636 C CA . LEU B 1 3 ? 13.945 -8.391 -22.953 1 95.38 3 LEU B CA 1
ATOM 2637 C C . LEU B 1 3 ? 14.023 -9.758 -23.609 1 95.38 3 LEU B C 1
ATOM 2639 O O . LEU B 1 3 ? 14.492 -9.883 -24.75 1 95.38 3 LEU B O 1
ATOM 2643 N N . PHE B 1 4 ? 13.562 -10.805 -23 1 97.81 4 PHE B N 1
ATOM 2644 C CA . PHE B 1 4 ? 13.672 -12.172 -23.5 1 97.81 4 PHE B CA 1
ATOM 2645 C C . PHE B 1 4 ? 12.594 -12.453 -24.531 1 97.81 4 PHE B C 1
ATOM 2647 O O . PHE B 1 4 ? 11.508 -11.867 -24.484 1 97.81 4 PHE B O 1
ATOM 2654 N N . GLU B 1 5 ? 12.93 -13.352 -25.438 1 97.38 5 GLU B N 1
ATOM 2655 C CA . GLU B 1 5 ? 11.945 -13.797 -26.406 1 97.38 5 GLU B CA 1
ATOM 2656 C C . GLU B 1 5 ? 10.969 -14.789 -25.797 1 97.38 5 GLU B C 1
ATOM 2658 O O . GLU B 1 5 ? 11.336 -15.57 -24.922 1 97.38 5 GLU B O 1
ATOM 2663 N N . PHE B 1 6 ? 9.742 -14.656 -26.25 1 97.5 6 PHE B N 1
ATOM 2664 C CA . PHE B 1 6 ? 8.727 -15.609 -25.812 1 97.5 6 PHE B CA 1
ATOM 2665 C C . PHE B 1 6 ? 7.594 -15.703 -26.828 1 97.5 6 PHE B C 1
ATOM 2667 O O . PHE B 1 6 ? 7.465 -14.836 -27.703 1 97.5 6 PHE B O 1
ATOM 2674 N N . ASP B 1 7 ? 6.828 -16.75 -26.828 1 97.56 7 ASP B N 1
ATOM 2675 C CA . ASP B 1 7 ? 5.609 -16.906 -27.609 1 97.56 7 ASP B CA 1
ATOM 2676 C C . ASP B 1 7 ? 4.379 -16.5 -26.812 1 97.56 7 ASP B C 1
ATOM 2678 O O . ASP B 1 7 ? 3.965 -17.203 -25.891 1 97.56 7 ASP B O 1
ATOM 2682 N N . PRO B 1 8 ? 3.764 -15.383 -27.172 1 96.69 8 PRO B N 1
ATOM 2683 C CA . PRO B 1 8 ? 2.627 -14.891 -26.391 1 96.69 8 PRO B CA 1
ATOM 2684 C C . PRO B 1 8 ? 1.424 -15.828 -26.453 1 96.69 8 PRO B C 1
ATOM 2686 O O . PRO B 1 8 ? 0.486 -15.688 -25.656 1 96.69 8 PRO B O 1
ATOM 2689 N N . GLU B 1 9 ? 1.405 -16.797 -27.312 1 97.56 9 GLU B N 1
ATOM 2690 C CA . GLU B 1 9 ? 0.28 -17.703 -27.469 1 97.56 9 GLU B CA 1
ATOM 2691 C C . GLU B 1 9 ? 0.496 -18.984 -26.672 1 97.56 9 GLU B C 1
ATOM 2693 O O . GLU B 1 9 ? -0.402 -19.828 -26.578 1 97.56 9 GLU B O 1
ATOM 2698 N N . SER B 1 10 ? 1.661 -19.078 -26.078 1 97.81 10 SER B N 1
ATOM 2699 C CA . SER B 1 10 ? 2.008 -20.312 -25.391 1 97.81 10 SER B CA 1
ATOM 2700 C C . SER B 1 10 ? 1.188 -20.484 -24.109 1 97.81 10 SER B C 1
ATOM 2702 O O . SER B 1 10 ? 0.909 -21.609 -23.688 1 97.81 10 SER B O 1
ATOM 2704 N N . TYR B 1 11 ? 0.827 -19.453 -23.438 1 98.19 11 TYR B N 1
ATOM 2705 C CA . TYR B 1 11 ? 0.012 -19.453 -22.234 1 98.19 11 TYR B CA 1
ATOM 2706 C C . TYR B 1 11 ? -0.972 -18.281 -22.234 1 98.19 11 TYR B C 1
ATOM 2708 O O . TYR B 1 11 ? -0.702 -17.234 -22.828 1 98.19 11 TYR B O 1
ATOM 2716 N N . SER B 1 12 ? -2.072 -18.484 -21.562 1 98.56 12 SER B N 1
ATOM 2717 C CA . SER B 1 12 ? -3.104 -17.453 -21.516 1 98.56 12 SER B CA 1
ATOM 2718 C C . SER B 1 12 ? -2.635 -16.234 -20.734 1 98.56 12 SER B C 1
ATOM 2720 O O . SER B 1 12 ? -1.777 -16.359 -19.844 1 98.56 12 SER B O 1
ATOM 2722 N N . LYS B 1 13 ? -3.121 -15.109 -21.047 1 98.75 13 LYS B N 1
ATOM 2723 C CA . LYS B 1 13 ? -2.941 -13.852 -20.328 1 98.75 13 LYS B CA 1
ATOM 2724 C C . LYS B 1 13 ? -4.281 -13.164 -20.062 1 98.75 13 LYS B C 1
ATOM 2726 O O . LYS B 1 13 ? -5.039 -12.898 -21 1 98.75 13 LYS B O 1
ATOM 2731 N N . VAL B 1 14 ? -4.629 -12.969 -18.828 1 98.62 14 VAL B N 1
ATOM 2732 C CA . VAL B 1 14 ? -5.824 -12.234 -18.438 1 98.62 14 VAL B CA 1
ATOM 2733 C C . VAL B 1 14 ? -5.43 -11.008 -17.625 1 98.62 14 VAL B C 1
ATOM 2735 O O . VAL B 1 14 ? -4.555 -11.094 -16.75 1 98.62 14 VAL B O 1
ATOM 2738 N N . THR B 1 15 ? -6.031 -9.875 -17.875 1 98.56 15 THR B N 1
ATOM 2739 C CA . THR B 1 15 ? -5.695 -8.633 -17.188 1 98.56 15 THR B CA 1
ATOM 2740 C C . THR B 1 15 ? -6.844 -8.188 -16.297 1 98.56 15 THR B C 1
ATOM 2742 O O . THR B 1 15 ? -8 -8.164 -16.719 1 98.56 15 THR B O 1
ATOM 2745 N N . TYR B 1 16 ? -6.547 -7.938 -15.062 1 98.31 16 TYR B N 1
ATOM 2746 C CA . TYR B 1 16 ? -7.477 -7.371 -14.094 1 98.31 16 TYR B CA 1
ATOM 2747 C C . TYR B 1 16 ? -7.043 -5.969 -13.68 1 98.31 16 TYR B C 1
ATOM 2749 O O . TYR B 1 16 ? -5.859 -5.633 -13.75 1 98.31 16 TYR B O 1
ATOM 2757 N N . ASN B 1 17 ? -7.98 -5.105 -13.312 1 98.25 17 ASN B N 1
ATOM 2758 C CA . ASN B 1 17 ? -7.691 -3.859 -12.617 1 98.25 17 ASN B CA 1
ATOM 2759 C C . ASN B 1 17 ? -7.934 -3.992 -11.109 1 98.25 17 ASN B C 1
ATOM 2761 O O . ASN B 1 17 ? -9.07 -3.883 -10.648 1 98.25 17 ASN B O 1
ATOM 2765 N N . ILE B 1 18 ? -6.898 -4.184 -10.375 1 98.69 18 ILE B N 1
ATOM 2766 C CA . ILE B 1 18 ? -7.004 -4.383 -8.938 1 98.69 18 ILE B CA 1
ATOM 2767 C C . ILE B 1 18 ? -6.543 -3.127 -8.203 1 98.69 18 ILE B C 1
ATOM 2769 O O . ILE B 1 18 ? -5.34 -2.863 -8.117 1 98.69 18 ILE B O 1
ATOM 2773 N N . GLY B 1 19 ? -7.469 -2.363 -7.645 1 98 19 GLY B N 1
ATOM 2774 C CA . GLY B 1 19 ? -7.133 -1.151 -6.914 1 98 19 GLY B CA 1
ATOM 2775 C C . GLY B 1 19 ? -6.391 -0.134 -7.758 1 98 19 GLY B C 1
ATOM 2776 O O . GLY B 1 19 ? -5.449 0.507 -7.281 1 98 19 GLY B O 1
ATOM 2777 N N . GLY B 1 20 ? -6.645 -0.083 -9 1 97.75 20 GLY B N 1
ATOM 2778 C CA . GLY B 1 20 ? -5.98 0.864 -9.883 1 97.75 20 GLY B CA 1
ATOM 2779 C C . GLY B 1 20 ? -4.676 0.339 -10.445 1 97.75 20 GLY B C 1
ATOM 2780 O O . GLY B 1 20 ? -3.908 1.09 -11.055 1 97.75 20 GLY B O 1
ATOM 2781 N N . ILE B 1 21 ? -4.371 -0.899 -10.242 1 98.75 21 ILE B N 1
ATOM 2782 C CA . ILE B 1 21 ? -3.162 -1.526 -10.766 1 98.75 21 ILE B CA 1
ATOM 2783 C C . ILE B 1 21 ? -3.527 -2.49 -11.898 1 98.75 21 ILE B C 1
ATOM 2785 O O . ILE B 1 21 ? -4.227 -3.48 -11.672 1 98.75 21 ILE B O 1
ATOM 2789 N N . THR B 1 22 ? -3.064 -2.148 -13.109 1 98.81 22 THR B N 1
ATOM 2790 C CA . THR B 1 22 ? -3.189 -3.119 -14.195 1 98.81 22 THR B CA 1
ATOM 2791 C C . THR B 1 22 ? -2.383 -4.379 -13.883 1 98.81 22 THR B C 1
ATOM 2793 O O . THR B 1 22 ? -1.151 -4.355 -13.906 1 98.81 22 THR B O 1
ATOM 2796 N N . THR B 1 23 ? -3.117 -5.469 -13.609 1 98.88 23 THR B N 1
ATOM 2797 C CA . THR B 1 23 ? -2.506 -6.711 -13.148 1 98.88 23 THR B CA 1
ATOM 2798 C C . THR B 1 23 ? -2.684 -7.816 -14.188 1 98.88 23 THR B C 1
ATOM 2800 O O . THR B 1 23 ? -3.812 -8.18 -14.523 1 98.88 23 THR B O 1
ATOM 2803 N N . ASN B 1 24 ? -1.579 -8.336 -14.672 1 98.94 24 ASN B N 1
ATOM 2804 C CA . ASN B 1 24 ? -1.619 -9.406 -15.664 1 98.94 24 ASN B CA 1
ATOM 2805 C C . ASN B 1 24 ? -1.388 -10.773 -15.023 1 98.94 24 ASN B C 1
ATOM 2807 O O . ASN B 1 24 ? -0.412 -10.961 -14.297 1 98.94 24 ASN B O 1
ATOM 2811 N N . VAL B 1 25 ? -2.307 -11.664 -15.289 1 98.94 25 VAL B N 1
ATOM 2812 C CA . VAL B 1 25 ? -2.221 -13.031 -14.766 1 98.94 25 VAL B CA 1
ATOM 2813 C C . VAL B 1 25 ? -2.049 -14.008 -15.922 1 98.94 25 VAL B C 1
ATOM 2815 O O . VAL B 1 25 ? -2.824 -13.992 -16.875 1 98.94 25 VAL B O 1
ATOM 2818 N N . TYR B 1 26 ? -1.024 -14.844 -15.844 1 98.88 26 TYR B N 1
ATOM 2819 C CA . TYR B 1 26 ? -0.682 -15.781 -16.906 1 98.88 26 TYR B CA 1
ATOM 2820 C C . TYR B 1 26 ? -1.015 -17.219 -16.516 1 98.88 26 TYR B C 1
ATOM 2822 O O . TYR B 1 26 ? -0.774 -17.609 -15.367 1 98.88 26 TYR B O 1
ATOM 2830 N N . ASN B 1 27 ? -1.604 -18.016 -17.469 1 98.44 27 ASN B N 1
ATOM 2831 C CA . ASN B 1 27 ? -1.917 -19.422 -17.312 1 98.44 27 ASN B CA 1
ATOM 2832 C C . ASN B 1 27 ? -3.08 -19.656 -16.359 1 98.44 27 ASN B C 1
ATOM 2834 O O . ASN B 1 27 ? -3.189 -20.719 -15.742 1 98.44 27 ASN B O 1
ATOM 2838 N N . SER B 1 28 ? -3.957 -18.609 -16.172 1 98.19 28 SER B N 1
ATOM 2839 C CA . SER B 1 28 ? -5.059 -18.734 -15.227 1 98.19 28 SER B CA 1
ATOM 2840 C C . SER B 1 28 ? -6.199 -19.562 -15.805 1 98.19 28 SER B C 1
ATOM 2842 O O . SER B 1 28 ? -7.105 -19.969 -15.078 1 98.19 28 SER B O 1
ATOM 2844 N N . ASP B 1 29 ? -6.191 -19.828 -17.109 1 97.06 29 ASP B N 1
ATOM 2845 C CA . ASP B 1 29 ? -7.238 -20.609 -17.766 1 97.06 29 ASP B CA 1
ATOM 2846 C C . ASP B 1 29 ? -7.25 -22.047 -17.266 1 97.06 29 ASP B C 1
ATOM 2848 O O . ASP B 1 29 ? -8.234 -22.766 -17.438 1 97.06 29 ASP B O 1
ATOM 2852 N N . LYS B 1 30 ? -6.273 -22.469 -16.578 1 95.56 30 LYS B N 1
ATOM 2853 C CA . LYS B 1 30 ? -6.156 -23.828 -16.078 1 95.56 30 LYS B CA 1
ATOM 2854 C C . LYS B 1 30 ? -6.824 -23.969 -14.719 1 95.56 30 LYS B C 1
ATOM 2856 O O . LYS B 1 30 ? -7.078 -25.094 -14.258 1 95.56 30 LYS B O 1
ATOM 2861 N N . LEU B 1 31 ? -7.176 -22.906 -14.086 1 98 31 LEU B N 1
ATOM 2862 C CA . LEU B 1 31 ? -7.555 -22.922 -12.672 1 98 31 LEU B CA 1
ATOM 2863 C C . LEU B 1 31 ? -8.953 -23.5 -12.492 1 98 31 LEU B C 1
ATOM 2865 O O . LEU B 1 31 ? -9.195 -24.266 -11.562 1 98 31 LEU B O 1
ATOM 2869 N N . VAL B 1 32 ? -9.844 -23.172 -13.367 1 97.31 32 VAL B N 1
ATOM 2870 C CA . VAL B 1 32 ? -11.234 -23.578 -13.195 1 97.31 32 VAL B CA 1
ATOM 2871 C C . VAL B 1 32 ? -11.336 -25.094 -13.297 1 97.31 32 VAL B C 1
ATOM 2873 O O . VAL B 1 32 ? -11.898 -25.75 -12.406 1 97.31 32 VAL B O 1
ATOM 2876 N N . SER B 1 33 ? -10.773 -25.672 -14.438 1 96.06 33 SER B N 1
ATOM 2877 C CA . SER B 1 33 ? -10.828 -27.109 -14.602 1 96.06 33 SER B CA 1
ATOM 2878 C C . SER B 1 33 ? -10.117 -27.828 -13.461 1 96.06 33 SER B C 1
ATOM 2880 O O . SER B 1 33 ? -10.547 -28.891 -13.023 1 96.06 33 SER B O 1
ATOM 2882 N N . TYR B 1 34 ? -9.062 -27.312 -12.93 1 96.38 34 TYR B N 1
ATOM 2883 C CA . TYR B 1 34 ? -8.328 -27.875 -11.797 1 96.38 34 TYR B CA 1
ATOM 2884 C C . TYR B 1 34 ? -9.195 -27.906 -10.547 1 96.38 34 TYR B C 1
ATOM 2886 O O . TYR B 1 34 ? -9.305 -28.953 -9.898 1 96.38 34 TYR B O 1
ATOM 2894 N N . VAL B 1 35 ? -9.883 -26.797 -10.195 1 96.5 35 VAL B N 1
ATOM 2895 C CA . VAL B 1 35 ? -10.68 -26.672 -8.984 1 96.5 35 VAL B CA 1
ATOM 2896 C C . VAL B 1 35 ? -11.906 -27.578 -9.078 1 96.5 35 VAL B C 1
ATOM 2898 O O . VAL B 1 35 ? -12.289 -28.219 -8.102 1 96.5 35 VAL B O 1
ATOM 2901 N N . GLU B 1 36 ? -12.5 -27.703 -10.266 1 95.81 36 GLU B N 1
ATOM 2902 C CA . GLU B 1 36 ? -13.711 -28.5 -10.469 1 95.81 36 GLU B CA 1
ATOM 2903 C C . GLU B 1 36 ? -13.453 -29.984 -10.203 1 95.81 36 GLU B C 1
ATOM 2905 O O . GLU B 1 36 ? -14.367 -30.719 -9.828 1 95.81 36 GLU B O 1
ATOM 2910 N N . LYS B 1 37 ? -12.242 -30.422 -10.375 1 94.19 37 LYS B N 1
ATOM 2911 C CA . LYS B 1 37 ? -11.883 -31.812 -10.133 1 94.19 37 LYS B CA 1
ATOM 2912 C C . LYS B 1 37 ? -12.117 -32.188 -8.68 1 94.19 37 LYS B C 1
ATOM 2914 O O . LYS B 1 37 ? -12.375 -33.375 -8.375 1 94.19 37 LYS B O 1
ATOM 2919 N N . PHE B 1 38 ? -12.055 -31.281 -7.832 1 94.44 38 PHE B N 1
ATOM 2920 C CA . PHE B 1 38 ? -12.172 -31.562 -6.41 1 94.44 38 PHE B CA 1
ATOM 2921 C C . PHE B 1 38 ? -13.625 -31.875 -6.039 1 94.44 38 PHE B C 1
ATOM 2923 O O . PHE B 1 38 ? -13.891 -32.406 -4.961 1 94.44 38 PHE B O 1
ATOM 2930 N N . ASN B 1 39 ? -14.57 -31.516 -6.895 1 94.06 39 ASN B N 1
ATOM 2931 C CA . ASN B 1 39 ? -15.969 -31.828 -6.645 1 94.06 39 ASN B CA 1
ATOM 2932 C C . ASN B 1 39 ? -16.203 -33.344 -6.652 1 94.06 39 ASN B C 1
ATOM 2934 O O . ASN B 1 39 ? -17.234 -33.812 -6.148 1 94.06 39 ASN B O 1
ATOM 2938 N N . GLU B 1 40 ? -15.281 -34.062 -7.188 1 91.25 40 GLU B N 1
ATOM 2939 C CA . GLU B 1 40 ? -15.438 -35.5 -7.32 1 91.25 40 GLU B CA 1
ATOM 2940 C C . GLU B 1 40 ? -14.68 -36.25 -6.23 1 91.25 40 GLU B C 1
ATOM 2942 O O . GLU B 1 40 ? -14.75 -37.469 -6.145 1 91.25 40 GLU B O 1
ATOM 2947 N N . VAL B 1 41 ? -14.023 -35.531 -5.473 1 83.19 41 VAL B N 1
ATOM 2948 C CA . VAL B 1 41 ? -13.195 -36.188 -4.457 1 83.19 41 VAL B CA 1
ATOM 2949 C C . VAL B 1 41 ? -14.094 -36.75 -3.361 1 83.19 41 VAL B C 1
ATOM 2951 O O . VAL B 1 41 ? -15.109 -36.156 -2.998 1 83.19 41 VAL B O 1
ATOM 2954 N N . VAL B 1 42 ? -13.695 -37.906 -2.805 1 77.94 42 VAL B N 1
ATOM 2955 C CA . VAL B 1 42 ? -14.516 -38.625 -1.845 1 77.94 42 VAL B CA 1
ATOM 2956 C C . VAL B 1 42 ? -13.875 -38.562 -0.46 1 77.94 42 VAL B C 1
ATOM 2958 O O . VAL B 1 42 ? -14.406 -39.125 0.504 1 77.94 42 VAL B O 1
ATOM 2961 N N . HIS B 1 43 ? -12.703 -37.969 -0.377 1 79.44 43 HIS B N 1
ATOM 2962 C CA . HIS B 1 43 ? -12.039 -37.781 0.908 1 79.44 43 HIS B CA 1
ATOM 2963 C C . HIS B 1 43 ? -11.891 -36.312 1.258 1 79.44 43 HIS B C 1
ATOM 2965 O O . HIS B 1 43 ? -11.906 -35.438 0.372 1 79.44 43 HIS B O 1
ATOM 2971 N N . PRO B 1 44 ? -11.727 -36.094 2.496 1 82.25 44 PRO B N 1
ATOM 2972 C CA . PRO B 1 44 ? -11.602 -34.688 2.938 1 82.25 44 PRO B CA 1
ATOM 2973 C C . PRO B 1 44 ? -10.359 -34 2.371 1 82.25 44 PRO B C 1
ATOM 2975 O O . PRO B 1 44 ? -9.305 -34.625 2.246 1 82.25 44 PRO B O 1
ATOM 2978 N N . VAL B 1 45 ? -10.547 -32.844 1.886 1 88.88 45 VAL B N 1
ATOM 2979 C CA . VAL B 1 45 ? -9.5 -31.984 1.329 1 88.88 45 VAL B CA 1
ATOM 2980 C C . VAL B 1 45 ? -9.297 -30.766 2.229 1 88.88 45 VAL B C 1
ATOM 2982 O O . VAL B 1 45 ? -10.242 -30.031 2.516 1 88.88 45 VAL B O 1
ATOM 2985 N N . ASP B 1 46 ? -8.148 -30.562 2.734 1 88.56 46 ASP B N 1
ATOM 2986 C CA . ASP B 1 46 ? -7.871 -29.422 3.619 1 88.56 46 ASP B CA 1
ATOM 2987 C C . ASP B 1 46 ? -7.727 -28.141 2.824 1 88.56 46 ASP B C 1
ATOM 2989 O O . ASP B 1 46 ? -8.203 -27.078 3.252 1 88.56 46 ASP B O 1
ATOM 2993 N N . SER B 1 47 ? -6.945 -28.297 1.747 1 93.75 47 SER B N 1
ATOM 2994 C CA . SER B 1 47 ? -6.734 -27.109 0.928 1 93.75 47 SER B CA 1
ATOM 2995 C C . SER B 1 47 ? -6.562 -27.484 -0.543 1 93.75 47 SER B C 1
ATOM 2997 O O . SER B 1 47 ? -6.242 -28.625 -0.871 1 93.75 47 SER B O 1
ATOM 2999 N N . ILE B 1 48 ? -6.887 -26.594 -1.343 1 95.56 48 ILE B N 1
ATOM 3000 C CA . ILE B 1 48 ? -6.641 -26.672 -2.779 1 95.56 48 ILE B CA 1
ATOM 3001 C C . ILE B 1 48 ? -5.496 -25.719 -3.156 1 95.56 48 ILE B C 1
ATOM 3003 O O . ILE B 1 48 ? -5.688 -24.516 -3.238 1 95.56 48 ILE B O 1
ATOM 3007 N N . PRO B 1 49 ? -4.328 -26.266 -3.396 1 96.19 49 PRO B N 1
ATOM 3008 C CA . PRO B 1 49 ? -3.158 -25.406 -3.604 1 96.19 49 PRO B CA 1
ATOM 3009 C C . PRO B 1 49 ? -3.062 -24.875 -5.031 1 96.19 49 PRO B C 1
ATOM 3011 O O . PRO B 1 49 ? -3.418 -25.578 -5.98 1 96.19 49 PRO B O 1
ATOM 3014 N N . ILE B 1 50 ? -2.639 -23.719 -5.191 1 97.44 50 ILE B N 1
ATOM 3015 C CA . ILE B 1 50 ? -2.281 -23.062 -6.441 1 97.44 50 ILE B CA 1
ATOM 3016 C C . ILE B 1 50 ? -0.923 -22.375 -6.301 1 97.44 50 ILE B C 1
ATOM 3018 O O . ILE B 1 50 ? -0.68 -21.656 -5.324 1 97.44 50 ILE B O 1
ATOM 3022 N N . ASN B 1 51 ? 0.023 -22.641 -7.195 1 97.44 51 ASN B N 1
ATOM 3023 C CA . ASN B 1 51 ? 1.314 -21.953 -7.172 1 97.44 51 ASN B CA 1
ATOM 3024 C C . ASN B 1 51 ? 1.269 -20.641 -7.941 1 97.44 51 ASN B C 1
ATOM 3026 O O . ASN B 1 51 ? 0.725 -20.578 -9.047 1 97.44 51 ASN B O 1
ATOM 3030 N N . VAL B 1 52 ? 1.784 -19.641 -7.348 1 98.81 52 VAL B N 1
ATOM 3031 C CA . VAL B 1 52 ? 1.751 -18.328 -7.973 1 98.81 52 VAL B CA 1
ATOM 3032 C C . VAL B 1 52 ? 3.143 -17.688 -7.93 1 98.81 52 VAL B C 1
ATOM 3034 O O . VAL B 1 52 ? 3.758 -17.609 -6.863 1 98.81 52 VAL B O 1
ATOM 3037 N N . LEU B 1 53 ? 3.668 -17.234 -9.07 1 98.88 53 LEU B N 1
ATOM 3038 C CA . LEU B 1 53 ? 4.875 -16.422 -9.148 1 98.88 53 LEU B CA 1
ATOM 3039 C C . LEU B 1 53 ? 4.523 -14.953 -9.344 1 98.88 53 LEU B C 1
ATOM 3041 O O . LEU B 1 53 ? 3.877 -14.586 -10.32 1 98.88 53 LEU B O 1
ATOM 3045 N N . TYR B 1 54 ? 4.84 -14.172 -8.43 1 98.94 54 TYR B N 1
ATOM 3046 C CA . TYR B 1 54 ? 4.801 -12.727 -8.617 1 98.94 54 TYR B CA 1
ATOM 3047 C C . TYR B 1 54 ? 6.141 -12.203 -9.125 1 98.94 54 TYR B C 1
ATOM 3049 O O . TYR B 1 54 ? 7.18 -12.445 -8.508 1 98.94 54 TYR B O 1
ATOM 3057 N N . LEU B 1 55 ? 6.141 -11.508 -10.258 1 98.94 55 LEU B N 1
ATOM 3058 C CA . LEU B 1 55 ? 7.387 -11.055 -10.859 1 98.94 55 LEU B CA 1
ATOM 3059 C C . LEU B 1 55 ? 7.469 -9.531 -10.859 1 98.94 55 LEU B C 1
ATOM 3061 O O . LEU B 1 55 ? 6.625 -8.859 -11.461 1 98.94 55 LEU B O 1
ATOM 3065 N N . ILE B 1 56 ? 8.477 -8.984 -10.203 1 98.94 56 ILE B N 1
ATOM 3066 C CA . ILE B 1 56 ? 8.648 -7.543 -10.023 1 98.94 56 ILE B CA 1
ATOM 3067 C C . ILE B 1 56 ? 9.836 -7.059 -10.852 1 98.94 56 ILE B C 1
ATOM 3069 O O . ILE B 1 56 ? 10.953 -7.551 -10.695 1 98.94 56 ILE B O 1
ATOM 3073 N N . HIS B 1 57 ? 9.625 -6.074 -11.688 1 98.81 57 HIS B N 1
ATOM 3074 C CA . HIS B 1 57 ? 10.633 -5.688 -12.672 1 98.81 57 HIS B CA 1
ATOM 3075 C C . HIS B 1 57 ? 11.617 -4.68 -12.086 1 98.81 57 HIS B C 1
ATOM 3077 O O . HIS B 1 57 ? 11.461 -4.242 -10.945 1 98.81 57 HIS B O 1
ATOM 3083 N N . GLN B 1 58 ? 12.602 -4.32 -12.859 1 98.62 58 GLN B N 1
ATOM 3084 C CA . GLN B 1 58 ? 13.727 -3.486 -12.461 1 98.62 58 GLN B CA 1
ATOM 3085 C C . GLN B 1 58 ? 13.383 -2.004 -12.57 1 98.62 58 GLN B C 1
ATOM 3087 O O . GLN B 1 58 ? 12.375 -1.642 -13.172 1 98.62 58 GLN B O 1
ATOM 3092 N N . ARG B 1 59 ? 14.219 -1.186 -11.914 1 97.88 59 ARG B N 1
ATOM 3093 C CA . ARG B 1 59 ? 14.117 0.262 -12.07 1 97.88 59 ARG B CA 1
ATOM 3094 C C . ARG B 1 59 ? 14.211 0.666 -13.539 1 97.88 59 ARG B C 1
ATOM 3096 O O . ARG B 1 59 ? 15.016 0.108 -14.289 1 97.88 59 ARG B O 1
ATOM 3103 N N . GLU B 1 60 ? 13.383 1.613 -13.984 1 96.44 60 GLU B N 1
ATOM 3104 C CA . GLU B 1 60 ? 13.297 2.191 -15.32 1 96.44 60 GLU B CA 1
ATOM 3105 C C . GLU B 1 60 ? 12.789 1.171 -16.328 1 96.44 60 GLU B C 1
ATOM 3107 O O . GLU B 1 60 ? 12.828 1.413 -17.547 1 96.44 60 GLU B O 1
ATOM 3112 N N . GLY B 1 61 ? 12.359 0.023 -15.906 1 97.69 61 GLY B N 1
ATOM 3113 C CA . GLY B 1 61 ? 11.719 -0.959 -16.766 1 97.69 61 GLY B CA 1
ATOM 3114 C C . GLY B 1 61 ? 10.203 -0.859 -16.75 1 97.69 61 GLY B C 1
ATOM 3115 O O . GLY B 1 61 ? 9.648 0.204 -16.469 1 97.69 61 GLY B O 1
ATOM 3116 N N . ASN B 1 62 ? 9.578 -1.881 -17.109 1 98.5 62 ASN B N 1
ATOM 3117 C CA . ASN B 1 62 ? 8.133 -2.051 -17.094 1 98.5 62 ASN B CA 1
ATOM 3118 C C . ASN B 1 62 ? 7.738 -3.527 -17.109 1 98.5 62 ASN B C 1
ATOM 3120 O O . ASN B 1 62 ? 8.609 -4.402 -17.125 1 98.5 62 ASN B O 1
ATOM 3124 N N . TYR B 1 63 ? 6.445 -3.811 -17.109 1 98.5 63 TYR B N 1
ATOM 3125 C CA . TYR B 1 63 ? 5.98 -5.176 -16.891 1 98.5 63 TYR B CA 1
ATOM 3126 C C . TYR B 1 63 ? 6.32 -6.059 -18.094 1 98.5 63 TYR B C 1
ATOM 3128 O O . TYR B 1 63 ? 6.262 -7.289 -18 1 98.5 63 TYR B O 1
ATOM 3136 N N . LYS B 1 64 ? 6.629 -5.516 -19.281 1 98.56 64 LYS B N 1
ATOM 3137 C CA . LYS B 1 64 ? 6.945 -6.312 -20.453 1 98.56 64 LYS B CA 1
ATOM 3138 C C . LYS B 1 64 ? 8.188 -7.168 -20.219 1 98.56 64 LYS B C 1
ATOM 3140 O O . LYS B 1 64 ? 8.297 -8.273 -20.75 1 98.56 64 LYS B O 1
ATOM 3145 N N . PHE B 1 65 ? 9.117 -6.645 -19.438 1 98.62 65 PHE B N 1
ATOM 3146 C CA . PHE B 1 65 ? 10.297 -7.426 -19.094 1 98.62 65 PHE B CA 1
ATOM 3147 C C . PHE B 1 65 ? 9.906 -8.664 -18.297 1 98.62 65 PHE B C 1
ATOM 3149 O O . PHE B 1 65 ? 10.383 -9.766 -18.578 1 98.62 65 PHE B O 1
ATOM 3156 N N . THR B 1 66 ? 9.031 -8.5 -17.344 1 98.75 66 THR B N 1
ATOM 3157 C CA . THR B 1 66 ? 8.648 -9.617 -16.484 1 98.75 66 THR B CA 1
ATOM 3158 C C . THR B 1 66 ? 7.605 -10.492 -17.172 1 98.75 66 THR B C 1
ATOM 3160 O O . THR B 1 66 ? 7.504 -11.688 -16.891 1 98.75 66 THR B O 1
ATOM 3163 N N . GLU B 1 67 ? 6.84 -9.922 -18.094 1 98.75 67 GLU B N 1
ATOM 3164 C CA . GLU B 1 67 ? 5.992 -10.75 -18.938 1 98.75 67 GLU B CA 1
ATOM 3165 C C . GLU B 1 67 ? 6.816 -11.789 -19.703 1 98.75 67 GLU B C 1
ATOM 3167 O O . GLU B 1 67 ? 6.473 -12.977 -19.703 1 98.75 67 GLU B O 1
ATOM 3172 N N . ALA B 1 68 ? 7.883 -11.336 -20.344 1 98.81 68 ALA B N 1
ATOM 3173 C CA . ALA B 1 68 ? 8.758 -12.242 -21.078 1 98.81 68 ALA B CA 1
ATOM 3174 C C . ALA B 1 68 ? 9.305 -13.336 -20.156 1 98.81 68 ALA B C 1
ATOM 3176 O O . ALA B 1 68 ? 9.336 -14.508 -20.531 1 98.81 68 ALA B O 1
ATOM 3177 N N . ILE B 1 69 ? 9.68 -12.969 -18.984 1 98.81 69 ILE B N 1
ATOM 3178 C CA . ILE B 1 69 ? 10.227 -13.922 -18.031 1 98.81 69 ILE B CA 1
ATOM 3179 C C . ILE B 1 69 ? 9.141 -14.906 -17.594 1 98.81 69 ILE B C 1
ATOM 3181 O O . ILE B 1 69 ? 9.391 -16.109 -17.453 1 98.81 69 ILE B O 1
ATOM 3185 N N . ALA B 1 70 ? 7.926 -14.414 -17.391 1 98.88 70 ALA B N 1
ATOM 3186 C CA . ALA B 1 70 ? 6.809 -15.258 -16.984 1 98.88 70 ALA B CA 1
ATOM 3187 C C . ALA B 1 70 ? 6.586 -16.391 -17.984 1 98.88 70 ALA B C 1
ATOM 3189 O O . ALA B 1 70 ? 6.461 -17.562 -17.594 1 98.88 70 ALA B O 1
ATOM 3190 N N . TYR B 1 71 ? 6.555 -16.047 -19.266 1 98.75 71 TYR B N 1
ATOM 3191 C CA . TYR B 1 71 ? 6.359 -17.062 -20.297 1 98.75 71 TYR B CA 1
ATOM 3192 C C . TYR B 1 71 ? 7.5 -18.078 -20.297 1 98.75 71 TYR B C 1
ATOM 3194 O O . TYR B 1 71 ? 7.273 -19.281 -20.453 1 98.75 71 TYR B O 1
ATOM 3202 N N . ASN B 1 72 ? 8.719 -17.562 -20.141 1 98.69 72 ASN B N 1
ATOM 3203 C CA . ASN B 1 72 ? 9.867 -18.453 -20.094 1 98.69 72 ASN B CA 1
ATOM 3204 C C . ASN B 1 72 ? 9.82 -19.359 -18.859 1 98.69 72 ASN B C 1
ATOM 3206 O O . ASN B 1 72 ? 10.109 -20.547 -18.953 1 98.69 72 ASN B O 1
ATOM 3210 N N . TYR B 1 73 ? 9.469 -18.812 -17.688 1 98.69 73 TYR B N 1
ATOM 3211 C CA . TYR B 1 73 ? 9.367 -19.594 -16.469 1 98.69 73 TYR B CA 1
ATOM 3212 C C . TYR B 1 73 ? 8.312 -20.688 -16.594 1 98.69 73 TYR B C 1
ATOM 3214 O O . TYR B 1 73 ? 8.539 -21.844 -16.219 1 98.69 73 TYR B O 1
ATOM 3222 N N . LEU B 1 74 ? 7.141 -20.312 -17.125 1 98 74 LEU B N 1
ATOM 3223 C CA . LEU B 1 74 ? 6.07 -21.297 -17.297 1 98 74 LEU B CA 1
ATOM 3224 C C . LEU B 1 74 ? 6.516 -22.438 -18.203 1 98 74 LEU B C 1
ATOM 3226 O O . LEU B 1 74 ? 6.312 -23.609 -17.891 1 98 74 LEU B O 1
ATOM 3230 N N . GLN B 1 75 ? 7.16 -22.078 -19.297 1 97.12 75 GLN B N 1
ATOM 3231 C CA . GLN B 1 75 ? 7.617 -23.094 -20.25 1 97.12 75 GLN B CA 1
ATOM 3232 C C . GLN B 1 75 ? 8.656 -24.016 -19.625 1 97.12 75 GLN B C 1
ATOM 3234 O O . GLN B 1 75 ? 8.5 -25.234 -19.656 1 97.12 75 GLN B O 1
ATOM 3239 N N . GLN B 1 76 ? 9.688 -23.453 -19.062 1 97.44 76 GLN B N 1
ATOM 3240 C CA . GLN B 1 76 ? 10.789 -24.219 -18.5 1 97.44 76 GLN B CA 1
ATOM 3241 C C . GLN B 1 76 ? 10.32 -25.062 -17.312 1 97.44 76 GLN B C 1
ATOM 3243 O O . GLN B 1 76 ? 10.703 -26.234 -17.188 1 97.44 76 GLN B O 1
ATOM 3248 N N . TYR B 1 77 ? 9.469 -24.516 -16.484 1 96.31 77 TYR B N 1
ATOM 3249 C CA . TYR B 1 77 ? 8.945 -25.219 -15.328 1 96.31 77 TYR B CA 1
ATOM 3250 C C . TYR B 1 77 ? 8.195 -26.484 -15.758 1 96.31 77 TYR B C 1
ATOM 3252 O O . TYR B 1 77 ? 8.406 -27.547 -15.188 1 96.31 77 TYR B O 1
ATOM 3260 N N . HIS B 1 78 ? 7.352 -26.375 -16.734 1 93.5 78 HIS B N 1
ATOM 3261 C CA . HIS B 1 78 ? 6.527 -27.5 -17.172 1 93.5 78 HIS B CA 1
ATOM 3262 C C . HIS B 1 78 ? 7.359 -28.531 -17.922 1 93.5 78 HIS B C 1
ATOM 3264 O O . HIS B 1 78 ? 7.051 -29.719 -17.891 1 93.5 78 HIS B O 1
ATOM 3270 N N . GLU B 1 79 ? 8.414 -28.047 -18.516 1 94.38 79 GLU B N 1
ATOM 3271 C CA . GLU B 1 79 ? 9.336 -28.969 -19.172 1 94.38 79 GLU B CA 1
ATOM 3272 C C . GLU B 1 79 ? 10.133 -29.766 -18.156 1 94.38 79 GLU B C 1
ATOM 3274 O O . GLU B 1 79 ? 10.453 -30.938 -18.391 1 94.38 79 GLU B O 1
ATOM 3279 N N . LYS B 1 80 ? 10.414 -29.188 -17.062 1 94.62 80 LYS B N 1
ATOM 3280 C CA . LYS B 1 80 ? 11.312 -29.781 -16.078 1 94.62 80 LYS B CA 1
ATOM 3281 C C . LYS B 1 80 ? 10.539 -30.547 -15.008 1 94.62 80 LYS B C 1
ATOM 3283 O O . LYS B 1 80 ? 11.086 -31.406 -14.328 1 94.62 80 LYS B O 1
ATOM 3288 N N . LYS B 1 81 ? 9.359 -30.078 -14.789 1 87.88 81 LYS B N 1
ATOM 3289 C CA . LYS B 1 81 ? 8.547 -30.703 -13.742 1 87.88 81 LYS B CA 1
ATOM 3290 C C . LYS B 1 81 ? 8.078 -32.094 -14.172 1 87.88 81 LYS B C 1
ATOM 3292 O O . LYS B 1 81 ? 7.707 -32.281 -15.328 1 87.88 81 LYS B O 1
ATOM 3297 N N . SER B 1 82 ? 8.227 -33.094 -13.242 1 74.81 82 SER B N 1
ATOM 3298 C CA . SER B 1 82 ? 7.766 -34.438 -13.5 1 74.81 82 SER B CA 1
ATOM 3299 C C . SER B 1 82 ? 6.242 -34.531 -13.438 1 74.81 82 SER B C 1
ATOM 3301 O O . SER B 1 82 ? 5.594 -33.719 -12.781 1 74.81 82 SER B O 1
ATOM 3303 N N . GLU B 1 83 ? 5.395 -35.375 -14.258 1 63.94 83 GLU B N 1
ATOM 3304 C CA . GLU B 1 83 ? 4.004 -35.5 -14.68 1 63.94 83 GLU B CA 1
ATOM 3305 C C . GLU B 1 83 ? 3.098 -35.812 -13.492 1 63.94 83 GLU B C 1
ATOM 3307 O O . GLU B 1 83 ? 1.871 -35.844 -13.625 1 63.94 83 GLU B O 1
ATOM 3312 N N . ASP B 1 84 ? 3.477 -36.031 -12.258 1 59.38 84 ASP B N 1
ATOM 3313 C CA . ASP B 1 84 ? 2.393 -36.469 -11.383 1 59.38 84 ASP B CA 1
ATOM 3314 C C . ASP B 1 84 ? 1.335 -35.375 -11.234 1 59.38 84 ASP B C 1
ATOM 3316 O O . ASP B 1 84 ? 1.366 -34.375 -11.953 1 59.38 84 ASP B O 1
ATOM 3320 N N . VAL B 1 85 ? 0.436 -35.344 -10.023 1 61.28 85 VAL B N 1
ATOM 3321 C CA . VAL B 1 85 ? -0.646 -34.375 -9.789 1 61.28 85 VAL B CA 1
ATOM 3322 C C . VAL B 1 85 ? -0.104 -32.969 -9.867 1 61.28 85 VAL B C 1
ATOM 3324 O O . VAL B 1 85 ? 0.79 -32.594 -9.102 1 61.28 85 VAL B O 1
ATOM 3327 N N . ASP B 1 86 ? -0.692 -32.219 -10.945 1 80.75 86 ASP B N 1
ATOM 3328 C CA . ASP B 1 86 ? 0.116 -31.047 -11.18 1 80.75 86 ASP B CA 1
ATOM 3329 C C . ASP B 1 86 ? -0.633 -29.781 -10.75 1 80.75 86 ASP B C 1
ATOM 3331 O O . ASP B 1 86 ? -1.684 -29.453 -11.312 1 80.75 86 ASP B O 1
ATOM 3335 N N . VAL B 1 87 ? -0.368 -29.375 -9.469 1 93.25 87 VAL B N 1
ATOM 3336 C CA . VAL B 1 87 ? -0.762 -28.062 -9 1 93.25 87 VAL B CA 1
ATOM 3337 C C . VAL B 1 87 ? -0.387 -27 -10.039 1 93.25 87 VAL B C 1
ATOM 3339 O O . VAL B 1 87 ? 0.764 -26.938 -10.477 1 93.25 87 VAL B O 1
ATOM 3342 N N . PRO B 1 88 ? -1.399 -26.312 -10.461 1 95.62 88 PRO B N 1
ATOM 3343 C CA . PRO B 1 88 ? -1.094 -25.312 -11.492 1 95.62 88 PRO B CA 1
ATOM 3344 C C . PRO B 1 88 ? -0.142 -24.219 -10.992 1 95.62 88 PRO B C 1
ATOM 3346 O O . PRO B 1 88 ? -0.075 -23.953 -9.789 1 95.62 88 PRO B O 1
ATOM 3349 N N . LEU B 1 89 ? 0.593 -23.672 -11.953 1 97.12 89 LEU B N 1
ATOM 3350 C CA . LEU B 1 89 ? 1.452 -22.516 -11.734 1 97.12 89 LEU B CA 1
ATOM 3351 C C . LEU B 1 89 ? 0.984 -21.328 -12.57 1 97.12 89 LEU B C 1
ATOM 3353 O O . LEU B 1 89 ? 0.853 -21.438 -13.797 1 97.12 89 LEU B O 1
ATOM 3357 N N . ILE B 1 90 ? 0.658 -20.266 -11.898 1 98.69 90 ILE B N 1
ATOM 3358 C CA . ILE B 1 90 ? 0.339 -19.031 -12.609 1 98.69 90 ILE B CA 1
ATOM 3359 C C . ILE B 1 90 ? 1.376 -17.969 -12.281 1 98.69 90 ILE B C 1
ATOM 3361 O O . ILE B 1 90 ? 2.113 -18.094 -11.305 1 98.69 90 ILE B O 1
ATOM 3365 N N . CYS B 1 91 ? 1.518 -16.969 -13.133 1 98.94 91 CYS B N 1
ATOM 3366 C CA . CYS B 1 91 ? 2.4 -15.82 -12.922 1 98.94 91 CYS B CA 1
ATOM 3367 C C . CYS B 1 91 ? 1.606 -14.523 -12.867 1 98.94 91 CYS B C 1
ATOM 3369 O O . CYS B 1 91 ? 0.541 -14.414 -13.477 1 98.94 91 CYS B O 1
ATOM 3371 N N . VAL B 1 92 ? 2.045 -13.602 -12.125 1 99 92 VAL B N 1
ATOM 3372 C CA . VAL B 1 92 ? 1.423 -12.289 -11.992 1 99 92 VAL B CA 1
ATOM 3373 C C . VAL B 1 92 ? 2.463 -11.195 -12.227 1 99 92 VAL B C 1
ATOM 3375 O O . VAL B 1 92 ? 3.559 -11.234 -11.664 1 99 92 VAL B O 1
ATOM 3378 N N . THR B 1 93 ? 2.184 -10.25 -13.125 1 98.94 93 THR B N 1
ATOM 3379 C CA . THR B 1 93 ? 3.049 -9.102 -13.375 1 98.94 93 THR B CA 1
ATOM 3380 C C . THR B 1 93 ? 2.248 -7.801 -13.336 1 98.94 93 THR B C 1
ATOM 3382 O O . THR B 1 93 ? 1.028 -7.812 -13.508 1 98.94 93 THR B O 1
ATOM 3385 N N . PHE B 1 94 ? 2.875 -6.734 -13.078 1 98.94 94 PHE B N 1
ATOM 3386 C CA . PHE B 1 94 ? 2.34 -5.379 -13.094 1 98.94 94 PHE B CA 1
ATOM 3387 C C . PHE B 1 94 ? 3.467 -4.352 -13.156 1 98.94 94 PHE B C 1
ATOM 3389 O O . PHE B 1 94 ? 4.637 -4.695 -12.977 1 98.94 94 PHE B O 1
ATOM 3396 N N . ASP B 1 95 ? 3.143 -3.123 -13.492 1 98.88 95 ASP B N 1
ATOM 3397 C CA . ASP B 1 95 ? 4.137 -2.057 -13.461 1 98.88 95 ASP B CA 1
ATOM 3398 C C . ASP B 1 95 ? 4.352 -1.537 -12.047 1 98.88 95 ASP B C 1
ATOM 3400 O O . ASP B 1 95 ? 3.387 -1.236 -11.336 1 98.88 95 ASP B O 1
ATOM 3404 N N . ASN B 1 96 ? 5.633 -1.468 -11.672 1 98.81 96 ASN B N 1
ATOM 3405 C CA . ASN B 1 96 ? 5.945 -0.823 -10.406 1 98.81 96 ASN B CA 1
ATOM 3406 C C . ASN B 1 96 ? 5.48 0.631 -10.383 1 98.81 96 ASN B C 1
ATOM 3408 O O . ASN B 1 96 ? 5.324 1.251 -11.438 1 98.81 96 ASN B O 1
ATOM 3412 N N . PRO B 1 97 ? 5.285 1.138 -9.133 1 98.62 97 PRO B N 1
ATOM 3413 C CA . PRO B 1 97 ? 4.973 2.564 -9.031 1 98.62 97 PRO B CA 1
ATOM 3414 C C . PRO B 1 97 ? 6.008 3.447 -9.727 1 98.62 97 PRO B C 1
ATOM 3416 O O . PRO B 1 97 ? 7.207 3.184 -9.641 1 98.62 97 PRO B O 1
ATOM 3419 N N . ASN B 1 98 ? 5.461 4.5 -10.492 1 98.62 98 ASN B N 1
ATOM 3420 C CA . ASN B 1 98 ? 6.273 5.469 -11.219 1 98.62 98 ASN B CA 1
ATOM 3421 C C . ASN B 1 98 ? 7.051 4.812 -12.359 1 98.62 98 ASN B C 1
ATOM 3423 O O . ASN B 1 98 ? 8.117 5.289 -12.742 1 98.62 98 ASN B O 1
ATOM 3427 N N . HIS B 1 99 ? 6.598 3.691 -12.906 1 98.75 99 HIS B N 1
ATOM 3428 C CA . HIS B 1 99 ? 7.199 3.004 -14.039 1 98.75 99 HIS B CA 1
ATOM 3429 C C . HIS B 1 99 ? 6.145 2.594 -15.062 1 98.75 99 HIS B C 1
ATOM 3431 O O . HIS B 1 99 ? 4.965 2.48 -14.727 1 98.75 99 HIS B O 1
ATOM 3437 N N . GLY B 1 100 ? 6.602 2.307 -16.312 1 98 100 GLY B N 1
ATOM 3438 C CA . GLY B 1 100 ? 5.703 1.822 -17.344 1 98 100 GLY B CA 1
ATOM 3439 C C . GLY B 1 100 ? 4.492 2.713 -17.547 1 98 100 GLY B C 1
ATOM 3440 O O . GLY B 1 100 ? 4.629 3.928 -17.719 1 98 100 GLY B O 1
ATOM 3441 N N . GLN B 1 101 ? 3.326 2.145 -17.484 1 97.12 101 GLN B N 1
ATOM 3442 C CA . GLN B 1 101 ? 2.076 2.867 -17.703 1 97.12 101 GLN B CA 1
ATOM 3443 C C . GLN B 1 101 ? 1.726 3.73 -16.484 1 97.12 101 GLN B C 1
ATOM 3445 O O . GLN B 1 101 ? 0.834 4.578 -16.562 1 97.12 101 GLN B O 1
ATOM 3450 N N . ARG B 1 102 ? 2.498 3.609 -15.453 1 98 102 ARG B N 1
ATOM 3451 C CA . ARG B 1 102 ? 2.236 4.332 -14.219 1 98 102 ARG B CA 1
ATOM 3452 C C . ARG B 1 102 ? 3.258 5.445 -14 1 98 102 ARG B C 1
ATOM 3454 O O . ARG B 1 102 ? 3.361 6 -12.906 1 98 102 ARG B O 1
ATOM 3461 N N . LEU B 1 103 ? 4.02 5.762 -14.977 1 98.12 103 LEU B N 1
ATOM 3462 C CA . LEU B 1 103 ? 5.086 6.75 -14.859 1 98.12 103 LEU B CA 1
ATOM 3463 C C . LEU B 1 103 ? 4.516 8.133 -14.562 1 98.12 103 LEU B C 1
ATOM 3465 O O . LEU B 1 103 ? 3.615 8.602 -15.258 1 98.12 103 LEU B O 1
ATOM 3469 N N . VAL B 1 104 ? 4.996 8.766 -13.5 1 97.94 104 VAL B N 1
ATOM 3470 C CA . VAL B 1 104 ? 4.617 10.109 -13.094 1 97.94 104 VAL B CA 1
ATOM 3471 C C . VAL B 1 104 ? 5.758 11.086 -13.391 1 97.94 104 VAL B C 1
ATOM 3473 O O . VAL B 1 104 ? 5.531 12.18 -13.914 1 97.94 104 VAL B O 1
ATOM 3476 N N . SER B 1 105 ? 6.949 10.695 -13.047 1 97.81 105 SER B N 1
ATOM 3477 C CA . SER B 1 105 ? 8.141 11.516 -13.219 1 97.81 105 SER B CA 1
ATOM 3478 C C . SER B 1 105 ? 9.367 10.664 -13.523 1 97.81 105 SER B C 1
ATOM 3480 O O . SER B 1 105 ? 9.805 9.875 -12.688 1 97.81 105 SER B O 1
ATOM 3482 N N . LYS B 1 106 ? 9.922 10.82 -14.664 1 97.62 106 LYS B N 1
ATOM 3483 C CA . LYS B 1 106 ? 11.141 10.109 -15.023 1 97.62 106 LYS B CA 1
ATOM 3484 C C . LYS B 1 106 ? 12.297 10.508 -14.109 1 97.62 106 LYS B C 1
ATOM 3486 O O . LYS B 1 106 ? 13.117 9.656 -13.734 1 97.62 106 LYS B O 1
ATOM 3491 N N . GLN B 1 107 ? 12.352 11.766 -13.742 1 97.69 107 GLN B N 1
ATOM 3492 C CA . GLN B 1 107 ? 13.406 12.305 -12.898 1 97.69 107 GLN B CA 1
ATOM 3493 C C . GLN B 1 107 ? 13.484 11.57 -11.562 1 97.69 107 GLN B C 1
ATOM 3495 O O . GLN B 1 107 ? 14.57 11.312 -11.055 1 97.69 107 GLN B O 1
ATOM 3500 N N . ASN B 1 108 ? 12.352 11.172 -11 1 98.25 108 ASN B N 1
ATOM 3501 C CA . ASN B 1 108 ? 12.305 10.539 -9.68 1 98.25 108 ASN B CA 1
ATOM 3502 C C . ASN B 1 108 ? 12.734 9.078 -9.742 1 98.25 108 ASN B C 1
ATOM 3504 O O . ASN B 1 108 ? 12.828 8.414 -8.711 1 98.25 108 ASN B O 1
ATOM 3508 N N . ASN B 1 109 ? 13 8.594 -10.953 1 98.06 109 ASN B N 1
ATOM 3509 C CA . ASN B 1 109 ? 13.547 7.25 -11.102 1 98.06 109 ASN B CA 1
ATOM 3510 C C . ASN B 1 109 ? 15.062 7.277 -11.25 1 98.06 109 ASN B C 1
ATOM 3512 O O . ASN B 1 109 ? 15.719 6.234 -11.188 1 98.06 109 ASN B O 1
ATOM 3516 N N . LEU B 1 110 ? 15.617 8.484 -11.391 1 97.81 110 LEU B N 1
ATOM 3517 C CA . LEU B 1 110 ? 17.047 8.602 -11.688 1 97.81 110 LEU B CA 1
ATOM 3518 C C . LEU B 1 110 ? 17.875 8.586 -10.398 1 97.81 110 LEU B C 1
ATOM 3520 O O . LEU B 1 110 ? 17.312 8.625 -9.305 1 97.81 110 LEU B O 1
ATOM 3524 N N . GLY B 1 111 ? 19.188 8.398 -10.602 1 96.88 111 GLY B N 1
ATOM 3525 C CA . GLY B 1 111 ? 20.125 8.391 -9.477 1 96.88 111 GLY B CA 1
ATOM 3526 C C . GLY B 1 111 ? 20.625 9.773 -9.117 1 96.88 111 GLY B C 1
ATOM 3527 O O . GLY B 1 111 ? 20.281 10.758 -9.773 1 96.88 111 GLY B O 1
ATOM 3528 N N . TRP B 1 112 ? 21.391 9.836 -8.016 1 97.44 112 TRP B N 1
ATOM 3529 C CA . TRP B 1 112 ? 22 11.094 -7.598 1 97.44 112 TRP B CA 1
ATOM 3530 C C . TRP B 1 112 ? 22.859 11.68 -8.711 1 97.44 112 TRP B C 1
ATOM 3532 O O . TRP B 1 112 ? 22.812 12.883 -8.977 1 97.44 112 TRP B O 1
ATOM 3542 N N . ALA B 1 113 ? 23.641 10.844 -9.406 1 94.56 113 ALA B N 1
ATOM 3543 C CA . ALA B 1 113 ? 24.562 11.273 -10.445 1 94.56 113 ALA B CA 1
ATOM 3544 C C . ALA B 1 113 ? 23.828 11.883 -11.633 1 94.56 113 ALA B C 1
ATOM 3546 O O . ALA B 1 113 ? 24.391 12.68 -12.383 1 94.56 113 ALA B O 1
ATOM 3547 N N . GLU B 1 114 ? 22.609 11.555 -11.75 1 96.19 114 GLU B N 1
ATOM 3548 C CA . GLU B 1 114 ? 21.812 12.047 -12.859 1 96.19 114 GLU B CA 1
ATOM 3549 C C . GLU B 1 114 ? 20.953 13.242 -12.438 1 96.19 114 GLU B C 1
ATOM 3551 O O . GLU B 1 114 ? 20.047 13.656 -13.164 1 96.19 114 GLU B O 1
ATOM 3556 N N . GLY B 1 115 ? 21.156 13.719 -11.258 1 95.56 115 GLY B N 1
ATOM 3557 C CA . GLY B 1 115 ? 20.547 14.984 -10.852 1 95.56 115 GLY B CA 1
ATOM 3558 C C . GLY B 1 115 ? 19.328 14.805 -9.977 1 95.56 115 GLY B C 1
ATOM 3559 O O . GLY B 1 115 ? 18.562 15.75 -9.766 1 95.56 115 GLY B O 1
ATOM 3560 N N . ASN B 1 116 ? 19.062 13.609 -9.484 1 97.69 116 ASN B N 1
ATOM 3561 C CA . ASN B 1 116 ? 17.953 13.375 -8.57 1 97.69 116 ASN B CA 1
ATOM 3562 C C . ASN B 1 116 ? 18.391 13.477 -7.113 1 97.69 116 ASN B C 1
ATOM 3564 O O . ASN B 1 116 ? 18.766 12.469 -6.504 1 97.69 116 ASN B O 1
ATOM 3568 N N . ASP B 1 117 ? 18.141 14.586 -6.531 1 97.12 117 ASP B N 1
ATOM 3569 C CA . ASP B 1 117 ? 18.578 14.805 -5.156 1 97.12 117 ASP B CA 1
ATOM 3570 C C . ASP B 1 117 ? 17.828 13.891 -4.188 1 97.12 117 ASP B C 1
ATOM 3572 O O . ASP B 1 117 ? 18.375 13.516 -3.145 1 97.12 117 ASP B O 1
ATOM 3576 N N . THR B 1 118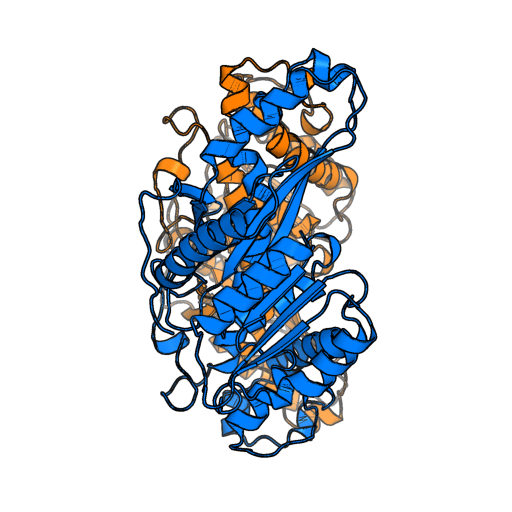 ? 16.625 13.508 -4.543 1 98.12 118 THR B N 1
ATOM 3577 C CA . THR B 1 118 ? 15.82 12.695 -3.639 1 98.12 118 THR B CA 1
ATOM 3578 C C . THR B 1 118 ? 15.891 11.227 -4.031 1 98.12 118 THR B C 1
ATOM 3580 O O . THR B 1 118 ? 14.969 10.453 -3.74 1 98.12 118 THR B O 1
ATOM 3583 N N . HIS B 1 119 ? 16.953 10.773 -4.68 1 98.44 119 HIS B N 1
ATOM 3584 C CA . HIS B 1 119 ? 17.109 9.43 -5.207 1 98.44 119 HIS B CA 1
ATOM 3585 C C . HIS B 1 119 ? 16.797 8.375 -4.148 1 98.44 119 HIS B C 1
ATOM 3587 O O . HIS B 1 119 ? 15.992 7.469 -4.383 1 98.44 119 HIS B O 1
ATOM 3593 N N . ALA B 1 120 ? 17.375 8.516 -2.975 1 98.69 120 ALA B N 1
ATOM 3594 C CA . ALA B 1 120 ? 17.219 7.504 -1.938 1 98.69 120 ALA B CA 1
ATOM 3595 C C . ALA B 1 120 ? 15.773 7.441 -1.451 1 98.69 120 ALA B C 1
ATOM 3597 O O . ALA B 1 120 ? 15.195 6.359 -1.337 1 98.69 120 ALA B O 1
ATOM 3598 N N . ALA B 1 121 ? 15.211 8.633 -1.175 1 98.75 121 ALA B N 1
ATOM 3599 C CA . ALA B 1 121 ? 13.82 8.695 -0.734 1 98.75 121 ALA B CA 1
ATOM 3600 C C . ALA B 1 121 ? 12.883 8.18 -1.819 1 98.75 121 ALA B C 1
ATOM 3602 O O . ALA B 1 121 ? 11.938 7.43 -1.533 1 98.75 121 ALA B O 1
ATOM 3603 N N . ASP B 1 122 ? 13.133 8.539 -3.043 1 98.75 122 ASP B N 1
ATOM 3604 C CA . ASP B 1 122 ? 12.305 8.109 -4.164 1 98.75 122 ASP B CA 1
ATOM 3605 C C . ASP B 1 122 ? 12.359 6.59 -4.332 1 98.75 122 ASP B C 1
ATOM 3607 O O . ASP B 1 122 ? 11.32 5.93 -4.402 1 98.75 122 ASP B O 1
ATOM 3611 N N . MET B 1 123 ? 13.531 6.059 -4.371 1 98.69 123 MET B N 1
ATOM 3612 C CA . MET B 1 123 ? 13.672 4.621 -4.59 1 98.69 123 MET B CA 1
ATOM 3613 C C . MET B 1 123 ? 13.07 3.83 -3.436 1 98.69 123 MET B C 1
ATOM 3615 O O . MET B 1 123 ? 12.375 2.838 -3.652 1 98.69 123 MET B O 1
ATOM 3619 N N . MET B 1 124 ? 13.336 4.285 -2.248 1 98.81 124 MET B N 1
ATOM 3620 C CA . MET B 1 124 ? 12.797 3.568 -1.097 1 98.81 124 MET B CA 1
ATOM 3621 C C . MET B 1 124 ? 11.273 3.645 -1.071 1 98.81 124 MET B C 1
ATOM 3623 O O . MET B 1 124 ? 10.602 2.668 -0.729 1 98.81 124 MET B O 1
ATOM 3627 N N . SER B 1 125 ? 10.711 4.82 -1.335 1 98.88 125 SER B N 1
ATOM 3628 C CA . SER B 1 125 ? 9.25 4.934 -1.363 1 98.88 125 SER B CA 1
ATOM 3629 C C . SER B 1 125 ? 8.656 4.07 -2.467 1 98.88 125 SER B C 1
ATOM 3631 O O . SER B 1 125 ? 7.562 3.512 -2.303 1 98.88 125 SER B O 1
ATOM 3633 N N . ILE B 1 126 ? 9.312 3.906 -3.586 1 98.88 126 ILE B N 1
ATOM 3634 C CA . ILE B 1 126 ? 8.852 3.041 -4.668 1 98.88 126 ILE B CA 1
ATOM 3635 C C . ILE B 1 126 ? 8.922 1.582 -4.223 1 98.88 126 ILE B C 1
ATOM 3637 O O . ILE B 1 126 ? 8.008 0.801 -4.496 1 98.88 126 ILE B O 1
ATOM 3641 N N . ILE B 1 127 ? 9.977 1.22 -3.541 1 98.88 127 ILE B N 1
ATOM 3642 C CA . ILE B 1 127 ? 10.125 -0.136 -3.021 1 98.88 127 ILE B CA 1
ATOM 3643 C C . ILE B 1 127 ? 8.961 -0.461 -2.09 1 98.88 127 ILE B C 1
ATOM 3645 O O . ILE B 1 127 ? 8.281 -1.476 -2.264 1 98.88 127 ILE B O 1
ATOM 3649 N N . GLU B 1 128 ? 8.711 0.393 -1.167 1 98.81 128 GLU B N 1
ATOM 3650 C CA . GLU B 1 128 ? 7.652 0.122 -0.196 1 98.81 128 GLU B CA 1
ATOM 3651 C C . GLU B 1 128 ? 6.273 0.182 -0.848 1 98.81 128 GLU B C 1
ATOM 3653 O O . GLU B 1 128 ? 5.383 -0.593 -0.499 1 98.81 128 GLU B O 1
ATOM 3658 N N . ALA B 1 129 ? 6.098 1.107 -1.763 1 98.88 129 ALA B N 1
ATOM 3659 C CA . ALA B 1 129 ? 4.844 1.139 -2.518 1 98.88 129 ALA B CA 1
ATOM 3660 C C . ALA B 1 129 ? 4.633 -0.164 -3.283 1 98.88 129 ALA B C 1
ATOM 3662 O O . ALA B 1 129 ? 3.51 -0.663 -3.375 1 98.88 129 ALA B O 1
ATOM 3663 N N . THR B 1 130 ? 5.66 -0.671 -3.867 1 98.94 130 THR B N 1
ATOM 3664 C CA . THR B 1 130 ? 5.566 -1.928 -4.602 1 98.94 130 THR B CA 1
ATOM 3665 C C . THR B 1 130 ? 5.188 -3.072 -3.668 1 98.94 130 THR B C 1
ATOM 3667 O O . THR B 1 130 ? 4.387 -3.938 -4.031 1 98.94 130 THR B O 1
ATOM 3670 N N . MET B 1 131 ? 5.793 -3.096 -2.479 1 98.88 131 MET B N 1
ATOM 3671 C CA . MET B 1 131 ? 5.395 -4.086 -1.48 1 98.88 131 MET B CA 1
ATOM 3672 C C . MET B 1 131 ? 3.895 -4.012 -1.211 1 98.88 131 MET B C 1
ATOM 3674 O O . MET B 1 131 ? 3.219 -5.043 -1.15 1 98.88 131 MET B O 1
ATOM 3678 N N . GLN B 1 132 ? 3.416 -2.838 -1.065 1 98.81 132 GLN B N 1
ATOM 3679 C CA . GLN B 1 132 ? 1.993 -2.637 -0.81 1 98.81 132 GLN B CA 1
ATOM 3680 C C . GLN B 1 132 ? 1.149 -3.123 -1.984 1 98.81 132 GLN B C 1
ATOM 3682 O O . GLN B 1 132 ? 0.064 -3.674 -1.789 1 98.81 132 GLN B O 1
ATOM 3687 N N . ASN B 1 133 ? 1.645 -2.865 -3.193 1 98.88 133 ASN B N 1
ATOM 3688 C CA . ASN B 1 133 ? 0.942 -3.352 -4.375 1 98.88 133 ASN B CA 1
ATOM 3689 C C . ASN B 1 133 ? 0.851 -4.875 -4.387 1 98.88 133 ASN B C 1
ATOM 3691 O O . ASN B 1 133 ? -0.208 -5.438 -4.672 1 98.88 133 ASN B O 1
ATOM 3695 N N . ILE B 1 134 ? 1.941 -5.531 -4.082 1 98.94 134 ILE B N 1
ATOM 3696 C CA . ILE B 1 134 ? 1.954 -6.988 -4.039 1 98.94 134 ILE B CA 1
ATOM 3697 C C . ILE B 1 134 ? 0.929 -7.484 -3.021 1 98.94 134 ILE B C 1
ATOM 3699 O O . ILE B 1 134 ? 0.127 -8.375 -3.32 1 98.94 134 ILE B O 1
ATOM 3703 N N . LYS B 1 135 ? 0.943 -6.895 -1.846 1 98.88 135 LYS B N 1
ATOM 3704 C CA . LYS B 1 135 ? 0.01 -7.273 -0.79 1 98.88 135 LYS B CA 1
ATOM 3705 C C . LYS B 1 135 ? -1.437 -7.098 -1.244 1 98.88 135 LYS B C 1
ATOM 3707 O O . LYS B 1 135 ? -2.283 -7.957 -0.986 1 98.88 135 LYS B O 1
ATOM 3712 N N . LEU B 1 136 ? -1.713 -6 -1.874 1 98.88 136 LEU B N 1
ATOM 3713 C CA . LEU B 1 136 ? -3.055 -5.723 -2.375 1 98.88 136 LEU B CA 1
ATOM 3714 C C . LEU B 1 136 ? -3.486 -6.777 -3.387 1 98.88 136 LEU B C 1
ATOM 3716 O O . LEU B 1 136 ? -4.598 -7.305 -3.303 1 98.88 136 LEU B O 1
ATOM 3720 N N . ILE B 1 137 ? -2.629 -7.035 -4.336 1 98.94 137 ILE B N 1
ATOM 3721 C CA . ILE B 1 137 ? -2.943 -7.988 -5.391 1 98.94 137 ILE B CA 1
ATOM 3722 C C . ILE B 1 137 ? -3.164 -9.375 -4.781 1 98.94 137 ILE B C 1
ATOM 3724 O O . ILE B 1 137 ? -4.121 -10.07 -5.133 1 98.94 137 ILE B O 1
ATOM 3728 N N . MET B 1 138 ? -2.311 -9.781 -3.855 1 98.88 138 MET B N 1
ATOM 3729 C CA . MET B 1 138 ? -2.467 -11.07 -3.174 1 98.88 138 MET B CA 1
ATOM 3730 C C . MET B 1 138 ? -3.818 -11.148 -2.475 1 98.88 138 MET B C 1
ATOM 3732 O O . MET B 1 138 ? -4.48 -12.188 -2.51 1 98.88 138 MET B O 1
ATOM 3736 N N . ASP B 1 139 ? -4.207 -10.062 -1.892 1 98.56 139 ASP B N 1
ATOM 3737 C CA . ASP B 1 139 ? -5.418 -10.039 -1.079 1 98.56 139 ASP B CA 1
ATOM 3738 C C . ASP B 1 139 ? -6.668 -10.109 -1.954 1 98.56 139 ASP B C 1
ATOM 3740 O O . ASP B 1 139 ? -7.684 -10.68 -1.55 1 98.56 139 ASP B O 1
ATOM 3744 N N . PHE B 1 140 ? -6.609 -9.562 -3.15 1 98.81 140 PHE B N 1
ATOM 3745 C CA . PHE B 1 140 ? -7.852 -9.383 -3.896 1 98.81 140 PHE B CA 1
ATOM 3746 C C . PHE B 1 140 ? -7.91 -10.328 -5.09 1 98.81 140 PHE B C 1
ATOM 3748 O O . PHE B 1 140 ? -8.977 -10.539 -5.664 1 98.81 140 PHE B O 1
ATOM 3755 N N . LEU B 1 141 ? -6.777 -10.891 -5.496 1 98.75 141 LEU B N 1
ATOM 3756 C CA . LEU B 1 141 ? -6.75 -11.789 -6.648 1 98.75 141 LEU B CA 1
ATOM 3757 C C . LEU B 1 141 ? -7.777 -12.906 -6.492 1 98.75 141 LEU B C 1
ATOM 3759 O O . LEU B 1 141 ? -8.484 -13.242 -7.449 1 98.75 141 LEU B O 1
ATOM 3763 N N . PRO B 1 142 ? -7.973 -13.516 -5.277 1 98.5 142 PRO B N 1
ATOM 3764 C CA . PRO B 1 142 ? -8.977 -14.57 -5.125 1 98.5 142 PRO B CA 1
ATOM 3765 C C . PRO B 1 142 ? -10.383 -14.102 -5.492 1 98.5 142 PRO B C 1
ATOM 3767 O O . PRO B 1 142 ? -11.172 -14.875 -6.043 1 98.5 142 PRO B O 1
ATOM 3770 N N . SER B 1 143 ? -10.688 -12.82 -5.195 1 98.38 143 SER B N 1
ATOM 3771 C CA . SER B 1 143 ? -12.008 -12.297 -5.5 1 98.38 143 SER B CA 1
ATOM 3772 C C . SER B 1 143 ? -12.227 -12.172 -7.004 1 98.38 143 SER B C 1
ATOM 3774 O O . SER B 1 143 ? -13.336 -12.383 -7.5 1 98.38 143 SER B O 1
ATOM 3776 N N . TYR B 1 144 ? -11.203 -11.828 -7.73 1 98.5 144 TYR B N 1
ATOM 3777 C CA . TYR B 1 144 ? -11.312 -11.664 -9.172 1 98.5 144 TYR B CA 1
ATOM 3778 C C . TYR B 1 144 ? -11.336 -13.016 -9.875 1 98.5 144 TYR B C 1
ATOM 3780 O O . TYR B 1 144 ? -12.023 -13.188 -10.883 1 98.5 144 TYR B O 1
ATOM 3788 N N . LEU B 1 145 ? -10.531 -13.969 -9.32 1 98.5 145 LEU B N 1
ATOM 3789 C CA . LEU B 1 145 ? -10.547 -15.312 -9.883 1 98.5 145 LEU B CA 1
ATOM 3790 C C . LEU B 1 145 ? -11.859 -16.016 -9.578 1 98.5 145 LEU B C 1
ATOM 3792 O O . LEU B 1 145 ? -12.359 -16.797 -10.391 1 98.5 145 LEU B O 1
ATOM 3796 N N . ASN B 1 146 ? -12.469 -15.742 -8.328 1 98.06 146 ASN B N 1
ATOM 3797 C CA . ASN B 1 146 ? -13.758 -16.25 -7.875 1 98.06 146 ASN B CA 1
ATOM 3798 C C . ASN B 1 146 ? -13.852 -17.766 -8.039 1 98.06 146 ASN B C 1
ATOM 3800 O O . ASN B 1 146 ? -14.852 -18.281 -8.547 1 98.06 146 ASN B O 1
ATOM 3804 N N . LEU B 1 147 ? -12.805 -18.5 -7.641 1 98 147 LEU B N 1
ATOM 3805 C CA . LEU B 1 147 ? -12.711 -19.938 -7.887 1 98 147 LEU B CA 1
ATOM 3806 C C . LEU B 1 147 ? -13.672 -20.719 -6.992 1 98 147 LEU B C 1
ATOM 3808 O O . LEU B 1 147 ? -14.062 -21.844 -7.316 1 98 147 LEU B O 1
ATOM 3812 N N . ASP B 1 148 ? -14.078 -20.141 -5.859 1 95.88 148 ASP B N 1
ATOM 3813 C CA . ASP B 1 148 ? -15.008 -20.781 -4.938 1 95.88 148 ASP B CA 1
ATOM 3814 C C . ASP B 1 148 ? -16.328 -21.125 -5.633 1 95.88 148 ASP B C 1
ATOM 3816 O O . ASP B 1 148 ? -17 -22.094 -5.27 1 95.88 148 ASP B O 1
ATOM 3820 N N . MET B 1 149 ? -16.656 -20.375 -6.625 1 95.56 149 MET B N 1
ATOM 3821 C CA . MET B 1 149 ? -17.953 -20.516 -7.293 1 95.56 149 MET B CA 1
ATOM 3822 C C . MET B 1 149 ? -18.016 -21.828 -8.055 1 95.56 149 MET B C 1
ATOM 3824 O O . MET B 1 149 ? -19.109 -22.297 -8.398 1 95.56 149 MET B O 1
ATOM 3828 N N . TYR B 1 150 ? -16.906 -22.453 -8.305 1 96.31 150 TYR B N 1
ATOM 3829 C CA . TYR B 1 150 ? -16.859 -23.656 -9.125 1 96.31 150 TYR B CA 1
ATOM 3830 C C . TYR B 1 150 ? -16.828 -24.906 -8.25 1 96.31 150 TYR B C 1
ATOM 3832 O O . TYR B 1 150 ? -16.781 -26.031 -8.766 1 96.31 150 TYR B O 1
ATOM 3840 N N . LEU B 1 151 ? -16.844 -24.781 -6.977 1 95.38 151 LEU B N 1
ATOM 3841 C CA . LEU B 1 151 ? -17 -25.875 -6.023 1 95.38 151 LEU B CA 1
ATOM 3842 C C . LEU B 1 151 ? -18.453 -26.047 -5.609 1 95.38 151 LEU B C 1
ATOM 3844 O O . LEU B 1 151 ? -19.125 -25.062 -5.273 1 95.38 151 LEU B O 1
ATOM 3848 N N . THR B 1 152 ? -18.969 -27.25 -5.594 1 93.25 152 THR B N 1
ATOM 3849 C CA . THR B 1 152 ? -20.375 -27.531 -5.34 1 93.25 152 THR B CA 1
ATOM 3850 C C . THR B 1 152 ? -20.703 -27.406 -3.854 1 93.25 152 THR B C 1
ATOM 3852 O O . THR B 1 152 ? -19.797 -27.438 -3.016 1 93.25 152 THR B O 1
ATOM 3855 N N . SER B 1 153 ? -21.969 -27.234 -3.584 1 89.38 153 SER B N 1
ATOM 3856 C CA . SER B 1 153 ? -22.438 -27.219 -2.201 1 89.38 153 SER B CA 1
ATOM 3857 C C . SER B 1 153 ? -22.109 -28.516 -1.489 1 89.38 153 SER B C 1
ATOM 3859 O O . SER B 1 153 ? -21.844 -28.531 -0.286 1 89.38 153 SER B O 1
ATOM 3861 N N . ASP B 1 154 ? -22.188 -29.609 -2.188 1 90.81 154 ASP B N 1
ATOM 3862 C CA . ASP B 1 154 ? -21.859 -30.922 -1.62 1 90.81 154 ASP B CA 1
ATOM 3863 C C . ASP B 1 154 ? -20.406 -30.969 -1.156 1 90.81 154 ASP B C 1
ATOM 3865 O O . ASP B 1 154 ? -20.125 -31.406 -0.04 1 90.81 154 ASP B O 1
ATOM 3869 N N . PHE B 1 155 ? -19.547 -30.516 -2.025 1 93.69 155 PHE B N 1
ATOM 3870 C CA . PHE B 1 155 ? -18.141 -30.469 -1.652 1 93.69 155 PHE B CA 1
ATOM 3871 C C . PHE B 1 155 ? -17.938 -29.641 -0.389 1 93.69 155 PHE B C 1
ATOM 3873 O O . PHE B 1 155 ? -17.266 -30.078 0.543 1 93.69 155 PHE B O 1
ATOM 3880 N N . LYS B 1 156 ? -18.547 -28.484 -0.353 1 90.38 156 LYS B N 1
ATOM 3881 C CA . LYS B 1 156 ? -18.344 -27.547 0.752 1 90.38 156 LYS B CA 1
ATOM 3882 C C . LYS B 1 156 ? -18.922 -28.109 2.051 1 90.38 156 LYS B C 1
ATOM 3884 O O . LYS B 1 156 ? -18.375 -27.859 3.133 1 90.38 156 LYS B O 1
ATOM 3889 N N . SER B 1 157 ? -19.938 -28.844 1.912 1 87.56 157 SER B N 1
ATOM 3890 C CA . SER B 1 157 ? -20.562 -29.438 3.094 1 87.56 157 SER B CA 1
ATOM 3891 C C . SER B 1 157 ? -19.656 -30.5 3.719 1 87.56 157 SER B C 1
ATOM 3893 O O . SER B 1 157 ? -19.641 -30.656 4.941 1 87.56 157 SER B O 1
ATOM 3895 N N . ILE B 1 158 ? -18.953 -31.188 2.883 1 88.62 158 ILE B N 1
ATOM 3896 C CA . ILE B 1 158 ? -18.094 -32.25 3.34 1 88.62 158 ILE B CA 1
ATOM 3897 C C . ILE B 1 158 ? -16.766 -31.688 3.832 1 88.62 158 ILE B C 1
ATOM 3899 O O . ILE B 1 158 ? -16.094 -32.281 4.676 1 88.62 158 ILE B O 1
ATOM 3903 N N . ASN B 1 159 ? -16.5 -30.469 3.334 1 90.69 159 ASN B N 1
ATOM 3904 C CA . ASN B 1 159 ? -15.227 -29.844 3.654 1 90.69 159 ASN B CA 1
ATOM 3905 C C . ASN B 1 159 ? -15.406 -28.438 4.199 1 90.69 159 ASN B C 1
ATOM 3907 O O . ASN B 1 159 ? -14.891 -27.469 3.623 1 90.69 159 ASN B O 1
ATOM 3911 N N . PRO B 1 160 ? -16 -28.188 5.238 1 82.88 160 PRO B N 1
ATOM 3912 C CA . PRO B 1 160 ? -16.344 -26.859 5.73 1 82.88 160 PRO B CA 1
ATOM 3913 C C . PRO B 1 160 ? -15.102 -26 6.023 1 82.88 160 PRO B C 1
ATOM 3915 O O . PRO B 1 160 ? -15.164 -24.781 5.98 1 82.88 160 PRO B O 1
ATOM 3918 N N . GLY B 1 161 ? -14 -26.5 6.148 1 85.88 161 GLY B N 1
ATOM 3919 C CA . GLY B 1 161 ? -12.82 -25.719 6.512 1 85.88 161 GLY B CA 1
ATOM 3920 C C . GLY B 1 161 ? -11.773 -25.672 5.418 1 85.88 161 GLY B C 1
ATOM 3921 O O . GLY B 1 161 ? -10.648 -25.234 5.652 1 85.88 161 GLY B O 1
ATOM 3922 N N . PHE B 1 162 ? -12.203 -25.984 4.277 1 90.94 162 PHE B N 1
ATOM 3923 C CA . PHE B 1 162 ? -11.211 -26 3.205 1 90.94 162 PHE B CA 1
ATOM 3924 C C . PHE B 1 162 ? -10.867 -24.578 2.779 1 90.94 162 PHE B C 1
ATOM 3926 O O . PHE B 1 162 ? -11.617 -23.641 3.053 1 90.94 162 PHE B O 1
ATOM 3933 N N . ASP B 1 163 ? -9.719 -24.391 2.182 1 93.62 163 ASP B N 1
ATOM 3934 C CA . ASP B 1 163 ? -9.359 -23.109 1.596 1 93.62 163 ASP B CA 1
ATOM 3935 C C . ASP B 1 163 ? -8.586 -23.297 0.292 1 93.62 163 ASP B C 1
ATOM 3937 O O . ASP B 1 163 ? -7.934 -24.328 0.094 1 93.62 163 ASP B O 1
ATOM 3941 N N . ILE B 1 164 ? -8.812 -22.422 -0.596 1 96.25 164 ILE B N 1
ATOM 3942 C CA . ILE B 1 164 ? -7.922 -22.312 -1.75 1 96.25 164 ILE B CA 1
ATOM 3943 C C . ILE B 1 164 ? -6.641 -21.578 -1.353 1 96.25 164 ILE B C 1
ATOM 3945 O O . ILE B 1 164 ? -6.664 -20.391 -1.076 1 96.25 164 ILE B O 1
ATOM 3949 N N . LYS B 1 165 ? -5.578 -22.297 -1.357 1 96.69 165 LYS B N 1
ATOM 3950 C CA . LYS B 1 165 ? -4.324 -21.797 -0.809 1 96.69 165 LYS B CA 1
ATOM 3951 C C . LYS B 1 165 ? -3.354 -21.406 -1.922 1 96.69 165 LYS B C 1
ATOM 3953 O O . LYS B 1 165 ? -2.943 -22.25 -2.719 1 96.69 165 LYS B O 1
ATOM 3958 N N . PHE B 1 166 ? -2.979 -20.172 -1.928 1 97.81 166 PHE B N 1
ATOM 3959 C CA . PHE B 1 166 ? -2 -19.672 -2.891 1 97.81 166 PHE B CA 1
ATOM 3960 C C . PHE B 1 166 ? -0.588 -19.766 -2.33 1 97.81 166 PHE B C 1
ATOM 3962 O O . PHE B 1 166 ? -0.261 -19.109 -1.336 1 97.81 166 PHE B O 1
ATOM 3969 N N . ASN B 1 167 ? 0.214 -20.641 -2.912 1 97.56 167 ASN B N 1
ATOM 3970 C CA . ASN B 1 167 ? 1.641 -20.703 -2.609 1 97.56 167 ASN B CA 1
ATOM 3971 C C . ASN B 1 167 ? 2.424 -19.641 -3.381 1 97.56 167 ASN B C 1
ATOM 3973 O O . ASN B 1 167 ? 2.773 -19.844 -4.543 1 97.56 167 ASN B O 1
ATOM 3977 N N . ASN B 1 168 ? 2.764 -18.594 -2.654 1 98.81 168 ASN B N 1
ATOM 3978 C CA . ASN B 1 168 ? 3.303 -17.422 -3.32 1 98.81 168 ASN B CA 1
ATOM 3979 C C . ASN B 1 168 ? 4.828 -17.438 -3.367 1 98.81 168 ASN B C 1
ATOM 3981 O O . ASN B 1 168 ? 5.484 -17.531 -2.328 1 98.81 168 ASN B O 1
ATOM 3985 N N . VAL B 1 169 ? 5.367 -17.375 -4.539 1 98.88 169 VAL B N 1
ATOM 3986 C CA . VAL B 1 169 ? 6.793 -17.172 -4.781 1 98.88 169 VAL B CA 1
ATOM 3987 C C . VAL B 1 169 ? 7.027 -15.773 -5.363 1 98.88 169 VAL B C 1
ATOM 3989 O O . VAL B 1 169 ? 6.406 -15.398 -6.359 1 98.88 169 VAL B O 1
ATOM 3992 N N . LEU B 1 170 ? 7.898 -15.062 -4.719 1 98.94 170 LEU B N 1
ATOM 3993 C CA . LEU B 1 170 ? 8.18 -13.703 -5.16 1 98.94 170 LEU B CA 1
ATOM 3994 C C . LEU B 1 170 ? 9.5 -13.641 -5.922 1 98.94 170 LEU B C 1
ATOM 3996 O O . LEU B 1 170 ? 10.555 -13.992 -5.379 1 98.94 170 LEU B O 1
ATOM 4000 N N . CYS B 1 171 ? 9.391 -13.219 -7.156 1 98.94 171 CYS B N 1
ATOM 4001 C CA . CYS B 1 171 ? 10.555 -13.047 -8.023 1 98.94 171 CYS B CA 1
ATOM 4002 C C . CYS B 1 171 ? 10.789 -11.57 -8.328 1 98.94 171 CYS B C 1
ATOM 4004 O O . CYS B 1 171 ? 9.859 -10.859 -8.719 1 98.94 171 CYS B O 1
ATOM 4006 N N . GLY B 1 172 ? 11.969 -11.117 -8.086 1 98.81 172 GLY B N 1
ATOM 4007 C CA . GLY B 1 172 ? 12.266 -9.711 -8.305 1 98.81 172 GLY B CA 1
ATOM 4008 C C . GLY B 1 172 ? 13.617 -9.477 -8.945 1 98.81 172 GLY B C 1
ATOM 4009 O O . GLY B 1 172 ? 14.586 -10.18 -8.648 1 98.81 172 GLY B O 1
ATOM 4010 N N . TYR B 1 173 ? 13.742 -8.406 -9.781 1 98.75 173 TYR B N 1
ATOM 4011 C CA . TYR B 1 173 ? 14.938 -8.086 -10.547 1 98.75 173 TYR B CA 1
ATOM 4012 C C . TYR B 1 173 ? 15.414 -6.672 -10.258 1 98.75 173 TYR B C 1
ATOM 4014 O O . TYR B 1 173 ? 14.695 -5.703 -10.508 1 98.75 173 TYR B O 1
ATOM 4022 N N . SER B 1 174 ? 16.672 -6.516 -9.781 1 98.31 174 SER B N 1
ATOM 4023 C CA . SER B 1 174 ? 17.203 -5.211 -9.406 1 98.31 174 SER B CA 1
ATOM 4024 C C . SER B 1 174 ? 16.328 -4.523 -8.367 1 98.31 174 SER B C 1
ATOM 4026 O O . SER B 1 174 ? 16.141 -5.039 -7.266 1 98.31 174 SER B O 1
ATOM 4028 N N . LEU B 1 175 ? 15.641 -3.496 -8.789 1 98.69 175 LEU B N 1
ATOM 4029 C CA . LEU B 1 175 ? 14.672 -2.871 -7.895 1 98.69 175 LEU B CA 1
ATOM 4030 C C . LEU B 1 175 ? 13.703 -3.906 -7.336 1 98.69 175 LEU B C 1
ATOM 4032 O O . LEU B 1 175 ? 13.414 -3.91 -6.137 1 98.69 175 LEU B O 1
ATOM 4036 N N . GLY B 1 176 ? 13.242 -4.793 -8.172 1 98.81 176 GLY B N 1
ATOM 4037 C CA . GLY B 1 176 ? 12.359 -5.867 -7.742 1 98.81 176 GLY B CA 1
ATOM 4038 C C . GLY B 1 176 ? 13.016 -6.816 -6.754 1 98.81 176 GLY B C 1
ATOM 4039 O O . GLY B 1 176 ? 12.336 -7.387 -5.898 1 98.81 176 GLY B O 1
ATOM 4040 N N . GLY B 1 177 ? 14.32 -7.027 -6.93 1 98.81 177 GLY B N 1
ATOM 4041 C CA . GLY B 1 177 ? 15.047 -7.855 -5.98 1 98.81 177 GLY B CA 1
ATOM 4042 C C . GLY B 1 177 ? 15.062 -7.285 -4.574 1 98.81 177 GLY B C 1
ATOM 4043 O O . GLY B 1 177 ? 14.922 -8.023 -3.598 1 98.81 177 GLY B O 1
ATOM 4044 N N . HIS B 1 178 ? 15.234 -5.891 -4.469 1 98.88 178 HIS B N 1
ATOM 4045 C CA . HIS B 1 178 ? 15.125 -5.23 -3.174 1 98.88 178 HIS B CA 1
ATOM 4046 C C . HIS B 1 178 ? 13.75 -5.453 -2.555 1 98.88 178 HIS B C 1
ATOM 4048 O O . HIS B 1 178 ? 13.641 -5.73 -1.358 1 98.88 178 HIS B O 1
ATOM 4054 N N . VAL B 1 179 ? 12.75 -5.441 -3.387 1 98.94 179 VAL B N 1
ATOM 4055 C CA . VAL B 1 179 ? 11.352 -5.473 -2.973 1 98.94 179 VAL B CA 1
ATOM 4056 C C . VAL B 1 179 ? 11.023 -6.828 -2.357 1 98.94 179 VAL B C 1
ATOM 4058 O O . VAL B 1 179 ? 10.453 -6.902 -1.268 1 98.94 179 VAL B O 1
ATOM 4061 N N . VAL B 1 180 ? 11.391 -7.91 -2.994 1 98.88 180 VAL B N 1
ATOM 4062 C CA . VAL B 1 180 ? 10.906 -9.219 -2.578 1 98.88 180 VAL B CA 1
ATOM 4063 C C . VAL B 1 180 ? 11.586 -9.633 -1.276 1 98.88 180 VAL B C 1
ATOM 4065 O O . VAL B 1 180 ? 10.977 -10.312 -0.442 1 98.88 180 VAL B O 1
ATOM 4068 N N . ILE B 1 181 ? 12.82 -9.148 -1.058 1 98.81 181 ILE B N 1
ATOM 4069 C CA . ILE B 1 181 ? 13.492 -9.398 0.213 1 98.81 181 ILE B CA 1
ATOM 4070 C C . ILE B 1 181 ? 12.742 -8.695 1.34 1 98.81 181 ILE B C 1
ATOM 4072 O O . ILE B 1 181 ? 12.422 -9.305 2.363 1 98.81 181 ILE B O 1
ATOM 4076 N N . ARG B 1 182 ? 12.445 -7.5 1.108 1 98.69 182 ARG B N 1
ATOM 4077 C CA . ARG B 1 182 ? 11.789 -6.695 2.133 1 98.69 182 ARG B CA 1
ATOM 4078 C C . ARG B 1 182 ? 10.352 -7.156 2.346 1 98.69 182 ARG B C 1
ATOM 4080 O O . ARG B 1 182 ? 9.844 -7.137 3.471 1 98.69 182 ARG B O 1
ATOM 4087 N N . TYR B 1 183 ? 9.695 -7.562 1.278 1 98.81 183 TYR B N 1
ATOM 4088 C CA . TYR B 1 183 ? 8.328 -8.07 1.411 1 98.81 183 TYR B CA 1
ATOM 4089 C C . TYR B 1 183 ? 8.297 -9.305 2.301 1 98.81 183 TYR B C 1
ATOM 4091 O O . TYR B 1 183 ? 7.438 -9.414 3.184 1 98.81 183 TYR B O 1
ATOM 4099 N N . ALA B 1 184 ? 9.195 -10.18 2.084 1 98.62 184 ALA B N 1
ATOM 4100 C CA . ALA B 1 184 ? 9.227 -11.445 2.82 1 98.62 184 ALA B CA 1
ATOM 4101 C C . ALA B 1 184 ? 9.516 -11.211 4.301 1 98.62 184 ALA B C 1
ATOM 4103 O O . ALA B 1 184 ? 9.031 -11.945 5.16 1 98.62 184 ALA B O 1
ATOM 4104 N N . THR B 1 185 ? 10.297 -10.211 4.547 1 97.88 185 THR B N 1
ATOM 4105 C CA . THR B 1 185 ? 10.562 -9.852 5.938 1 97.88 185 THR B CA 1
ATOM 4106 C C . THR B 1 185 ? 9.305 -9.305 6.605 1 97.88 185 THR B C 1
ATOM 4108 O O . THR B 1 185 ? 9.039 -9.594 7.777 1 97.88 185 THR B O 1
ATOM 4111 N N . THR B 1 186 ? 8.516 -8.586 5.93 1 97.69 186 THR B N 1
ATOM 4112 C CA . THR B 1 186 ? 7.352 -7.887 6.461 1 97.69 186 THR B CA 1
ATOM 4113 C C . THR B 1 186 ? 6.156 -8.828 6.574 1 97.69 186 THR B C 1
ATOM 4115 O O . THR B 1 186 ? 5.383 -8.75 7.531 1 97.69 186 THR B O 1
ATOM 4118 N N . TYR B 1 187 ? 6 -9.695 5.555 1 97.88 187 TYR B N 1
ATOM 4119 C CA . TYR B 1 187 ? 4.875 -10.617 5.504 1 97.88 187 TYR B CA 1
ATOM 4120 C C . TYR B 1 187 ? 5.355 -12.047 5.301 1 97.88 187 TYR B C 1
ATOM 4122 O O . TYR B 1 187 ? 4.992 -12.703 4.316 1 97.88 187 TYR B O 1
ATOM 4130 N N . PRO B 1 188 ? 6.035 -12.555 6.25 1 98.19 188 PRO B N 1
ATOM 4131 C CA . PRO B 1 188 ? 6.637 -13.875 6.055 1 98.19 188 PRO B CA 1
ATOM 4132 C C . PRO B 1 188 ? 5.594 -14.984 5.891 1 98.19 188 PRO B C 1
ATOM 4134 O O . PRO B 1 188 ? 5.828 -15.953 5.172 1 98.19 188 PRO B O 1
ATOM 4137 N N . GLU B 1 189 ? 4.43 -14.812 6.461 1 97.75 189 GLU B N 1
ATOM 4138 C CA . GLU B 1 189 ? 3.402 -15.852 6.438 1 97.75 189 GLU B CA 1
ATOM 4139 C C . GLU B 1 189 ? 2.773 -15.977 5.051 1 97.75 189 GLU B C 1
ATOM 4141 O O . GLU B 1 189 ? 2.125 -16.984 4.746 1 97.75 189 GLU B O 1
ATOM 4146 N N . LEU B 1 190 ? 3.031 -15.031 4.199 1 98.38 190 LEU B N 1
ATOM 4147 C CA . LEU B 1 190 ? 2.404 -15.023 2.883 1 98.38 190 LEU B CA 1
ATOM 4148 C C . LEU B 1 190 ? 3.381 -15.492 1.81 1 98.38 190 LEU B C 1
ATOM 4150 O O . LEU B 1 190 ? 3.043 -15.516 0.624 1 98.38 190 LEU B O 1
ATOM 4154 N N . VAL B 1 191 ? 4.582 -15.844 2.156 1 98.62 191 VAL B N 1
ATOM 4155 C CA . VAL B 1 191 ? 5.629 -16.094 1.171 1 98.62 191 VAL B CA 1
ATOM 4156 C C . VAL B 1 191 ? 6.172 -17.516 1.344 1 98.62 191 VAL B C 1
ATOM 4158 O O . VAL B 1 191 ? 6.645 -17.875 2.424 1 98.62 191 VAL B O 1
ATOM 4161 N N . ARG B 1 192 ? 6.066 -18.266 0.293 1 98.06 192 ARG B N 1
ATOM 4162 C CA . ARG B 1 192 ? 6.617 -19.609 0.29 1 98.06 192 ARG B CA 1
ATOM 4163 C C . ARG B 1 192 ? 8.102 -19.594 -0.043 1 98.06 192 ARG B C 1
ATOM 4165 O O . ARG B 1 192 ? 8.883 -20.359 0.53 1 98.06 192 ARG B O 1
ATOM 4172 N N . ALA B 1 193 ? 8.492 -18.734 -0.996 1 98.75 193 ALA B N 1
ATOM 4173 C CA . ALA B 1 193 ? 9.875 -18.641 -1.454 1 98.75 193 ALA B CA 1
ATOM 4174 C C . ALA B 1 193 ? 10.141 -17.297 -2.117 1 98.75 193 ALA B C 1
ATOM 4176 O O . ALA B 1 193 ? 9.211 -16.609 -2.541 1 98.75 193 ALA B O 1
ATOM 4177 N N . ILE B 1 194 ? 11.414 -16.922 -2.164 1 98.88 194 ILE B N 1
ATOM 4178 C CA . ILE B 1 194 ? 11.797 -15.695 -2.861 1 98.88 194 ILE B CA 1
ATOM 4179 C C . ILE B 1 194 ? 12.914 -16 -3.854 1 98.88 194 ILE B C 1
ATOM 4181 O O . ILE B 1 194 ? 13.711 -16.922 -3.641 1 98.88 194 ILE B O 1
ATOM 4185 N N . HIS B 1 195 ? 12.922 -15.242 -4.93 1 98.88 195 HIS B N 1
ATOM 4186 C CA . HIS B 1 195 ? 13.922 -15.297 -5.992 1 98.88 195 HIS B CA 1
ATOM 4187 C C . HIS B 1 195 ? 14.445 -13.906 -6.324 1 98.88 195 HIS B C 1
ATOM 4189 O O . HIS B 1 195 ? 14.148 -13.367 -7.395 1 98.88 195 HIS B O 1
ATOM 4195 N N . PRO B 1 196 ? 15.266 -13.328 -5.43 1 98.81 196 PRO B N 1
ATOM 4196 C CA . PRO B 1 196 ? 15.883 -12.039 -5.738 1 98.81 196 PRO B CA 1
ATOM 4197 C C . PRO B 1 196 ? 17.031 -12.156 -6.75 1 98.81 196 PRO B C 1
ATOM 4199 O O . PRO B 1 196 ? 17.953 -12.945 -6.555 1 98.81 196 PRO B O 1
ATOM 4202 N N . VAL B 1 197 ? 16.922 -11.422 -7.805 1 98.75 197 VAL B N 1
ATOM 4203 C CA . VAL B 1 197 ? 17.938 -11.367 -8.844 1 98.75 197 VAL B CA 1
ATOM 4204 C C . VAL B 1 197 ? 18.594 -9.984 -8.852 1 98.75 197 VAL B C 1
ATOM 4206 O O . VAL B 1 197 ? 17.906 -8.977 -9.062 1 98.75 197 VAL B O 1
ATOM 4209 N N . VAL B 1 198 ? 19.891 -9.898 -8.562 1 98.25 198 VAL B N 1
ATOM 4210 C CA . VAL B 1 198 ? 20.719 -8.695 -8.516 1 98.25 198 VAL B CA 1
ATOM 4211 C C . VAL B 1 198 ? 20.078 -7.672 -7.582 1 98.25 198 VAL B C 1
ATOM 4213 O O . VAL B 1 198 ? 20.031 -6.477 -7.891 1 98.25 198 VAL B O 1
ATOM 4216 N N . GLY B 1 199 ? 19.438 -8.109 -6.48 1 97.56 199 GLY B N 1
ATOM 4217 C CA . GLY B 1 199 ? 18.922 -7.309 -5.383 1 97.56 199 GLY B CA 1
ATOM 4218 C C . GLY B 1 199 ? 19.844 -7.27 -4.18 1 97.56 199 GLY B C 1
ATOM 4219 O O . GLY B 1 199 ? 20.844 -7.988 -4.137 1 97.56 199 GLY B O 1
ATOM 4220 N N . CYS B 1 200 ? 19.469 -6.457 -3.219 1 97.19 200 CYS B N 1
ATOM 4221 C CA . CYS B 1 200 ? 20.344 -6.215 -2.088 1 97.19 200 CYS B CA 1
ATOM 4222 C C . CYS B 1 200 ? 19.594 -6.324 -0.769 1 97.19 200 CYS B C 1
ATOM 4224 O O . CYS B 1 200 ? 18.516 -5.746 -0.613 1 97.19 200 CYS B O 1
ATOM 4226 N N . ALA B 1 201 ? 20.203 -7.043 0.208 1 97.12 201 ALA B N 1
ATOM 4227 C CA . ALA B 1 201 ? 19.609 -7.195 1.533 1 97.12 201 ALA B CA 1
ATOM 4228 C C . ALA B 1 201 ? 20 -6.035 2.445 1 97.12 201 ALA B C 1
ATOM 4230 O O . ALA B 1 201 ? 19.469 -5.906 3.551 1 97.12 201 ALA B O 1
ATOM 4231 N N . ASP B 1 202 ? 20.844 -5.172 2.021 1 97.62 202 ASP B N 1
ATOM 4232 C CA . ASP B 1 202 ? 21.375 -4.059 2.801 1 97.62 202 ASP B CA 1
ATOM 4233 C C . ASP B 1 202 ? 21.344 -2.758 2.002 1 97.62 202 ASP B C 1
ATOM 4235 O O . ASP B 1 202 ? 22.359 -2.307 1.486 1 97.62 202 ASP B O 1
ATOM 4239 N N . LEU B 1 203 ? 20.203 -2.115 2.059 1 98.25 203 LEU B N 1
ATOM 4240 C CA . LEU B 1 203 ? 20.031 -0.921 1.24 1 98.25 203 LEU B CA 1
ATOM 4241 C C . LEU B 1 203 ? 20.672 0.292 1.904 1 98.25 203 LEU B C 1
ATOM 4243 O O . LEU B 1 203 ? 21.109 1.224 1.222 1 98.25 203 LEU B O 1
ATOM 4247 N N . THR B 1 204 ? 20.719 0.332 3.262 1 98.44 204 THR B N 1
ATOM 4248 C CA . THR B 1 204 ? 21.406 1.423 3.945 1 98.44 204 THR B CA 1
ATOM 4249 C C . THR B 1 204 ? 22.844 1.55 3.457 1 98.44 204 THR B C 1
ATOM 4251 O O . THR B 1 204 ? 23.266 2.627 3.035 1 98.44 204 THR B O 1
ATOM 4254 N N . THR B 1 205 ? 23.547 0.434 3.498 1 97.81 205 THR B N 1
ATOM 4255 C CA . THR B 1 205 ? 24.953 0.439 3.086 1 97.81 205 THR B CA 1
ATOM 4256 C C . THR B 1 205 ? 25.078 0.762 1.6 1 97.81 205 THR B C 1
ATOM 4258 O O . THR B 1 205 ? 25.984 1.487 1.19 1 97.81 205 THR B O 1
ATOM 4261 N N . LEU B 1 206 ? 24.172 0.219 0.786 1 97.5 206 LEU B N 1
ATOM 4262 C CA . LEU B 1 206 ? 24.172 0.529 -0.64 1 97.5 206 LEU B CA 1
ATOM 4263 C C . LEU B 1 206 ? 24.062 2.033 -0.87 1 97.5 206 LEU B C 1
ATOM 4265 O O . LEU B 1 206 ? 24.828 2.605 -1.641 1 97.5 206 LEU B O 1
ATOM 4269 N N . TYR B 1 207 ? 23.109 2.721 -0.188 1 97.75 207 TYR B N 1
ATOM 4270 C CA . TYR B 1 207 ? 22.891 4.152 -0.369 1 97.75 207 TYR B CA 1
ATOM 4271 C C . TYR B 1 207 ? 24.094 4.949 0.122 1 97.75 207 TYR B C 1
ATOM 4273 O O . TYR B 1 207 ? 24.562 5.867 -0.559 1 97.75 207 TYR B O 1
ATOM 4281 N N . ILE B 1 208 ? 24.578 4.609 1.295 1 97.81 208 ILE B N 1
ATOM 4282 C CA . ILE B 1 208 ? 25.641 5.395 1.907 1 97.81 208 ILE B CA 1
ATOM 4283 C C . ILE B 1 208 ? 26.922 5.273 1.071 1 97.81 208 ILE B C 1
ATOM 4285 O O . ILE B 1 208 ? 27.594 6.273 0.816 1 97.81 208 ILE B O 1
ATOM 4289 N N . THR B 1 209 ? 27.25 4.055 0.604 1 96.25 209 THR B N 1
ATOM 4290 C CA . THR B 1 209 ? 28.453 3.875 -0.195 1 96.25 209 THR B CA 1
ATOM 4291 C C . THR B 1 209 ? 28.328 4.582 -1.541 1 96.25 209 THR B C 1
ATOM 4293 O O . THR B 1 209 ? 29.297 5.148 -2.049 1 96.25 209 THR B O 1
ATOM 4296 N N . ARG B 1 210 ? 27.172 4.551 -2.098 1 95.25 210 ARG B N 1
ATOM 4297 C CA . ARG B 1 210 ? 26.891 5.277 -3.334 1 95.25 210 ARG B CA 1
ATOM 4298 C C . ARG B 1 210 ? 27.016 6.785 -3.121 1 95.25 210 ARG B C 1
ATOM 4300 O O . ARG B 1 210 ? 27.609 7.484 -3.939 1 95.25 210 ARG B O 1
ATOM 4307 N N . LEU B 1 211 ? 26.422 7.273 -2.096 1 96.69 211 LEU B N 1
ATOM 4308 C CA . LEU B 1 211 ? 26.391 8.695 -1.766 1 96.69 211 LEU B CA 1
ATOM 4309 C C . LEU B 1 211 ? 27.797 9.234 -1.551 1 96.69 211 LEU B C 1
ATOM 4311 O O . LEU B 1 211 ? 28.141 10.32 -2.035 1 96.69 211 LEU B O 1
ATOM 4315 N N . LYS B 1 212 ? 28.656 8.445 -0.888 1 95.25 212 LYS B N 1
ATOM 4316 C CA . LYS B 1 212 ? 29.984 8.898 -0.48 1 95.25 212 LYS B CA 1
ATOM 4317 C C . LYS B 1 212 ? 31.047 8.453 -1.477 1 95.25 212 LYS B C 1
ATOM 4319 O O . LYS B 1 212 ? 32.219 8.805 -1.34 1 95.25 212 LYS B O 1
ATOM 4324 N N . GLY B 1 213 ? 30.703 7.617 -2.426 1 93 213 GLY B N 1
ATOM 4325 C CA . GLY B 1 213 ? 31.672 7.133 -3.402 1 93 213 GLY B CA 1
ATOM 4326 C C . GLY B 1 213 ? 32.656 6.137 -2.824 1 93 213 GLY B C 1
ATOM 4327 O O . GLY B 1 213 ? 33.844 6.156 -3.168 1 93 213 GLY B O 1
ATOM 4328 N N . ILE B 1 214 ? 32.094 5.32 -1.939 1 90.62 214 ILE B N 1
ATOM 4329 C CA . ILE B 1 214 ? 32.938 4.312 -1.301 1 90.62 214 ILE B CA 1
ATOM 4330 C C . ILE B 1 214 ? 32.875 3.016 -2.102 1 90.62 214 ILE B C 1
ATOM 4332 O O . ILE B 1 214 ? 31.797 2.488 -2.375 1 90.62 214 ILE B O 1
ATOM 4336 N N . LYS B 1 215 ? 33.938 2.367 -2.527 1 81.5 215 LYS B N 1
ATOM 4337 C CA . LYS B 1 215 ? 33.969 1.166 -3.355 1 81.5 215 LYS B CA 1
ATOM 4338 C C . LYS B 1 215 ? 34.125 -0.087 -2.5 1 81.5 215 LYS B C 1
ATOM 4340 O O . LYS B 1 215 ? 33.5 -1.106 -2.752 1 81.5 215 LYS B O 1
ATOM 4345 N N . GLU B 1 216 ? 35.094 -0.084 -1.604 1 75.56 216 GLU B N 1
ATOM 4346 C CA . GLU B 1 216 ? 35.344 -1.245 -0.756 1 75.56 216 GLU B CA 1
ATOM 4347 C C . GLU B 1 216 ? 34.938 -0.969 0.69 1 75.56 216 GLU B C 1
ATOM 4349 O O . GLU B 1 216 ? 35.375 0.019 1.283 1 75.56 216 GLU B O 1
ATOM 4354 N N . ASN B 1 217 ? 33.781 -1.668 1.02 1 76.38 217 ASN B N 1
ATOM 4355 C CA . ASN B 1 217 ? 33.219 -1.422 2.354 1 76.38 217 ASN B CA 1
ATOM 4356 C C . ASN B 1 217 ? 32.875 -2.725 3.064 1 76.38 217 ASN B C 1
ATOM 4358 O O . ASN B 1 217 ? 32.344 -3.641 2.449 1 76.38 217 ASN B O 1
ATOM 4362 N N . ASP B 1 218 ? 33.406 -2.803 4.242 1 79.62 218 ASP B N 1
ATOM 4363 C CA . ASP B 1 218 ? 33 -3.955 5.043 1 79.62 218 ASP B CA 1
ATOM 4364 C C . ASP B 1 218 ? 32.094 -3.533 6.191 1 79.62 218 ASP B C 1
ATOM 4366 O O . ASP B 1 218 ? 31.719 -4.352 7.039 1 79.62 218 ASP B O 1
ATOM 4370 N N . ARG B 1 219 ? 31.641 -2.303 6.176 1 89.94 219 ARG B N 1
ATOM 4371 C CA . ARG B 1 219 ? 30.812 -1.795 7.266 1 89.94 219 ARG B CA 1
ATOM 4372 C C . ARG B 1 219 ? 29.328 -1.979 6.957 1 89.94 219 ARG B C 1
ATOM 4374 O O . ARG B 1 219 ? 28.906 -1.815 5.816 1 89.94 219 ARG B O 1
ATOM 4381 N N . LYS B 1 220 ? 28.625 -2.275 8.016 1 95.19 220 LYS B N 1
ATOM 4382 C CA . LYS B 1 220 ? 27.172 -2.303 7.953 1 95.19 220 LYS B CA 1
ATOM 4383 C C . LYS B 1 220 ? 26.562 -1 8.477 1 95.19 220 LYS B C 1
ATOM 4385 O O . LYS B 1 220 ? 26.266 -0.88 9.664 1 95.19 220 LYS B O 1
ATOM 4390 N N . TYR B 1 221 ? 26.266 -0.16 7.566 1 96.88 221 TYR B N 1
ATOM 4391 C CA . TYR B 1 221 ? 25.891 1.208 7.914 1 96.88 221 TYR B CA 1
ATOM 4392 C C . TYR B 1 221 ? 24.516 1.252 8.57 1 96.88 221 TYR B C 1
ATOM 4394 O O . TYR B 1 221 ? 24.141 2.262 9.164 1 96.88 221 TYR B O 1
ATOM 4402 N N . PHE B 1 222 ? 23.75 0.151 8.477 1 97.06 222 PHE B N 1
ATOM 4403 C CA . PHE B 1 222 ? 22.453 0.151 9.125 1 97.06 222 PHE B CA 1
ATOM 4404 C C . PHE B 1 222 ? 22.594 0.053 10.641 1 97.06 222 PHE B C 1
ATOM 4406 O O . PHE B 1 222 ? 21.625 0.232 11.375 1 97.06 222 PHE B O 1
ATOM 4413 N N . TYR B 1 223 ? 23.781 -0.131 11.19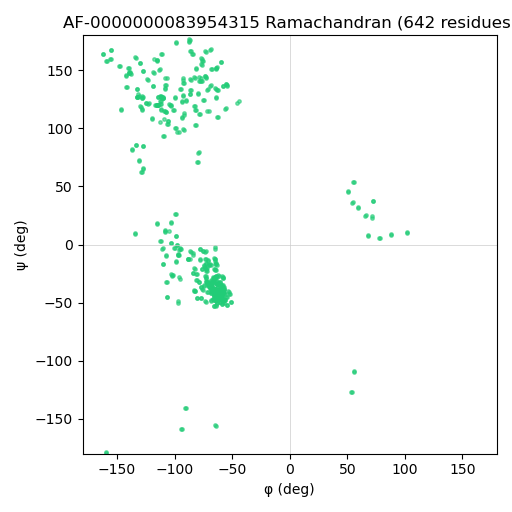5 1 97.19 223 TYR B N 1
ATOM 4414 C CA . TYR B 1 223 ? 24.016 -0.131 12.641 1 97.19 223 TYR B CA 1
ATOM 4415 C C . TYR B 1 223 ? 24.453 1.244 13.117 1 97.19 223 TYR B C 1
ATOM 4417 O O . TYR B 1 223 ? 24.609 1.469 14.32 1 97.19 223 TYR B O 1
ATOM 4425 N N . PHE B 1 224 ? 24.625 2.162 12.219 1 97.12 224 PHE B N 1
ATOM 4426 C CA . PHE B 1 224 ? 25.094 3.496 12.562 1 97.12 224 PHE B CA 1
ATOM 4427 C C . PHE B 1 224 ? 23.938 4.441 12.82 1 97.12 224 PHE B C 1
ATOM 4429 O O . PHE B 1 224 ? 22.922 4.398 12.102 1 97.12 224 PHE B O 1
ATOM 4436 N N . ASN B 1 225 ? 24.125 5.25 13.844 1 94.94 225 ASN B N 1
ATOM 4437 C CA . ASN B 1 225 ? 23.203 6.375 13.945 1 94.94 225 ASN B CA 1
ATOM 4438 C C . ASN B 1 225 ? 23.516 7.441 12.898 1 94.94 225 ASN B C 1
ATOM 4440 O O . ASN B 1 225 ? 24.594 7.445 12.305 1 94.94 225 ASN B O 1
ATOM 4444 N N . TYR B 1 226 ? 22.594 8.344 12.719 1 95.56 226 TYR B N 1
ATOM 4445 C CA . TYR B 1 226 ? 22.703 9.312 11.633 1 95.56 226 TYR B CA 1
ATOM 4446 C C . TYR B 1 226 ? 23.953 10.164 11.773 1 95.56 226 TYR B C 1
ATOM 4448 O O . TYR B 1 226 ? 24.656 10.406 10.789 1 95.56 226 TYR B O 1
ATOM 4456 N N . ASP B 1 227 ? 24.297 10.617 12.977 1 93.75 227 ASP B N 1
ATOM 4457 C CA . ASP B 1 227 ? 25.469 11.461 13.211 1 93.75 227 ASP B CA 1
ATOM 4458 C C . ASP B 1 227 ? 26.766 10.711 12.914 1 93.75 227 ASP B C 1
ATOM 4460 O O . ASP B 1 227 ? 27.75 11.312 12.492 1 93.75 227 ASP B O 1
ATOM 4464 N N . GLU B 1 228 ? 26.703 9.43 13.094 1 95.88 228 GLU B N 1
ATOM 4465 C CA . GLU B 1 228 ? 27.891 8.602 12.891 1 95.88 228 GLU B CA 1
ATOM 4466 C C . GLU B 1 228 ? 28.219 8.461 11.406 1 95.88 228 GLU B C 1
ATOM 4468 O O . GLU B 1 228 ? 29.328 8.055 11.047 1 95.88 228 GLU B O 1
ATOM 4473 N N . LEU B 1 229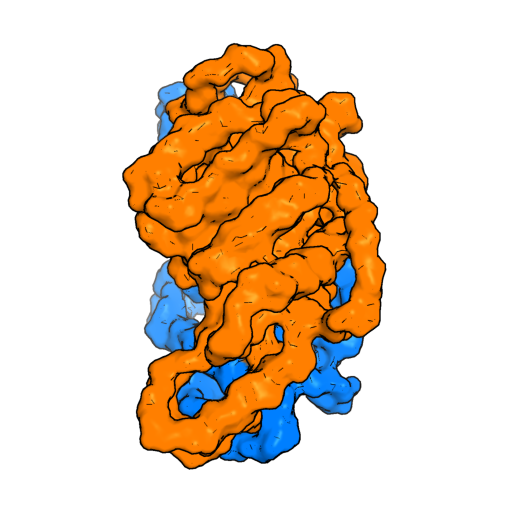 ? 27.312 8.766 10.547 1 96.69 229 LEU B N 1
ATOM 4474 C CA . LEU B 1 229 ? 27.531 8.656 9.109 1 96.69 229 LEU B CA 1
ATOM 4475 C C . LEU B 1 229 ? 28.469 9.766 8.617 1 96.69 229 LEU B C 1
ATOM 4477 O O . LEU B 1 229 ? 29.031 9.664 7.527 1 96.69 229 LEU B O 1
ATOM 4481 N N . ASP B 1 230 ? 28.609 10.859 9.367 1 95.5 230 ASP B N 1
ATOM 4482 C CA . ASP B 1 230 ? 29.5 11.969 9.062 1 95.5 230 ASP B CA 1
ATOM 4483 C C . ASP B 1 230 ? 29.219 12.547 7.68 1 95.5 230 ASP B C 1
ATOM 4485 O O . ASP B 1 230 ? 30.109 12.648 6.84 1 95.5 230 ASP B O 1
ATOM 4489 N N . LEU B 1 231 ? 27.953 12.914 7.438 1 96.69 231 LEU B N 1
ATOM 4490 C CA . LEU B 1 231 ? 27.516 13.438 6.148 1 96.69 231 LEU B CA 1
ATOM 4491 C C . LEU B 1 231 ? 27.75 14.938 6.059 1 96.69 231 LEU B C 1
ATOM 4493 O O . LEU B 1 231 ? 27.562 15.664 7.039 1 96.69 231 LEU B O 1
ATOM 4497 N N . SER B 1 232 ? 28.156 15.438 4.914 1 96.44 232 SER B N 1
ATOM 4498 C CA . SER B 1 232 ? 28.203 16.875 4.637 1 96.44 232 SER B CA 1
ATOM 4499 C C . SER B 1 232 ? 26.797 17.469 4.547 1 96.44 232 SER B C 1
ATOM 4501 O O . SER B 1 232 ? 25.812 16.734 4.488 1 96.44 232 SER B O 1
ATOM 4503 N N . GLN B 1 233 ? 26.719 18.75 4.547 1 94.62 233 GLN B N 1
ATOM 4504 C CA . GLN B 1 233 ? 25.422 19.422 4.438 1 94.62 233 GLN B CA 1
ATOM 4505 C C . GLN B 1 233 ? 24.719 19.047 3.137 1 94.62 233 GLN B C 1
ATOM 4507 O O . GLN B 1 233 ? 23.516 18.828 3.125 1 94.62 233 GLN B O 1
ATOM 4512 N N . GLU B 1 234 ? 25.469 18.969 2.096 1 95.88 234 GLU B N 1
ATOM 4513 C CA . GLU B 1 234 ? 24.922 18.578 0.804 1 95.88 234 GLU B CA 1
ATOM 4514 C C . GLU B 1 234 ? 24.391 17.156 0.838 1 95.88 234 GLU B C 1
ATOM 4516 O O . GLU B 1 234 ? 23.344 16.859 0.275 1 95.88 234 GLU B O 1
ATOM 4521 N N . GLU B 1 235 ? 25.125 16.281 1.466 1 97.31 235 GLU B N 1
ATOM 4522 C CA . GLU B 1 235 ? 24.734 14.883 1.577 1 97.31 235 GLU B CA 1
ATOM 4523 C C . GLU B 1 235 ? 23.5 14.727 2.451 1 97.31 235 GLU B C 1
ATOM 4525 O O . GLU B 1 235 ? 22.672 13.852 2.205 1 97.31 235 GLU B O 1
ATOM 4530 N N . LYS B 1 236 ? 23.375 15.562 3.463 1 97.06 236 LYS B N 1
ATOM 4531 C CA . LYS B 1 236 ? 22.219 15.516 4.355 1 97.06 236 LYS B CA 1
ATOM 4532 C C . LYS B 1 236 ? 20.938 15.883 3.609 1 97.06 236 LYS B C 1
ATOM 4534 O O . LYS B 1 236 ? 19.859 15.383 3.938 1 97.06 236 LYS B O 1
ATOM 4539 N N . VAL B 1 237 ? 21.047 16.688 2.617 1 96.88 237 VAL B N 1
ATOM 4540 C CA . VAL B 1 237 ? 19.906 17.031 1.773 1 96.88 237 VAL B CA 1
ATOM 4541 C C . VAL B 1 237 ? 19.469 15.797 0.977 1 96.88 237 VAL B C 1
ATOM 4543 O O . VAL B 1 237 ? 18.266 15.539 0.818 1 96.88 237 VAL B O 1
ATOM 4546 N N . LYS B 1 238 ? 20.422 15.016 0.542 1 98.31 238 LYS B N 1
ATOM 4547 C CA . LYS B 1 238 ? 20.188 13.875 -0.336 1 98.31 238 LYS B CA 1
ATOM 4548 C C . LYS B 1 238 ? 19.781 12.641 0.464 1 98.31 238 LYS B C 1
ATOM 4550 O O . LYS B 1 238 ? 19.125 11.734 -0.067 1 98.31 238 LYS B O 1
ATOM 4555 N N . TYR B 1 239 ? 20.172 12.609 1.73 1 98.56 239 TYR B N 1
ATOM 4556 C CA . TYR B 1 239 ? 19.922 11.461 2.6 1 98.56 239 TYR B CA 1
ATOM 4557 C C . TYR B 1 239 ? 19.453 11.914 3.977 1 98.56 239 TYR B C 1
ATOM 4559 O O . TYR B 1 239 ? 20.219 11.875 4.941 1 98.56 239 TYR B O 1
ATOM 4567 N N . PRO B 1 240 ? 18.156 12.227 4.09 1 98.44 240 PRO B N 1
ATOM 4568 C CA . PRO B 1 240 ? 17.578 12.789 5.312 1 98.44 240 PRO B CA 1
ATOM 4569 C C . PRO B 1 240 ? 17.641 11.828 6.496 1 98.44 240 PRO B C 1
ATOM 4571 O O . PRO B 1 240 ? 17.594 10.609 6.305 1 98.44 240 PRO B O 1
ATOM 4574 N N . GLU B 1 241 ? 17.703 12.43 7.676 1 97.62 241 GLU B N 1
ATOM 4575 C CA . GLU B 1 241 ? 17.781 11.641 8.906 1 97.62 241 GLU B CA 1
ATOM 4576 C C . GLU B 1 241 ? 16.578 10.734 9.062 1 97.62 241 GLU B C 1
ATOM 4578 O O . GLU B 1 241 ? 16.703 9.57 9.438 1 97.62 241 GLU B O 1
ATOM 4583 N N . ALA B 1 242 ? 15.383 11.281 8.773 1 97.81 242 ALA B N 1
ATOM 4584 C CA . ALA B 1 242 ? 14.164 10.484 8.867 1 97.81 242 ALA B CA 1
ATOM 4585 C C . ALA B 1 242 ? 14.242 9.25 7.973 1 97.81 242 ALA B C 1
ATOM 4587 O O . ALA B 1 242 ? 13.766 8.172 8.352 1 97.81 242 ALA B O 1
ATOM 4588 N N . LEU B 1 243 ? 14.797 9.367 6.82 1 98.56 243 LEU B N 1
ATOM 4589 C CA . LEU B 1 243 ? 14.953 8.258 5.891 1 98.56 243 LEU B CA 1
ATOM 4590 C C . LEU B 1 243 ? 15.891 7.199 6.457 1 98.56 243 LEU B C 1
ATOM 4592 O O . LEU B 1 243 ? 15.586 6.004 6.414 1 98.56 243 LEU B O 1
ATOM 4596 N N . HIS B 1 244 ? 17.016 7.652 6.98 1 98.62 244 HIS B N 1
ATOM 4597 C CA . HIS B 1 244 ? 18 6.73 7.551 1 98.62 244 HIS B CA 1
ATOM 4598 C C . HIS B 1 244 ? 17.375 5.891 8.664 1 98.62 244 HIS B C 1
ATOM 4600 O O . HIS B 1 244 ? 17.562 4.676 8.711 1 98.62 244 HIS B O 1
ATOM 4606 N N . LYS B 1 245 ? 16.688 6.59 9.523 1 97.56 245 LYS B N 1
ATOM 4607 C CA . LYS B 1 245 ? 16.062 5.902 10.648 1 97.56 245 LYS B CA 1
ATOM 4608 C C . LYS B 1 245 ? 15.117 4.805 10.164 1 97.56 245 LYS B C 1
ATOM 4610 O O . LYS B 1 245 ? 15.094 3.705 10.719 1 97.56 245 LYS B O 1
ATOM 4615 N N . ARG B 1 246 ? 14.406 5.066 9.109 1 97.69 246 ARG B N 1
ATOM 4616 C CA . ARG B 1 246 ? 13.453 4.109 8.578 1 97.69 246 ARG B CA 1
ATOM 4617 C C . ARG B 1 246 ? 14.164 2.943 7.895 1 97.69 246 ARG B C 1
ATOM 4619 O O . ARG B 1 246 ? 13.891 1.78 8.195 1 97.69 246 ARG B O 1
ATOM 4626 N N . ILE B 1 247 ? 15.094 3.18 7.035 1 98.31 247 ILE B N 1
ATOM 4627 C CA . ILE B 1 247 ? 15.734 2.156 6.215 1 98.31 247 ILE B CA 1
ATOM 4628 C C . ILE B 1 247 ? 16.625 1.276 7.086 1 98.31 247 ILE B C 1
ATOM 4630 O O . ILE B 1 247 ? 16.672 0.058 6.902 1 98.31 247 ILE B O 1
ATOM 4634 N N . SER B 1 248 ? 17.344 1.924 8.016 1 98.44 248 SER B N 1
ATOM 4635 C CA . SER B 1 248 ? 18.266 1.176 8.859 1 98.44 248 SER B CA 1
ATOM 4636 C C . SER B 1 248 ? 17.531 0.166 9.727 1 98.44 248 SER B C 1
ATOM 4638 O O . SER B 1 248 ? 17.984 -0.964 9.906 1 98.44 248 SER B O 1
ATOM 4640 N N . LYS B 1 249 ? 16.391 0.587 10.203 1 97.81 249 LYS B N 1
ATOM 4641 C CA . LYS B 1 249 ? 15.586 -0.332 11 1 97.81 249 LYS B CA 1
ATOM 4642 C C . LYS B 1 249 ? 15.148 -1.541 10.18 1 97.81 249 LYS B C 1
ATOM 4644 O O . LYS B 1 249 ? 15.18 -2.674 10.672 1 97.81 249 LYS B O 1
ATOM 4649 N N . GLN B 1 250 ? 14.742 -1.31 9.023 1 98 250 GLN B N 1
ATOM 4650 C CA . GLN B 1 250 ? 14.305 -2.387 8.133 1 98 250 GLN B CA 1
ATOM 4651 C C . GLN B 1 250 ? 15.469 -3.32 7.801 1 98 250 GLN B C 1
ATOM 4653 O O . GLN B 1 250 ? 15.305 -4.543 7.801 1 98 250 GLN B O 1
ATOM 4658 N N . ASP B 1 251 ? 16.594 -2.711 7.5 1 98.31 251 ASP B N 1
ATOM 4659 C CA . ASP B 1 251 ? 17.766 -3.514 7.148 1 98.31 251 ASP B CA 1
ATOM 4660 C C . ASP B 1 251 ? 18.25 -4.336 8.344 1 98.31 251 ASP B C 1
ATOM 4662 O O . ASP B 1 251 ? 18.672 -5.484 8.18 1 98.31 251 ASP B O 1
ATOM 4666 N N . GLN B 1 252 ? 18.188 -3.764 9.5 1 97.75 252 GLN B N 1
ATOM 4667 C CA . GLN B 1 252 ? 18.531 -4.508 10.703 1 97.75 252 GLN B CA 1
ATOM 4668 C C . GLN B 1 252 ? 17.609 -5.711 10.891 1 97.75 252 GLN B C 1
ATOM 4670 O O . GLN B 1 252 ? 18.062 -6.801 11.242 1 97.75 252 GLN B O 1
ATOM 4675 N N . ALA B 1 253 ? 16.344 -5.488 10.656 1 97.69 253 ALA B N 1
ATOM 4676 C CA . ALA B 1 253 ? 15.383 -6.578 10.781 1 97.69 253 ALA B CA 1
ATOM 4677 C C . ALA B 1 253 ? 15.68 -7.688 9.781 1 97.69 253 ALA B C 1
ATOM 4679 O O . ALA B 1 253 ? 15.555 -8.875 10.102 1 97.69 253 ALA B O 1
ATOM 4680 N N . ILE B 1 254 ? 16.031 -7.371 8.578 1 97.75 254 ILE B N 1
ATOM 4681 C CA . ILE B 1 254 ? 16.359 -8.352 7.551 1 97.75 254 ILE B CA 1
ATOM 4682 C C . ILE B 1 254 ? 17.562 -9.18 8 1 97.75 254 ILE B C 1
ATOM 4684 O O . ILE B 1 254 ? 17.562 -10.414 7.883 1 97.75 254 ILE B O 1
ATOM 4688 N N . PHE B 1 255 ? 18.516 -8.508 8.547 1 96.19 255 PHE B N 1
ATOM 4689 C CA . PHE B 1 255 ? 19.75 -9.172 8.922 1 96.19 255 PHE B CA 1
ATOM 4690 C C . PHE B 1 255 ? 19.562 -10.023 10.172 1 96.19 255 PHE B C 1
ATOM 4692 O O . PHE B 1 255 ? 20.109 -11.117 10.273 1 96.19 255 PHE B O 1
ATOM 4699 N N . GLU B 1 256 ? 18.734 -9.594 11.086 1 95.94 256 GLU B N 1
ATOM 4700 C CA . GLU B 1 256 ? 18.703 -10.203 12.406 1 95.94 256 GLU B CA 1
ATOM 4701 C C . GLU B 1 256 ? 17.516 -11.141 12.555 1 95.94 256 GLU B C 1
ATOM 4703 O O . GLU B 1 256 ? 17.547 -12.086 13.352 1 95.94 256 GLU B O 1
ATOM 4708 N N . SER B 1 257 ? 16.469 -10.883 11.797 1 95.69 257 SER B N 1
ATOM 4709 C CA . SER B 1 257 ? 15.227 -11.555 12.156 1 95.69 257 SER B CA 1
ATOM 4710 C C . SER B 1 257 ? 14.547 -12.148 10.93 1 95.69 257 SER B C 1
ATOM 4712 O O . SER B 1 257 ? 13.367 -12.5 10.977 1 95.69 257 SER B O 1
ATOM 4714 N N . PHE B 1 258 ? 15.18 -12.172 9.805 1 96.56 258 PHE B N 1
ATOM 4715 C CA . PHE B 1 258 ? 14.57 -12.75 8.609 1 96.56 258 PHE B CA 1
ATOM 4716 C C . PHE B 1 258 ? 14.18 -14.203 8.852 1 96.56 258 PHE B C 1
ATOM 4718 O O . PHE B 1 258 ? 14.945 -14.969 9.438 1 96.56 258 PHE B O 1
ATOM 4725 N N . PRO B 1 259 ? 13.031 -14.656 8.453 1 96.5 259 PRO B N 1
ATOM 4726 C CA . PRO B 1 259 ? 12.602 -16.031 8.688 1 96.5 259 PRO B CA 1
ATOM 4727 C C . PRO B 1 259 ? 13.203 -17.016 7.688 1 96.5 259 PRO B C 1
ATOM 4729 O O . PRO B 1 259 ? 12.477 -17.688 6.953 1 96.5 259 PRO B O 1
ATOM 4732 N N . MET B 1 260 ? 14.406 -17.266 7.781 1 96.88 260 MET B N 1
ATOM 4733 C CA . MET B 1 260 ? 15.18 -18.031 6.805 1 96.88 260 MET B CA 1
ATOM 4734 C C . MET B 1 260 ? 14.758 -19.5 6.805 1 96.88 260 MET B C 1
ATOM 4736 O O . MET B 1 260 ? 14.781 -20.156 5.758 1 96.88 260 MET B O 1
ATOM 4740 N N . SER B 1 261 ? 14.336 -20 7.93 1 96.56 261 SER B N 1
ATOM 4741 C CA . SER B 1 261 ? 14 -21.422 8.031 1 96.56 261 SER B CA 1
ATOM 4742 C C . SER B 1 261 ? 12.656 -21.703 7.375 1 96.56 261 SER B C 1
ATOM 4744 O O . SER B 1 261 ? 12.398 -22.844 6.945 1 96.56 261 SER B O 1
ATOM 4746 N N . LYS B 1 262 ? 11.875 -20.703 7.234 1 96.69 262 LYS B N 1
ATOM 4747 C CA . LYS B 1 262 ? 10.508 -20.922 6.781 1 96.69 262 LYS B CA 1
ATOM 4748 C C . LYS B 1 262 ? 10.352 -20.578 5.305 1 96.69 262 LYS B C 1
ATOM 4750 O O . LYS B 1 262 ? 9.453 -21.078 4.633 1 96.69 262 LYS B O 1
ATOM 4755 N N . ILE B 1 263 ? 11.172 -19.688 4.805 1 98.38 263 ILE B N 1
ATOM 4756 C CA . ILE B 1 263 ? 11.047 -19.203 3.438 1 98.38 263 ILE B CA 1
ATOM 4757 C C . ILE B 1 263 ? 12.234 -19.688 2.605 1 98.38 263 ILE B C 1
ATOM 4759 O O . ILE B 1 263 ? 13.391 -19.422 2.932 1 98.38 263 ILE B O 1
ATOM 4763 N N . LYS B 1 264 ? 11.938 -20.375 1.52 1 98.31 264 LYS B N 1
ATOM 4764 C CA . LYS B 1 264 ? 12.992 -20.844 0.625 1 98.31 264 LYS B CA 1
ATOM 4765 C C . LYS B 1 264 ? 13.516 -19.703 -0.245 1 98.31 264 LYS B C 1
ATOM 4767 O O . LYS B 1 264 ? 12.82 -18.719 -0.476 1 98.31 264 LYS B O 1
ATOM 4772 N N . MET B 1 265 ? 14.781 -19.906 -0.681 1 98.69 265 MET B N 1
ATOM 4773 C CA . MET B 1 265 ? 15.344 -18.812 -1.483 1 98.69 265 MET B CA 1
ATOM 4774 C C . MET B 1 265 ? 16.203 -19.375 -2.619 1 98.69 265 MET B C 1
ATOM 4776 O O . MET B 1 265 ? 16.938 -20.328 -2.428 1 98.69 265 MET B O 1
ATOM 4780 N N . PHE B 1 266 ? 16.062 -18.859 -3.777 1 98.81 266 PHE B N 1
ATOM 4781 C CA . PHE B 1 266 ? 17.031 -18.938 -4.859 1 98.81 266 PHE B CA 1
ATOM 4782 C C . PHE B 1 266 ? 17.484 -17.547 -5.277 1 98.81 266 PHE B C 1
ATOM 4784 O O . PHE B 1 266 ? 16.75 -16.812 -5.957 1 98.81 266 PHE B O 1
ATOM 4791 N N . ALA B 1 267 ? 18.688 -17.156 -4.98 1 98.81 267 ALA B N 1
ATOM 4792 C CA . ALA B 1 267 ? 19.188 -15.82 -5.281 1 98.81 267 ALA B CA 1
ATOM 4793 C C . ALA B 1 267 ? 20.203 -15.859 -6.422 1 98.81 267 ALA B C 1
ATOM 4795 O O . ALA B 1 267 ? 20.969 -16.828 -6.551 1 98.81 267 ALA B O 1
ATOM 4796 N N . CYS B 1 268 ? 20.172 -14.844 -7.246 1 98.69 268 CYS B N 1
ATOM 4797 C CA . CYS B 1 268 ? 21.141 -14.695 -8.336 1 98.69 268 CYS B CA 1
ATOM 4798 C C . CYS B 1 268 ? 21.859 -13.359 -8.234 1 98.69 268 CYS B C 1
ATOM 4800 O O . CYS B 1 268 ? 21.266 -12.344 -7.887 1 98.69 268 CYS B O 1
ATOM 4802 N N . PHE B 1 269 ? 23.172 -13.375 -8.57 1 98.44 269 PHE B N 1
ATOM 4803 C CA . PHE B 1 269 ? 23.984 -12.172 -8.609 1 98.44 269 PHE B CA 1
ATOM 4804 C C . PHE B 1 269 ? 24.922 -12.195 -9.82 1 98.44 269 PHE B C 1
ATOM 4806 O O . PHE B 1 269 ? 25.234 -13.266 -10.344 1 98.44 269 PHE B O 1
ATOM 4813 N N . GLY B 1 270 ? 25.219 -11.023 -10.344 1 97.94 270 GLY B N 1
ATOM 4814 C CA . GLY B 1 270 ? 26.359 -10.898 -11.227 1 97.94 270 GLY B CA 1
ATOM 4815 C C . GLY B 1 270 ? 27.656 -10.641 -10.484 1 97.94 270 GLY B C 1
ATOM 4816 O O . GLY B 1 270 ? 27.75 -9.711 -9.672 1 97.94 270 GLY B O 1
ATOM 4817 N N . LYS B 1 271 ? 28.656 -11.383 -10.766 1 97.31 271 LYS B N 1
ATOM 4818 C CA . LYS B 1 271 ? 29.922 -11.25 -10.055 1 97.31 271 LYS B CA 1
ATOM 4819 C C . LYS B 1 271 ? 30.531 -9.875 -10.273 1 97.31 271 LYS B C 1
ATOM 4821 O O . LYS B 1 271 ? 31.172 -9.32 -9.375 1 97.31 271 LYS B O 1
ATOM 4826 N N . ASP B 1 272 ? 30.328 -9.305 -11.414 1 97.44 272 ASP B N 1
ATOM 4827 C CA . ASP B 1 272 ? 30.969 -8.047 -11.789 1 97.44 272 ASP B CA 1
ATOM 4828 C C . ASP B 1 272 ? 29.984 -6.879 -11.664 1 97.44 272 ASP B C 1
ATOM 4830 O O . ASP B 1 272 ? 30.188 -5.836 -12.289 1 97.44 272 ASP B O 1
ATOM 4834 N N . ASP B 1 273 ? 28.906 -7.078 -10.914 1 96.81 273 ASP B N 1
ATOM 4835 C CA . ASP B 1 273 ? 27.906 -6.031 -10.703 1 96.81 273 ASP B CA 1
ATOM 4836 C C . ASP B 1 273 ? 28.469 -4.918 -9.812 1 96.81 273 ASP B C 1
ATOM 4838 O O . ASP B 1 273 ? 28.641 -5.113 -8.609 1 96.81 273 ASP B O 1
ATOM 4842 N N . THR B 1 274 ? 28.625 -3.693 -10.359 1 94.12 274 THR B N 1
ATOM 4843 C CA . THR B 1 274 ? 29.141 -2.57 -9.586 1 94.12 274 THR B CA 1
ATOM 4844 C C . THR B 1 274 ? 28 -1.684 -9.094 1 94.12 274 THR B C 1
ATOM 4846 O O . THR B 1 274 ? 28.188 -0.856 -8.203 1 94.12 274 THR B O 1
ATOM 4849 N N . LEU B 1 275 ? 26.844 -1.891 -9.672 1 94.94 275 LEU B N 1
ATOM 4850 C CA . LEU B 1 275 ? 25.703 -1.09 -9.281 1 94.94 275 LEU B CA 1
ATOM 4851 C C . LEU B 1 275 ? 25.078 -1.615 -7.984 1 94.94 275 LEU B C 1
ATOM 4853 O O . LEU B 1 275 ? 24.688 -0.833 -7.113 1 94.94 275 LEU B O 1
ATOM 4857 N N . VAL B 1 276 ? 24.906 -2.877 -7.91 1 96.25 276 VAL B N 1
ATOM 4858 C CA . VAL B 1 276 ? 24.484 -3.594 -6.715 1 96.25 276 VAL B CA 1
ATOM 4859 C C . VAL B 1 276 ? 25.453 -4.734 -6.422 1 96.25 276 VAL B C 1
ATOM 4861 O O . VAL B 1 276 ? 25.203 -5.887 -6.777 1 96.25 276 VAL B O 1
ATOM 4864 N N . PRO B 1 277 ? 26.484 -4.434 -5.762 1 95.25 277 PRO B N 1
ATOM 4865 C CA . PRO B 1 277 ? 27.531 -5.434 -5.543 1 95.25 277 PRO B CA 1
ATOM 4866 C C . PRO B 1 277 ? 27.031 -6.637 -4.738 1 95.25 277 PRO B C 1
ATOM 4868 O O . PRO B 1 277 ? 26.438 -6.465 -3.676 1 95.25 277 PRO B O 1
ATOM 4871 N N . ALA B 1 278 ? 27.359 -7.84 -5.242 1 95.31 278 ALA B N 1
ATOM 4872 C CA . ALA B 1 278 ? 26.969 -9.078 -4.582 1 95.31 278 ALA B CA 1
ATOM 4873 C C . ALA B 1 278 ? 27.5 -9.133 -3.15 1 95.31 278 ALA B C 1
ATOM 4875 O O . ALA B 1 278 ? 26.859 -9.719 -2.27 1 95.31 278 ALA B O 1
ATOM 4876 N N . LYS B 1 279 ? 28.578 -8.5 -2.904 1 93.94 279 LYS B N 1
ATOM 4877 C CA . LYS B 1 279 ? 29.25 -8.523 -1.605 1 93.94 279 LYS B CA 1
ATOM 4878 C C . LYS B 1 279 ? 28.328 -7.973 -0.51 1 93.94 279 LYS B C 1
ATOM 4880 O O . LYS B 1 279 ? 28.391 -8.422 0.636 1 93.94 279 LYS B O 1
ATOM 4885 N N . LEU B 1 280 ? 27.469 -7.039 -0.821 1 94.88 280 LEU B N 1
ATOM 4886 C CA . LEU B 1 280 ? 26.594 -6.402 0.157 1 94.88 280 LEU B CA 1
ATOM 4887 C C . LEU B 1 280 ? 25.594 -7.406 0.718 1 94.88 280 LEU B C 1
ATOM 4889 O O . LEU B 1 280 ? 25.031 -7.195 1.8 1 94.88 280 LEU B O 1
ATOM 4893 N N . SER B 1 281 ? 25.359 -8.516 -0.042 1 95.38 281 SER B N 1
ATOM 4894 C CA . SER B 1 281 ? 24.391 -9.523 0.404 1 95.38 281 SER B CA 1
ATOM 4895 C C . SER B 1 281 ? 25.078 -10.828 0.771 1 95.38 281 SER B C 1
ATOM 4897 O O . SER B 1 281 ? 24.422 -11.805 1.139 1 95.38 281 SER B O 1
ATOM 4899 N N . SER B 1 282 ? 26.438 -10.922 0.722 1 95.25 282 SER B N 1
ATOM 4900 C CA . SER B 1 282 ? 27.172 -12.172 0.836 1 95.25 282 SER B CA 1
ATOM 4901 C C . SER B 1 282 ? 26.969 -12.812 2.205 1 95.25 282 SER B C 1
ATOM 4903 O O . SER B 1 282 ? 26.703 -14.016 2.305 1 95.25 282 SER B O 1
ATOM 4905 N N . LEU B 1 283 ? 27.109 -12.047 3.254 1 95.38 283 LEU B N 1
ATOM 4906 C CA . LEU B 1 283 ? 26.938 -12.594 4.594 1 95.38 283 LEU B CA 1
ATOM 4907 C C . LEU B 1 283 ? 25.5 -13.102 4.797 1 95.38 283 LEU B C 1
ATOM 4909 O O . LEU B 1 283 ? 25.297 -14.164 5.387 1 95.38 283 LEU B O 1
ATOM 4913 N N . TRP B 1 284 ? 24.547 -12.289 4.371 1 96.56 284 TRP B N 1
ATOM 4914 C CA . TRP B 1 284 ? 23.156 -12.68 4.473 1 96.56 284 TRP B CA 1
ATOM 4915 C C . TRP B 1 284 ? 22.891 -13.984 3.717 1 96.56 284 TRP B C 1
ATOM 4917 O O . TRP B 1 284 ? 22.203 -14.867 4.219 1 96.56 284 TRP B O 1
ATOM 4927 N N . CYS B 1 285 ? 23.438 -14.188 2.549 1 97.38 285 CYS B N 1
ATOM 4928 C CA . CYS B 1 285 ? 23.297 -15.391 1.745 1 97.38 285 CYS B CA 1
ATOM 4929 C C . CYS B 1 285 ? 23.938 -16.594 2.445 1 97.38 285 CYS B C 1
ATOM 4931 O O . CYS B 1 285 ? 23.375 -17.688 2.443 1 97.38 285 CYS B O 1
ATOM 4933 N N . ASP B 1 286 ? 25.094 -16.344 3.041 1 97.12 286 ASP B N 1
ATOM 4934 C CA . ASP B 1 286 ? 25.766 -17.422 3.754 1 97.12 286 ASP B CA 1
ATOM 4935 C C . ASP B 1 286 ? 24.922 -17.922 4.922 1 97.12 286 ASP B C 1
ATOM 4937 O O . ASP B 1 286 ? 24.797 -19.125 5.133 1 97.12 286 ASP B O 1
ATOM 4941 N N . LEU B 1 287 ? 24.406 -16.969 5.652 1 97 287 LEU B N 1
ATOM 4942 C CA . LEU B 1 287 ? 23.531 -17.344 6.758 1 97 287 LEU B CA 1
ATOM 4943 C C . LEU B 1 287 ? 22.328 -18.141 6.262 1 97 287 LEU B C 1
ATOM 4945 O O . LEU B 1 287 ? 21.938 -19.125 6.883 1 97 287 LEU B O 1
ATOM 4949 N N . TYR B 1 288 ? 21.766 -17.734 5.133 1 97.38 288 TYR B N 1
ATOM 4950 C CA . TYR B 1 288 ? 20.609 -18.391 4.539 1 97.38 288 TYR B CA 1
ATOM 4951 C C . TYR B 1 288 ? 20.938 -19.828 4.145 1 97.38 288 TYR B C 1
ATOM 4953 O O . TYR B 1 288 ? 20.172 -20.75 4.434 1 97.38 288 TYR B O 1
ATOM 4961 N N . LEU B 1 289 ? 22.094 -20.016 3.506 1 97.44 289 LEU B N 1
ATOM 4962 C CA . LEU B 1 289 ? 22.547 -21.312 3.018 1 97.44 289 LEU B CA 1
ATOM 4963 C C . LEU B 1 289 ? 22.766 -22.297 4.176 1 97.44 289 LEU B C 1
ATOM 4965 O O . LEU B 1 289 ? 22.531 -23.5 4.031 1 97.44 289 LEU B O 1
ATOM 4969 N N . ASN B 1 290 ? 23.078 -21.781 5.309 1 97.25 290 ASN B N 1
ATOM 4970 C CA . ASN B 1 290 ? 23.359 -22.609 6.477 1 97.25 290 ASN B CA 1
ATOM 4971 C C . ASN B 1 290 ? 22.094 -22.922 7.266 1 97.25 290 ASN B C 1
ATOM 4973 O O . ASN B 1 290 ? 22.109 -23.75 8.164 1 97.25 290 ASN B O 1
ATOM 4977 N N . THR B 1 291 ? 21.047 -22.25 6.973 1 97.19 291 THR B N 1
ATOM 4978 C CA . THR B 1 291 ? 19.828 -22.375 7.773 1 97.19 291 THR B CA 1
ATOM 4979 C C . THR B 1 291 ? 18.766 -23.156 7.016 1 97.19 291 THR B C 1
ATOM 4981 O O . THR B 1 291 ? 17.922 -23.828 7.625 1 97.19 291 THR B O 1
ATOM 4984 N N . ASN B 1 292 ? 18.734 -23.047 5.711 1 97.69 292 ASN B N 1
ATOM 4985 C CA . ASN B 1 292 ? 17.688 -23.609 4.867 1 97.69 292 ASN B CA 1
ATOM 4986 C C . ASN B 1 292 ? 18.266 -24.453 3.732 1 97.69 292 ASN B C 1
ATOM 4988 O O . ASN B 1 292 ? 18.812 -23.906 2.775 1 97.69 292 ASN B O 1
ATOM 4992 N N . ASP B 1 293 ? 18 -25.703 3.717 1 96.69 293 ASP B N 1
ATOM 4993 C CA . ASP B 1 293 ? 18.609 -26.656 2.797 1 96.69 293 ASP B CA 1
ATOM 4994 C C . ASP B 1 293 ? 18.078 -26.469 1.378 1 96.69 293 ASP B C 1
ATOM 4996 O O . ASP B 1 293 ? 18.719 -26.891 0.412 1 96.69 293 ASP B O 1
ATOM 5000 N N . ALA B 1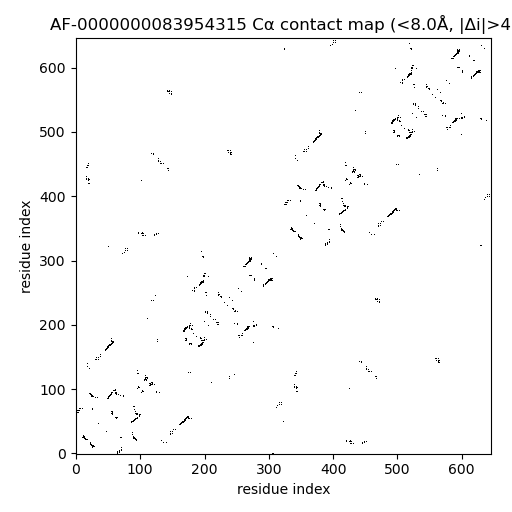 294 ? 16.938 -25.844 1.312 1 97.12 294 ALA B N 1
ATOM 5001 C CA . ALA B 1 294 ? 16.344 -25.641 -0.01 1 97.12 294 ALA B CA 1
ATOM 5002 C C . ALA B 1 294 ? 16.922 -24.406 -0.683 1 97.12 294 ALA B C 1
ATOM 5004 O O . ALA B 1 294 ? 16.688 -24.172 -1.874 1 97.12 294 ALA B O 1
ATOM 5005 N N . THR B 1 295 ? 17.672 -23.656 0.04 1 96.38 295 THR B N 1
ATOM 5006 C CA . THR B 1 295 ? 18.219 -22.391 -0.465 1 96.38 295 THR B CA 1
ATOM 5007 C C . THR B 1 295 ? 19.391 -22.656 -1.411 1 96.38 295 THR B C 1
ATOM 5009 O O . THR B 1 295 ? 20.203 -23.547 -1.171 1 96.38 295 THR B O 1
ATOM 5012 N N . ASP B 1 296 ? 19.438 -21.875 -2.459 1 98.12 296 ASP B N 1
ATOM 5013 C CA . ASP B 1 296 ? 20.578 -21.859 -3.367 1 98.12 296 ASP B CA 1
ATOM 5014 C C . ASP B 1 296 ? 20.906 -20.438 -3.803 1 98.12 296 ASP B C 1
ATOM 5016 O O . ASP B 1 296 ? 20.047 -19.562 -3.818 1 98.12 296 ASP B O 1
ATOM 5020 N N . VAL B 1 297 ? 22.172 -20.203 -4.027 1 98.5 297 VAL B N 1
ATOM 5021 C CA . VAL B 1 297 ? 22.672 -18.922 -4.492 1 98.5 297 VAL B CA 1
ATOM 5022 C C . VAL B 1 297 ? 23.562 -19.125 -5.723 1 98.5 297 VAL B C 1
ATOM 5024 O O . VAL B 1 297 ? 24.484 -19.938 -5.703 1 98.5 297 VAL B O 1
ATOM 5027 N N . TYR B 1 298 ? 23.219 -18.406 -6.781 1 98.62 298 TYR B N 1
ATOM 5028 C CA . TYR B 1 298 ? 24 -18.484 -8.016 1 98.62 298 TYR B CA 1
ATOM 5029 C C . TYR B 1 298 ? 24.656 -17.156 -8.32 1 98.62 298 TYR B C 1
ATOM 5031 O O . TYR B 1 298 ? 23.984 -16.141 -8.484 1 98.62 298 TYR B O 1
ATOM 5039 N N . VAL B 1 299 ? 25.953 -17.141 -8.391 1 98.31 299 VAL B N 1
ATOM 5040 C CA . VAL B 1 299 ? 26.719 -15.961 -8.789 1 98.31 299 VAL B CA 1
ATOM 5041 C C . VAL B 1 299 ? 27.297 -16.172 -10.188 1 98.31 299 VAL B C 1
ATOM 5043 O O . VAL B 1 299 ? 28.172 -17 -10.391 1 98.31 299 VAL B O 1
ATOM 5046 N N . ALA B 1 300 ? 26.859 -15.406 -11.156 1 98.12 300 ALA B N 1
ATOM 5047 C CA . ALA B 1 300 ? 27.25 -15.57 -12.555 1 98.12 300 ALA B CA 1
ATOM 5048 C C . ALA B 1 300 ? 28.578 -14.891 -12.836 1 98.12 300 ALA B C 1
ATOM 5050 O O . ALA B 1 300 ? 28.688 -13.664 -12.734 1 98.12 300 ALA B O 1
ATOM 5051 N N . GLU B 1 301 ? 29.562 -15.625 -13.25 1 97.44 301 GLU B N 1
ATOM 5052 C CA . GLU B 1 301 ? 30.875 -15.094 -13.609 1 97.44 301 GLU B CA 1
ATOM 5053 C C . GLU B 1 301 ? 30.797 -14.25 -14.883 1 97.44 301 GLU B C 1
ATOM 5055 O O . GLU B 1 301 ? 30.109 -14.617 -15.836 1 97.44 301 GLU B O 1
ATOM 5060 N N . GLY B 1 302 ? 31.469 -13.125 -14.891 1 97.44 302 GLY B N 1
ATOM 5061 C CA . GLY B 1 302 ? 31.547 -12.281 -16.078 1 97.44 302 GLY B CA 1
ATOM 5062 C C . GLY B 1 302 ? 30.281 -11.461 -16.312 1 97.44 302 GLY B C 1
ATOM 5063 O O . GLY B 1 302 ? 30.141 -10.82 -17.344 1 97.44 302 GLY B O 1
ATOM 5064 N N . VAL B 1 303 ? 29.391 -11.531 -15.422 1 97.75 303 VAL B N 1
ATOM 5065 C CA . VAL B 1 303 ? 28.125 -10.836 -15.594 1 97.75 303 VAL B CA 1
ATOM 5066 C C . VAL B 1 303 ? 28.047 -9.641 -14.641 1 97.75 303 VAL B C 1
ATOM 5068 O O . VAL B 1 303 ? 28.484 -9.734 -13.492 1 97.75 303 VAL B O 1
ATOM 5071 N N . GLY B 1 304 ? 27.625 -8.508 -15.141 1 97.44 304 GLY B N 1
ATOM 5072 C CA . GLY B 1 304 ? 27.391 -7.316 -14.344 1 97.44 304 GLY B CA 1
ATOM 5073 C C . GLY B 1 304 ? 25.969 -7.23 -13.812 1 97.44 304 GLY B C 1
ATOM 5074 O O . GLY B 1 304 ? 25.438 -8.219 -13.305 1 97.44 304 GLY B O 1
ATOM 5075 N N . HIS B 1 305 ? 25.391 -6.027 -13.812 1 97.19 305 HIS B N 1
ATOM 5076 C CA . HIS B 1 305 ? 24.031 -5.805 -13.344 1 97.19 305 HIS B CA 1
ATOM 5077 C C . HIS B 1 305 ? 23.016 -6.199 -14.406 1 97.19 305 HIS B C 1
ATOM 5079 O O . HIS B 1 305 ? 22.438 -5.332 -15.07 1 97.19 305 HIS B O 1
ATOM 5085 N N . ASP B 1 306 ? 22.797 -7.57 -14.484 1 96.88 306 ASP B N 1
ATOM 50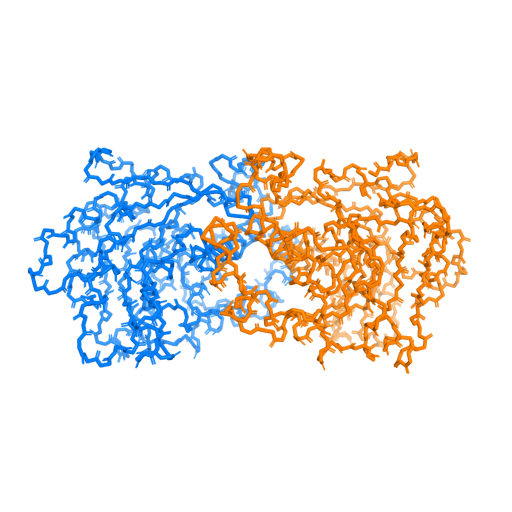86 C CA . ASP B 1 306 ? 21.938 -8.055 -15.562 1 96.88 306 ASP B CA 1
ATOM 5087 C C . ASP B 1 306 ? 21.297 -9.391 -15.195 1 96.88 306 ASP B C 1
ATOM 5089 O O . ASP B 1 306 ? 21.625 -9.977 -14.156 1 96.88 306 ASP B O 1
ATOM 5093 N N . VAL B 1 307 ? 20.297 -9.781 -16 1 97.69 307 VAL B N 1
ATOM 5094 C CA . VAL B 1 307 ? 19.625 -11.07 -15.906 1 97.69 307 VAL B CA 1
ATOM 5095 C C . VAL B 1 307 ? 19.953 -11.914 -17.141 1 97.69 307 VAL B C 1
ATOM 5097 O O . VAL B 1 307 ? 19.781 -11.469 -18.281 1 97.69 307 VAL B O 1
ATOM 5100 N N . THR B 1 308 ? 20.438 -13.148 -16.953 1 98 308 THR B N 1
ATOM 5101 C CA . THR B 1 308 ? 20.875 -13.977 -18.062 1 98 308 THR B CA 1
ATOM 5102 C C . THR B 1 308 ? 19.938 -15.164 -18.266 1 98 308 THR B C 1
ATOM 5104 O O . THR B 1 308 ? 19.172 -15.508 -17.359 1 98 308 THR B O 1
ATOM 5107 N N . LYS B 1 309 ? 20.031 -15.812 -19.453 1 97.69 309 LYS B N 1
ATOM 5108 C CA . LYS B 1 309 ? 19.281 -17.031 -19.719 1 97.69 309 LYS B CA 1
ATOM 5109 C C . LYS B 1 309 ? 19.641 -18.141 -18.734 1 97.69 309 LYS B C 1
ATOM 5111 O O . LYS B 1 309 ? 18.797 -18.953 -18.359 1 97.69 309 LYS B O 1
ATOM 5116 N N . GLU B 1 310 ? 20.875 -18.156 -18.406 1 98.19 310 GLU B N 1
ATOM 5117 C CA . GLU B 1 310 ? 21.328 -19.172 -17.453 1 98.19 310 GLU B CA 1
ATOM 5118 C C . GLU B 1 310 ? 20.672 -18.984 -16.094 1 98.19 310 GLU B C 1
ATOM 5120 O O . GLU B 1 310 ? 20.344 -19.969 -15.43 1 98.19 310 GLU B O 1
ATOM 5125 N N . MET B 1 311 ? 20.516 -17.766 -15.656 1 98.5 311 MET B N 1
ATOM 5126 C CA . MET B 1 311 ? 19.828 -17.5 -14.398 1 98.5 311 MET B CA 1
ATOM 5127 C C . MET B 1 311 ? 18.391 -18.016 -14.438 1 98.5 311 MET B C 1
ATOM 5129 O O . MET B 1 311 ? 17.922 -18.609 -13.461 1 98.5 311 MET B O 1
ATOM 5133 N N . LEU B 1 312 ? 17.656 -17.797 -15.578 1 98.56 312 LEU B N 1
ATOM 5134 C CA . LEU B 1 312 ? 16.297 -18.297 -15.719 1 98.56 312 LEU B CA 1
ATOM 5135 C C . LEU B 1 312 ? 16.25 -19.828 -15.633 1 98.56 312 LEU B C 1
ATOM 5137 O O . LEU B 1 312 ? 15.422 -20.391 -14.922 1 98.56 312 LEU B O 1
ATOM 5141 N N . ASP B 1 313 ? 17.172 -20.406 -16.344 1 98.5 313 ASP B N 1
ATOM 5142 C CA . ASP B 1 313 ? 17.234 -21.875 -16.406 1 98.5 313 ASP B CA 1
ATOM 5143 C C . ASP B 1 313 ? 17.5 -22.469 -15.031 1 98.5 313 ASP B C 1
ATOM 5145 O O . ASP B 1 313 ? 16.844 -23.453 -14.641 1 98.5 313 ASP B O 1
ATOM 5149 N N . LYS B 1 314 ? 18.406 -21.938 -14.297 1 98.62 314 LYS B N 1
ATOM 5150 C CA . LYS B 1 314 ? 18.766 -22.453 -12.977 1 98.62 314 LYS B CA 1
ATOM 5151 C C . LYS B 1 314 ? 17.625 -22.25 -11.992 1 98.62 314 LYS B C 1
ATOM 5153 O O . LYS B 1 314 ? 17.375 -23.094 -11.133 1 98.62 314 LYS B O 1
ATOM 5158 N N . PHE B 1 315 ? 16.984 -21.141 -12.055 1 98.75 315 PHE B N 1
ATOM 5159 C CA . PHE B 1 315 ? 15.852 -20.906 -11.156 1 98.75 315 PHE B CA 1
ATOM 5160 C C . PHE B 1 315 ? 14.734 -21.922 -11.414 1 98.75 315 PHE B C 1
ATOM 5162 O O . PHE B 1 315 ? 14.18 -22.484 -10.477 1 98.75 315 PHE B O 1
ATOM 5169 N N . THR B 1 316 ? 14.383 -22.125 -12.695 1 98.44 316 THR B N 1
ATOM 5170 C CA . THR B 1 316 ? 13.266 -23.016 -12.992 1 98.44 316 THR B CA 1
ATOM 5171 C C . THR B 1 316 ? 13.617 -24.453 -12.609 1 98.44 316 THR B C 1
ATOM 5173 O O . THR B 1 316 ? 12.734 -25.219 -12.211 1 98.44 316 THR B O 1
ATOM 5176 N N . THR B 1 317 ? 14.898 -24.844 -12.703 1 97.81 317 THR B N 1
ATOM 5177 C CA . THR B 1 317 ? 15.328 -26.141 -12.195 1 97.81 317 THR B CA 1
ATOM 5178 C C . THR B 1 317 ? 15.109 -26.234 -10.688 1 97.81 317 THR B C 1
ATOM 5180 O O . THR B 1 317 ? 14.562 -27.219 -10.195 1 97.81 317 THR B O 1
ATOM 5183 N N . TRP B 1 318 ? 15.508 -25.156 -10.008 1 98.25 318 TRP B N 1
ATOM 5184 C CA . TRP B 1 318 ? 15.305 -25.094 -8.562 1 98.25 318 TRP B CA 1
ATOM 5185 C C . TRP B 1 318 ? 13.82 -25.109 -8.227 1 98.25 318 TRP B C 1
ATOM 5187 O O . TRP B 1 318 ? 13.391 -25.797 -7.301 1 98.25 318 TRP B O 1
ATOM 5197 N N . LEU B 1 319 ? 13.047 -24.344 -8.969 1 97.25 319 LEU B N 1
ATOM 5198 C CA . LEU B 1 319 ? 11.617 -24.219 -8.742 1 97.25 319 LEU B CA 1
ATOM 5199 C C . LEU B 1 319 ? 10.914 -25.562 -8.906 1 97.25 319 LEU B C 1
ATOM 5201 O O . LEU B 1 319 ? 10.062 -25.922 -8.086 1 97.25 319 LEU B O 1
ATOM 5205 N N . ALA B 1 320 ? 11.242 -26.312 -9.906 1 95 320 ALA B N 1
ATOM 5206 C CA . ALA B 1 320 ? 10.641 -27.609 -10.18 1 95 320 ALA B CA 1
ATOM 5207 C C . ALA B 1 320 ? 10.922 -28.609 -9.055 1 95 320 ALA B C 1
ATOM 5209 O O . ALA B 1 320 ? 10.086 -29.453 -8.742 1 95 320 ALA B O 1
ATOM 5210 N N . LYS B 1 321 ? 12.055 -28.438 -8.453 1 93.38 321 LYS B N 1
ATOM 5211 C CA . LYS B 1 321 ? 12.461 -29.328 -7.367 1 93.38 321 LYS B CA 1
ATOM 5212 C C . LYS B 1 321 ? 11.766 -28.953 -6.059 1 93.38 321 LYS B C 1
ATOM 5214 O O . LYS B 1 321 ? 11.461 -29.812 -5.242 1 93.38 321 LYS B O 1
ATOM 5219 N N . ASN B 1 322 ? 11.492 -27.688 -5.863 1 93.44 322 ASN B N 1
ATOM 5220 C CA . ASN B 1 322 ? 11.109 -27.219 -4.539 1 93.44 322 ASN B CA 1
ATOM 5221 C C . ASN B 1 322 ? 9.625 -26.875 -4.465 1 93.44 322 ASN B C 1
ATOM 5223 O O . ASN B 1 322 ? 9.094 -26.625 -3.385 1 93.44 322 ASN B O 1
ATOM 5227 N N . LEU B 1 323 ? 8.93 -26.859 -5.652 1 88.62 323 LEU B N 1
ATOM 5228 C CA . LEU B 1 323 ? 7.484 -26.672 -5.66 1 88.62 323 LEU B CA 1
ATOM 5229 C C . LEU B 1 323 ? 6.766 -28 -5.91 1 88.62 323 LEU B C 1
ATOM 5231 O O . LEU B 1 323 ? 7.246 -28.828 -6.684 1 88.62 323 LEU B O 1
#

Radius of gyration: 25.64 Å; Cα contacts (8 Å, |Δi|>4): 1241; chains: 2; bounding box: 70×72×56 Å

Organism: NCBI:txid5486

Foldseek 3Di:
DDAADADCPPWDWDWDQFPNWTKIKTNLVVLQVQLLVLLPDPDEDAEAEAEEEEEAEAQQAWQSSVVSLQRVLQVLLVVQFDPDSDRYYMYMTTGFDLYDVNNDDPLLSDDVVVPNLQVLVSLVVSLVSVLVVVVRCLVCVCVVSVSVVSHDPVNCVNHVNYYHHYAYEYEYAHSSLQNQLLSCLVCVVNYQAYERELYALQVLCLVLCVLVVNQDDPDRCLPDQPVRSVDDPSSCSSQPNVSSPVRSVSSVSSQPPRPLQRYEYEYEEECAERNRHPVNCVVVLVVSVVRYVLHDYYYDYPDYRDDDPVSSNVVSNSVSVSD/DDAADADCPQWDWDWDQFPNWTKIKTNLVVLQVQLLVLLPDPDEDAEAEAEEEEEAEAQQAWQSSVVSLQRVLQVLLVVQFDPDSDRYYMYMTTGFDLYDVNNDDPLLSDDVVVPNLQVLVSLVVSLVSVLVVVVRCVVCVCVVSVSVVSHDPVSCVNHVNYYHHYAYEYEYAHSSLQNQLLSCLVCVVNYQAYERELYALQVLVLVLCVLVVPQDDPDRCLVDQPVRSVDDPSSCSSQPNVSSPVRSVSSVSSQPPRPLQRYEYEYEHECAARNRHPVNCVVVLVVSVVRYVLHDYYYDYPDYRDDDPVSSNVVSNSVSVSD

Nearest PDB structures (foldseek):
  5dwd-assembly1_A  TM=6.824E-01  e=1.622E-07  Pelagibacterium halotolerans B2
  4f21-assembly6_F  TM=6.580E-01  e=1.293E-07  Francisella tularensis subsp. tularensis SCHU S4
  4ftw-assembly1_A-2  TM=7.293E-01  e=3.683E-06  Cereibacter sphaeroides 2.4.1
  6avx-assembly1_A  TM=5.994E-01  e=1.326E-06  Arabidopsis thaliana
  6avw-assembly1_A  TM=6.116E-01  e=1.864E-06  Arabidopsis thaliana